Protein AF-A0A640VR48-F1 (afdb_monomer)

Mean predicted aligned error: 11.18 Å

Solvent-accessible surface area (backbone atoms only — not comparable to full-atom values): 23831 Å² total; per-residue (Å²): 130,61,67,69,58,42,51,54,50,24,52,52,26,43,72,74,48,37,8,64,62,14,40,55,46,35,63,76,36,71,66,50,46,70,74,37,36,54,60,49,30,49,10,31,24,47,59,68,62,19,18,91,76,63,72,50,44,58,80,29,22,62,39,90,39,63,50,8,33,49,11,61,35,22,45,87,66,77,62,91,84,62,64,67,27,59,71,28,21,49,54,34,50,63,70,45,57,71,76,52,27,65,62,48,21,48,60,50,15,51,52,30,44,74,68,66,40,48,69,60,14,54,53,32,48,70,59,47,84,64,61,99,82,50,78,51,60,70,47,44,54,44,49,22,52,45,30,41,76,68,71,38,47,71,59,14,44,56,43,29,50,52,37,45,74,67,64,51,96,50,22,65,61,28,51,41,53,41,52,55,50,38,51,74,74,70,47,72,37,56,64,70,57,24,52,50,36,41,53,47,20,64,75,30,59,88,46,96,54,23,64,61,29,44,45,40,21,25,41,25,22,18,39,46,72,38,47,72,60,16,58,56,55,51,71,34,80,87,39,62,93,35,65,67,63,36,26,52,44,51,20,47,37,39,36,30,35,47,73,70,47,55,75,64,61,31,52,51,50,48,77,77,60,60,57,97,58,63,58,59,38,44,65,68,19,48,50,39,36,26,52,45,30,42,77,73,72,35,35,66,63,20,47,56,55,54,69,45,56,56,77,95,71,59,49,56,70,50,34,50,56,52,20,55,34,25,50,71,65,75,31,26,69,61,16,47,62,37,50,72,72,45,79,93,64,95,50,57,68,64,44,22,53,24,27,47,75,70,63,42,17,59,60,18,17,57,44,25,54,74,70,69,38,59,71,61,15,54,51,21,24,52,74,46,74,44,34,75,79,71,50,58,69,81,39,83,71,56,11,61,51,40,53,60,72,66,55,75,85,73,78,88,58,77,90,77,41,64,66,64,57,52,50,52,51,52,52,51,54,48,53,53,48,52,55,53,49,53,47,55,58,73,71,52,74,86,129

Foldseek 3Di:
DPLVVLQVVLVVCLLQLNLVRSCVSQVVDPCSCVVCLVSNQSSCCSVPQARPDRDPLLVCQQPLALSVLSVLSHDQADDLPDDGPLVSNLVNLLPRDLSVLLVNLLSSLQRCVNSVNLVSSVSSLVSHDDDPVDDDLSSLQSVLSSCLSVVNLVSSLVSLVVSCVVPDPCNLVSLLSNLVSCVVVVHAADPVSLVVLVVVLVVCCVHPCNLSSLLSNLLNCLSNVVLVVSLVSLPDPSCVPVLLSSQSSVLSNLLSLLPPNDPVSNVCCCVVPCDPQLCSHQPNSLLSSLLSCVVVLNLVVSLVSLVSHDPVRQALSSLQSNLSSCVSVLNLVSSLVSLVPHDPDDCLQSNLSSCVSVLVLVVSLVSCVVVVVVVSNCVSCVSVVNNLVSPDLPPPLVNLVSVLVPDDPDPDDVVPPNVVNVVVVVVNVVSNVVSVVVVVVVPDDDD

Structure (mmCIF, N/CA/C/O backbone):
data_AF-A0A640VR48-F1
#
_entry.id   AF-A0A640VR48-F1
#
loop_
_atom_site.group_PDB
_atom_site.id
_atom_site.type_symbol
_atom_site.label_atom_id
_atom_site.label_alt_id
_atom_site.label_comp_id
_atom_site.label_asym_id
_atom_site.label_entity_id
_atom_site.label_seq_id
_atom_site.pdbx_PDB_ins_code
_atom_site.Cartn_x
_atom_site.Cartn_y
_atom_site.Cartn_z
_atom_site.occupancy
_atom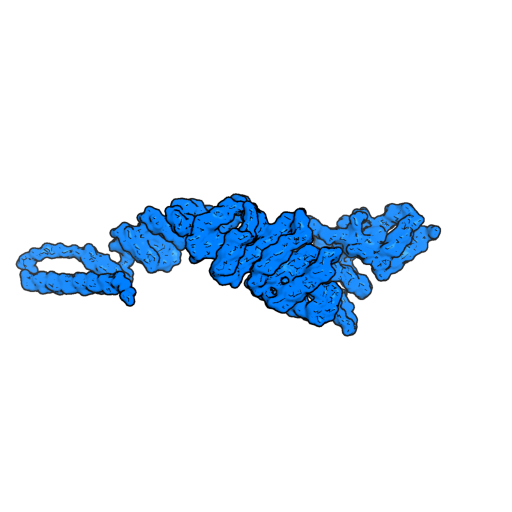_site.B_iso_or_equiv
_atom_site.auth_seq_id
_atom_site.auth_comp_id
_atom_site.auth_asym_id
_atom_site.auth_atom_id
_atom_site.pdbx_PDB_model_num
ATOM 1 N N . MET A 1 1 ? 32.290 11.029 -50.038 1.00 59.72 1 MET A N 1
ATOM 2 C CA . MET A 1 1 ? 31.202 10.049 -50.260 1.00 59.72 1 MET A CA 1
ATOM 3 C C . MET A 1 1 ? 30.040 10.775 -50.923 1.00 59.72 1 MET A C 1
ATOM 5 O O . MET A 1 1 ? 29.808 11.920 -50.561 1.00 59.72 1 MET A O 1
ATOM 9 N N . ASN A 1 2 ? 29.362 10.183 -51.910 1.00 83.44 2 ASN A N 1
ATOM 10 C CA . ASN A 1 2 ? 28.166 10.803 -52.498 1.00 83.44 2 ASN A CA 1
ATOM 11 C C . ASN A 1 2 ? 27.057 10.851 -51.427 1.00 83.44 2 ASN A C 1
ATOM 13 O O . ASN A 1 2 ? 26.800 9.833 -50.783 1.00 83.44 2 ASN A O 1
ATOM 17 N N . ALA A 1 3 ? 26.437 12.018 -51.222 1.00 84.69 3 ALA A N 1
ATOM 18 C CA . ALA A 1 3 ? 25.401 12.231 -50.210 1.00 84.69 3 ALA A CA 1
ATOM 19 C C . ALA A 1 3 ? 24.237 11.233 -50.344 1.00 84.69 3 ALA A C 1
ATOM 21 O O . ALA A 1 3 ? 23.760 10.697 -49.349 1.00 84.69 3 ALA A O 1
ATOM 22 N N . GLU A 1 4 ? 23.844 10.892 -51.572 1.00 88.50 4 GLU A N 1
ATOM 23 C CA . GLU A 1 4 ? 22.765 9.934 -51.822 1.00 88.50 4 GLU A CA 1
ATOM 24 C C . GLU A 1 4 ? 23.136 8.507 -51.380 1.00 88.50 4 GLU A C 1
ATOM 26 O O . GLU A 1 4 ? 22.307 7.769 -50.847 1.00 88.50 4 GLU A O 1
ATOM 31 N N . VAL A 1 5 ? 24.406 8.125 -51.553 1.00 92.44 5 VAL A N 1
ATOM 32 C CA . VAL A 1 5 ? 24.925 6.820 -51.113 1.00 92.44 5 VAL A CA 1
ATOM 33 C C . VAL A 1 5 ? 24.974 6.756 -49.587 1.00 92.44 5 VAL A C 1
ATOM 35 O O . VAL A 1 5 ? 24.599 5.736 -49.013 1.00 92.44 5 VAL A O 1
ATOM 38 N N . ALA A 1 6 ? 25.355 7.856 -48.930 1.00 91.31 6 ALA A N 1
ATOM 39 C CA . ALA A 1 6 ? 25.340 7.973 -47.472 1.00 91.31 6 ALA A CA 1
ATOM 40 C C . ALA A 1 6 ? 23.937 7.776 -46.893 1.00 91.31 6 ALA A C 1
ATOM 42 O O . ALA A 1 6 ? 23.755 7.007 -45.955 1.00 91.31 6 ALA A O 1
ATOM 43 N N . ILE A 1 7 ? 22.939 8.427 -47.493 1.00 93.88 7 ILE A N 1
ATOM 44 C CA . ILE A 1 7 ? 21.543 8.338 -47.057 1.00 93.88 7 ILE A CA 1
ATOM 45 C C . ILE A 1 7 ? 21.003 6.919 -47.250 1.00 93.88 7 ILE A C 1
ATOM 47 O O . ILE A 1 7 ? 20.348 6.384 -46.357 1.00 93.88 7 ILE A O 1
ATOM 51 N N . LYS A 1 8 ? 21.285 6.283 -48.396 1.00 95.19 8 LYS A N 1
ATOM 52 C CA . LYS A 1 8 ? 20.880 4.889 -48.643 1.00 95.19 8 LYS A CA 1
ATOM 53 C C . LYS A 1 8 ? 21.496 3.937 -47.621 1.00 95.19 8 LYS A C 1
ATOM 55 O O . LYS A 1 8 ? 20.787 3.076 -47.109 1.00 95.19 8 LYS A O 1
ATOM 60 N N . LEU A 1 9 ? 22.774 4.120 -47.295 1.00 94.88 9 LEU A N 1
ATOM 61 C CA . LEU A 1 9 ? 23.463 3.307 -46.297 1.00 94.88 9 LEU A CA 1
ATOM 62 C C . LEU A 1 9 ? 22.903 3.532 -44.884 1.00 94.88 9 LEU A C 1
ATOM 64 O O . LEU A 1 9 ? 22.603 2.565 -44.193 1.00 94.88 9 LEU A O 1
ATOM 68 N N . ALA A 1 10 ? 22.669 4.784 -44.482 1.00 95.12 10 ALA A N 1
ATOM 69 C CA . ALA A 1 10 ? 22.062 5.095 -43.188 1.00 95.12 10 ALA A CA 1
ATOM 70 C C . ALA A 1 10 ? 20.655 4.485 -43.048 1.00 95.12 10 ALA A C 1
ATOM 72 O O . ALA A 1 10 ? 20.340 3.885 -42.025 1.00 95.12 10 ALA A O 1
ATOM 73 N N . ARG A 1 11 ? 19.823 4.566 -44.097 1.00 95.94 11 ARG A N 1
ATOM 74 C CA . ARG A 1 11 ? 18.496 3.922 -44.123 1.00 95.94 11 ARG A CA 1
ATOM 75 C C . ARG A 1 11 ? 18.583 2.402 -44.016 1.00 95.94 11 ARG A C 1
ATOM 77 O O . ARG A 1 11 ? 17.747 1.804 -43.348 1.00 95.94 11 ARG A O 1
ATOM 84 N N . LEU A 1 12 ? 19.576 1.790 -44.661 1.00 95.75 12 LEU A N 1
ATOM 85 C CA . LEU A 1 12 ? 19.813 0.350 -44.574 1.00 95.75 12 LEU A CA 1
ATOM 86 C C . LEU A 1 12 ? 20.177 -0.064 -43.144 1.00 95.75 12 LEU A C 1
ATOM 88 O O . LEU A 1 12 ? 19.619 -1.028 -42.633 1.00 95.75 12 LEU A O 1
ATOM 92 N N . TYR A 1 13 ? 21.060 0.688 -42.486 1.00 96.62 13 TYR A N 1
ATOM 93 C CA . TYR A 1 13 ? 21.426 0.434 -41.095 1.00 96.62 13 TYR A CA 1
ATOM 94 C C . TYR A 1 13 ? 20.236 0.589 -40.145 1.00 96.62 13 TYR A C 1
ATOM 96 O O . TYR A 1 13 ? 19.975 -0.320 -39.363 1.00 96.62 13 TYR A O 1
ATOM 104 N N . ILE A 1 14 ? 19.436 1.651 -40.288 1.00 94.94 14 ILE A N 1
ATOM 105 C CA . ILE A 1 14 ? 18.197 1.827 -39.508 1.00 94.94 14 ILE A CA 1
ATOM 106 C C . ILE A 1 14 ? 17.232 0.659 -39.737 1.00 94.94 14 ILE A C 1
ATOM 108 O O . ILE A 1 14 ? 16.670 0.134 -38.781 1.00 94.94 14 ILE A O 1
ATOM 112 N N . TYR A 1 15 ? 17.061 0.215 -40.987 1.00 94.38 15 TYR A N 1
ATOM 113 C CA . TYR A 1 15 ? 16.187 -0.914 -41.307 1.00 94.38 15 TYR A CA 1
ATOM 114 C C . TYR A 1 15 ? 16.592 -2.197 -40.572 1.00 94.38 15 TYR A C 1
ATOM 116 O O . TYR A 1 15 ? 15.714 -2.966 -40.197 1.00 94.38 15 TYR A O 1
ATOM 124 N N . PHE A 1 16 ? 17.887 -2.428 -40.344 1.00 92.56 16 PHE A N 1
ATOM 125 C CA . PHE A 1 16 ? 18.395 -3.589 -39.605 1.00 92.56 16 PHE A CA 1
ATOM 126 C C . PHE A 1 16 ? 18.604 -3.344 -38.101 1.00 92.56 16 PHE A C 1
ATOM 128 O O . PHE A 1 16 ? 19.041 -4.258 -37.410 1.00 92.56 16 PHE A O 1
ATOM 135 N N . GLY A 1 17 ? 18.267 -2.159 -37.582 1.00 90.50 17 GLY A N 1
ATOM 136 C CA . GLY A 1 17 ? 18.424 -1.818 -36.162 1.00 90.50 17 GLY A CA 1
ATOM 137 C C . GLY A 1 17 ? 19.838 -1.381 -35.752 1.00 90.50 17 GLY A C 1
ATOM 138 O O . GLY A 1 17 ? 20.120 -1.269 -34.567 1.00 90.50 17 GLY A O 1
ATOM 139 N N . PHE A 1 18 ? 20.727 -1.104 -36.707 1.00 93.94 18 PHE A N 1
ATOM 140 C CA . PHE A 1 18 ? 22.105 -0.659 -36.462 1.00 93.94 18 PHE A CA 1
ATOM 141 C C . PHE A 1 18 ? 22.167 0.866 -36.280 1.00 93.94 18 PHE A C 1
ATOM 143 O O . PHE A 1 18 ? 22.473 1.627 -37.205 1.00 93.94 18 PHE A O 1
ATOM 150 N N . GLY A 1 19 ? 21.775 1.326 -35.088 1.00 93.69 19 GLY A N 1
ATOM 151 C CA . GLY A 1 19 ? 21.639 2.745 -34.755 1.00 93.69 19 GLY A CA 1
ATOM 152 C C . GLY A 1 19 ? 22.971 3.501 -34.726 1.00 93.69 19 GLY A C 1
ATOM 153 O O . GLY A 1 19 ? 23.104 4.537 -35.389 1.00 93.69 19 GLY A O 1
ATOM 154 N N . ALA A 1 20 ? 23.983 2.974 -34.032 1.00 94.19 20 ALA A N 1
ATOM 155 C CA . ALA A 1 20 ? 25.322 3.562 -33.988 1.00 94.19 20 ALA A CA 1
ATOM 156 C C . ALA A 1 20 ? 25.945 3.738 -35.386 1.00 94.19 20 ALA A C 1
ATOM 158 O O . ALA A 1 20 ? 26.472 4.808 -35.705 1.00 94.19 20 ALA A O 1
ATOM 159 N N . GLU A 1 21 ? 25.837 2.734 -36.255 1.00 95.94 21 GLU A N 1
ATOM 160 C CA . GLU A 1 21 ? 26.387 2.734 -37.613 1.00 95.94 21 GLU A CA 1
ATOM 161 C C . GLU A 1 21 ? 25.646 3.716 -38.525 1.00 95.94 21 GLU A C 1
ATOM 163 O O . GLU A 1 21 ? 26.265 4.438 -39.321 1.00 95.94 21 GLU A O 1
ATOM 168 N N . ALA A 1 22 ? 24.318 3.793 -38.395 1.00 95.38 22 ALA A N 1
ATOM 169 C CA . ALA A 1 22 ? 23.511 4.790 -39.087 1.00 95.38 22 ALA A CA 1
ATOM 170 C C . ALA A 1 22 ? 23.936 6.208 -38.688 1.00 95.38 22 ALA A C 1
ATOM 172 O O . ALA A 1 22 ? 24.182 7.056 -39.552 1.00 95.38 22 ALA A O 1
ATOM 173 N N . LYS A 1 23 ? 24.104 6.451 -37.385 1.00 92.94 23 LYS A N 1
ATOM 174 C CA . LYS A 1 23 ? 24.534 7.745 -36.852 1.00 92.94 23 LYS A CA 1
ATOM 175 C C . LYS A 1 23 ? 25.946 8.105 -37.300 1.00 92.94 23 LYS A C 1
ATOM 177 O O . LYS A 1 23 ? 26.177 9.229 -37.749 1.00 92.94 23 LYS A O 1
ATOM 182 N N . GLN A 1 24 ? 26.873 7.150 -37.262 1.00 94.00 24 GLN A N 1
ATOM 183 C CA . GLN A 1 24 ? 28.231 7.341 -37.761 1.00 94.00 24 GLN A CA 1
ATOM 184 C C . GLN A 1 24 ? 28.220 7.711 -39.248 1.00 94.00 24 GLN A C 1
ATOM 186 O O . GLN A 1 24 ? 28.894 8.659 -39.653 1.00 94.00 24 GLN A O 1
ATOM 191 N N . THR A 1 25 ? 27.394 7.041 -40.051 1.00 93.69 25 THR A N 1
ATOM 192 C CA . THR A 1 25 ? 27.248 7.330 -41.483 1.00 93.69 25 THR A CA 1
ATOM 193 C C . THR A 1 25 ? 26.712 8.744 -41.738 1.00 93.69 25 THR A C 1
ATOM 195 O O . THR A 1 25 ? 27.223 9.447 -42.612 1.00 93.69 25 THR A O 1
ATOM 198 N N . LEU A 1 26 ? 25.723 9.195 -40.960 1.00 91.56 26 LEU A N 1
ATOM 199 C CA . LEU A 1 26 ? 25.166 10.553 -41.051 1.00 91.56 26 LEU A CA 1
ATOM 200 C C . LEU A 1 26 ? 26.157 11.630 -40.576 1.00 91.56 26 LEU A C 1
ATOM 202 O O . LEU A 1 26 ? 26.148 12.745 -41.098 1.00 91.56 26 LEU A O 1
ATOM 206 N N . SER A 1 27 ? 27.049 11.287 -39.640 1.00 91.62 27 SER A N 1
ATOM 207 C CA . SER A 1 27 ? 28.074 12.192 -39.095 1.00 91.62 27 SER A CA 1
ATOM 208 C C . SER A 1 27 ? 29.250 12.468 -40.041 1.00 91.62 27 SER A C 1
ATOM 210 O O . SER A 1 27 ? 30.027 13.390 -39.803 1.00 91.62 27 SER A O 1
ATOM 212 N N . LEU A 1 28 ? 29.365 11.729 -41.154 1.00 89.88 28 LEU A N 1
ATOM 213 C CA . LEU A 1 28 ? 30.420 11.930 -42.160 1.00 89.88 28 LEU A CA 1
ATOM 214 C C . LEU A 1 28 ? 30.361 13.307 -42.844 1.00 89.88 28 LEU A C 1
ATOM 216 O O . LEU A 1 28 ? 31.325 13.716 -43.491 1.00 89.88 28 LEU A O 1
ATOM 220 N N . SER A 1 29 ? 29.231 14.011 -42.745 1.00 89.00 29 SER A N 1
ATOM 221 C CA . SER A 1 29 ? 29.081 15.389 -43.206 1.00 89.00 29 SER A CA 1
ATOM 222 C C . SER A 1 29 ? 28.033 16.124 -42.374 1.00 89.00 29 SER A C 1
ATOM 224 O O . SER A 1 29 ? 26.910 15.650 -42.208 1.00 89.00 29 SER A O 1
ATOM 226 N N . GLU A 1 30 ? 28.363 17.333 -41.929 1.00 86.62 30 GLU A N 1
ATOM 227 C CA . GLU A 1 30 ? 27.437 18.204 -41.197 1.00 86.62 30 GLU A CA 1
ATOM 228 C C . GLU A 1 30 ? 26.174 18.534 -42.013 1.00 86.62 30 GLU A C 1
ATOM 230 O O . GLU A 1 30 ? 25.072 18.597 -41.469 1.00 86.62 30 GLU A O 1
ATOM 235 N N . ALA A 1 31 ? 26.302 18.642 -43.340 1.00 87.81 31 ALA A N 1
ATOM 236 C CA . ALA A 1 31 ? 25.169 18.863 -44.233 1.00 87.81 31 ALA A CA 1
ATOM 237 C C . ALA A 1 31 ? 24.159 17.704 -44.195 1.00 87.81 31 ALA A C 1
ATOM 239 O O . ALA A 1 31 ? 22.956 17.949 -44.237 1.00 87.81 31 ALA A O 1
ATOM 240 N N . LEU A 1 32 ? 24.617 16.451 -44.072 1.00 87.06 32 LEU A N 1
ATOM 241 C CA . LEU A 1 32 ? 23.732 15.282 -43.974 1.00 87.06 32 LEU A CA 1
ATOM 242 C C . LEU A 1 32 ? 22.957 15.285 -42.657 1.00 87.06 32 LEU A C 1
ATOM 244 O O . LEU A 1 32 ? 21.748 15.078 -42.652 1.00 87.06 32 LEU A O 1
ATOM 248 N N . THR A 1 33 ? 23.650 15.582 -41.558 1.00 86.94 33 THR A N 1
ATOM 249 C CA . THR A 1 33 ? 23.056 15.654 -40.217 1.00 86.94 33 THR A CA 1
ATOM 250 C C . THR A 1 33 ? 22.022 16.785 -40.107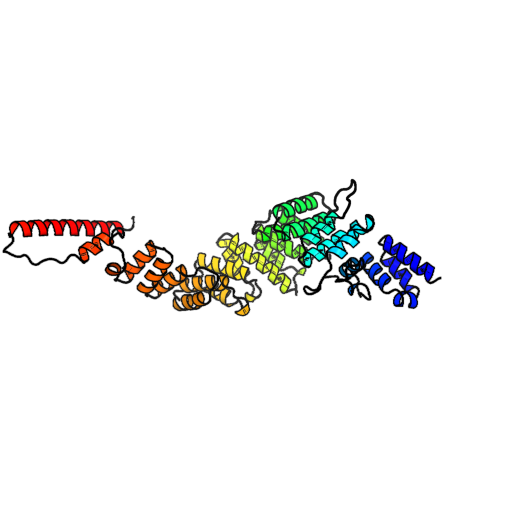 1.00 86.94 33 THR A C 1
ATOM 252 O O . THR A 1 33 ? 21.000 16.622 -39.443 1.00 86.94 33 THR A O 1
ATOM 255 N N . SER A 1 34 ? 22.265 17.921 -40.767 1.00 87.31 34 SER A N 1
ATOM 256 C CA . SER A 1 34 ? 21.356 19.077 -40.751 1.00 87.31 34 SER A CA 1
ATOM 257 C C . SER A 1 34 ? 20.183 18.948 -41.727 1.00 87.31 34 SER A C 1
ATOM 259 O O . SER A 1 34 ? 19.099 19.447 -41.438 1.00 87.31 34 SER A O 1
ATOM 261 N N . THR A 1 35 ? 20.375 18.279 -42.869 1.00 90.75 35 THR A N 1
ATOM 262 C CA . THR A 1 35 ? 19.328 18.118 -43.900 1.00 90.75 35 THR A CA 1
ATOM 263 C C . THR A 1 35 ? 18.399 16.937 -43.613 1.00 90.75 35 THR A C 1
ATOM 265 O O . THR A 1 35 ? 17.254 16.959 -44.053 1.00 90.75 35 THR A O 1
ATOM 268 N N . HIS A 1 36 ? 18.871 15.933 -42.862 1.00 92.25 36 HIS A N 1
ATOM 269 C CA . HIS A 1 36 ? 18.109 14.728 -42.512 1.00 92.25 36 HIS A CA 1
ATOM 270 C C . HIS A 1 36 ? 17.997 14.501 -40.995 1.00 92.25 36 HIS A C 1
ATOM 272 O O . HIS A 1 36 ? 18.422 13.451 -40.494 1.00 92.25 36 HIS A O 1
ATOM 278 N N . PRO A 1 37 ? 17.447 15.465 -40.231 1.00 91.56 37 PRO A N 1
ATOM 279 C CA . PRO A 1 37 ? 17.281 15.320 -38.787 1.00 91.56 37 PRO A CA 1
ATOM 280 C C . PRO A 1 37 ? 16.398 14.119 -38.410 1.00 91.56 37 PRO A C 1
ATOM 282 O O . PRO A 1 37 ? 16.606 13.521 -37.359 1.00 91.56 37 PRO A O 1
ATOM 285 N N . GLU A 1 38 ? 15.469 13.712 -39.278 1.00 93.31 38 GLU A N 1
ATOM 286 C CA . GLU A 1 38 ? 14.621 12.535 -39.088 1.00 93.31 38 GLU A CA 1
ATOM 287 C C . GLU A 1 38 ? 15.417 11.227 -39.040 1.00 93.31 38 GLU A C 1
ATOM 289 O O . GLU A 1 38 ? 15.103 10.342 -38.250 1.00 93.31 38 GLU A O 1
ATOM 294 N N . LEU A 1 39 ? 16.473 11.097 -39.852 1.00 94.12 39 LEU A N 1
ATOM 295 C CA . LEU A 1 39 ? 17.302 9.889 -39.865 1.00 94.12 39 LEU A CA 1
ATOM 296 C C . LEU A 1 39 ? 18.205 9.818 -38.632 1.00 94.12 39 LEU A C 1
ATOM 298 O O . LEU A 1 39 ? 18.526 8.723 -38.178 1.00 94.12 39 LEU A O 1
ATOM 302 N N . VAL A 1 40 ? 18.588 10.972 -38.081 1.00 94.06 40 VAL A N 1
ATOM 303 C CA . VAL A 1 40 ? 19.351 11.056 -36.830 1.00 94.06 40 VAL A CA 1
ATOM 304 C C . VAL A 1 40 ? 18.487 10.610 -35.652 1.00 94.06 40 VAL A C 1
ATOM 306 O O . VAL A 1 40 ? 18.935 9.783 -34.862 1.00 94.06 40 VAL A O 1
ATOM 309 N N . ASP A 1 41 ? 17.244 11.093 -35.575 1.00 94.12 41 ASP A N 1
ATOM 310 C CA . ASP A 1 41 ? 16.300 10.681 -34.530 1.00 94.12 41 ASP A CA 1
ATOM 311 C C . ASP A 1 41 ? 16.032 9.166 -34.588 1.00 94.12 41 ASP A C 1
ATOM 313 O O . ASP A 1 41 ? 16.074 8.488 -33.565 1.00 94.12 41 ASP A O 1
ATOM 317 N N . LEU A 1 42 ? 15.808 8.614 -35.788 1.00 94.81 42 LEU A N 1
ATOM 318 C CA . LEU A 1 42 ? 15.595 7.175 -35.974 1.00 94.81 42 LEU A CA 1
ATOM 319 C C . LEU A 1 42 ? 16.827 6.342 -35.604 1.00 94.81 42 LEU A C 1
ATOM 321 O O . LEU A 1 42 ? 16.678 5.279 -35.006 1.00 94.81 42 LEU A O 1
ATOM 325 N N . ALA A 1 43 ? 18.032 6.810 -35.933 1.00 94.62 43 ALA A N 1
ATOM 326 C CA . ALA A 1 43 ? 19.269 6.136 -35.549 1.00 94.62 43 ALA A CA 1
ATOM 327 C C . ALA A 1 43 ? 19.436 6.085 -34.020 1.00 94.62 43 ALA A C 1
ATOM 329 O O . ALA A 1 43 ? 19.779 5.034 -33.483 1.00 94.62 43 ALA A O 1
ATOM 330 N N . ASP A 1 44 ? 19.129 7.181 -33.315 1.00 94.06 44 ASP A N 1
ATOM 331 C CA . ASP A 1 44 ? 19.155 7.207 -31.848 1.00 94.06 44 ASP A CA 1
ATOM 332 C C . ASP A 1 44 ? 18.108 6.258 -31.242 1.00 94.06 44 ASP A C 1
ATOM 334 O O . ASP A 1 44 ? 18.418 5.540 -30.294 1.00 94.06 44 ASP A O 1
ATOM 338 N N . ILE A 1 45 ? 16.898 6.197 -31.812 1.00 94.00 45 ILE A N 1
ATOM 339 C CA . ILE A 1 45 ? 15.849 5.268 -31.362 1.00 94.00 45 ILE A CA 1
ATOM 340 C C . ILE A 1 45 ? 16.297 3.811 -31.509 1.00 94.00 45 ILE A C 1
ATOM 342 O O . ILE A 1 45 ? 16.053 3.018 -30.605 1.00 94.00 45 ILE A O 1
ATOM 346 N N . MET A 1 46 ? 16.952 3.447 -32.614 1.00 94.06 46 MET A N 1
ATOM 347 C CA . MET A 1 46 ? 17.449 2.077 -32.799 1.00 94.06 46 MET A CA 1
ATOM 348 C C . MET A 1 46 ? 18.564 1.726 -31.810 1.00 94.06 46 MET A C 1
ATOM 350 O O . MET A 1 46 ? 18.619 0.603 -31.330 1.00 94.06 46 MET A O 1
ATOM 354 N N . GLU A 1 47 ? 19.424 2.687 -31.474 1.00 92.06 47 GLU A N 1
ATOM 355 C CA . GLU A 1 47 ? 20.558 2.460 -30.573 1.00 92.06 47 GLU A CA 1
ATOM 356 C C . GLU A 1 47 ? 20.158 2.451 -29.088 1.00 92.06 47 GLU A C 1
ATOM 358 O O . GLU A 1 47 ? 20.672 1.674 -28.287 1.00 92.06 47 GLU A O 1
ATOM 363 N N . HIS A 1 48 ? 19.280 3.368 -28.688 1.00 88.88 48 HIS A N 1
ATOM 364 C CA . HIS A 1 48 ? 19.000 3.651 -27.278 1.00 88.88 48 HIS A CA 1
ATOM 365 C C . HIS A 1 48 ? 17.552 3.366 -26.880 1.00 88.88 48 HIS A C 1
ATOM 367 O O . HIS A 1 48 ? 17.199 3.506 -25.711 1.00 88.88 48 HIS A O 1
ATOM 373 N N . GLY A 1 49 ? 16.689 3.030 -27.838 1.00 88.25 49 GLY A N 1
ATOM 374 C CA . GLY A 1 49 ? 15.246 2.942 -27.640 1.00 88.25 49 GLY A CA 1
ATOM 375 C C . GLY A 1 49 ? 14.543 4.302 -27.603 1.00 88.25 49 GLY A C 1
ATOM 376 O O . GLY A 1 49 ? 13.317 4.337 -27.572 1.00 88.25 49 GLY A O 1
ATOM 377 N N . TYR A 1 50 ? 15.269 5.425 -27.599 1.00 91.62 50 TYR A N 1
ATOM 378 C CA . TYR A 1 50 ? 14.725 6.789 -27.620 1.00 91.62 50 TYR A CA 1
ATOM 379 C C . TYR A 1 50 ? 15.671 7.766 -28.321 1.00 91.62 50 TYR A C 1
ATOM 381 O O . TYR A 1 50 ? 16.862 7.497 -28.475 1.00 91.62 50 TYR A O 1
ATOM 389 N N . ALA A 1 51 ? 15.157 8.931 -28.715 1.00 90.69 51 ALA A N 1
ATOM 390 C CA . ALA A 1 51 ? 15.975 9.989 -29.293 1.00 90.69 51 ALA A CA 1
ATOM 391 C C . ALA A 1 51 ? 16.577 10.849 -28.171 1.00 90.69 51 ALA A C 1
ATOM 393 O O . ALA A 1 51 ? 15.850 11.507 -27.432 1.00 90.69 51 ALA A O 1
ATOM 394 N N . ARG A 1 52 ? 17.911 10.878 -28.033 1.00 83.69 52 ARG A N 1
ATOM 395 C CA . ARG A 1 52 ? 18.576 11.628 -26.943 1.00 83.69 52 ARG A CA 1
ATOM 396 C C . ARG A 1 52 ? 18.400 13.142 -27.061 1.00 83.69 52 ARG A C 1
ATOM 398 O O . ARG A 1 52 ? 18.378 13.829 -26.051 1.00 83.69 52 ARG A O 1
ATOM 405 N N . ASN A 1 53 ? 18.311 13.652 -28.288 1.00 84.44 53 ASN A N 1
ATOM 406 C CA . ASN A 1 53 ? 18.075 15.063 -28.595 1.00 84.44 53 ASN A CA 1
ATOM 407 C C . ASN A 1 53 ? 17.130 15.150 -29.798 1.00 84.44 53 ASN A C 1
ATOM 409 O O . ASN A 1 53 ? 17.607 15.387 -30.912 1.00 84.44 53 ASN A O 1
ATOM 413 N N . PRO A 1 54 ? 15.825 14.898 -29.607 1.00 83.56 54 PRO A N 1
ATOM 414 C CA . PRO A 1 54 ? 14.895 14.739 -30.714 1.00 83.56 54 PRO A CA 1
ATOM 415 C C . PRO A 1 54 ? 14.790 16.035 -31.523 1.00 83.56 54 PRO A C 1
ATOM 417 O O . PRO A 1 54 ? 14.448 17.093 -30.996 1.00 83.56 54 PRO A O 1
ATOM 420 N N . ARG A 1 55 ? 15.063 15.967 -32.827 1.00 85.06 55 ARG A N 1
ATOM 421 C CA . ARG A 1 55 ? 15.142 17.148 -33.706 1.00 85.06 55 ARG A CA 1
ATOM 422 C C . ARG A 1 55 ? 13.883 17.359 -34.533 1.00 85.06 55 ARG A C 1
ATOM 424 O O . ARG A 1 55 ? 13.521 18.503 -34.814 1.00 85.06 55 ARG A O 1
ATOM 431 N N . PHE A 1 56 ? 13.221 16.274 -34.920 1.00 89.75 56 PHE A N 1
ATOM 432 C CA . PHE A 1 56 ? 12.146 16.290 -35.904 1.00 89.75 56 PHE A CA 1
ATOM 433 C C . PHE A 1 56 ? 10.949 15.431 -35.496 1.00 89.75 56 PHE A C 1
ATOM 435 O O . PHE A 1 56 ? 9.836 15.948 -35.414 1.00 89.75 56 PHE A O 1
ATOM 442 N N . VAL A 1 57 ? 11.152 14.138 -35.222 1.00 90.19 57 VAL A N 1
ATOM 443 C CA . VAL A 1 57 ? 10.035 13.174 -35.182 1.00 90.19 57 VAL A CA 1
ATOM 444 C C . VAL A 1 57 ? 9.107 13.354 -33.974 1.00 90.19 57 VAL A C 1
ATOM 446 O O . VAL A 1 57 ? 7.935 13.016 -34.068 1.00 90.19 57 VAL A O 1
ATOM 449 N N . HIS A 1 58 ? 9.579 13.953 -32.873 1.00 88.12 58 HIS A N 1
ATOM 450 C CA . HIS A 1 58 ? 8.798 14.175 -31.641 1.00 88.12 58 HIS A CA 1
ATOM 451 C C . HIS A 1 58 ? 7.522 15.016 -31.834 1.00 88.12 58 HIS A C 1
ATOM 453 O O . HIS A 1 58 ? 6.636 14.984 -30.988 1.00 88.12 58 HIS A O 1
ATOM 459 N N . ARG A 1 59 ? 7.418 15.773 -32.934 1.00 88.88 59 ARG A N 1
ATOM 460 C CA . ARG A 1 59 ? 6.329 16.734 -33.191 1.00 88.88 59 ARG A CA 1
ATOM 461 C C . ARG A 1 59 ? 5.056 16.111 -33.759 1.00 88.88 59 ARG A C 1
ATOM 463 O O . ARG A 1 59 ? 4.095 16.832 -33.982 1.00 88.88 59 ARG A O 1
ATOM 470 N N . PHE A 1 60 ? 5.071 14.814 -34.059 1.00 90.88 60 PHE A N 1
ATOM 471 C CA . PHE A 1 60 ? 4.005 14.152 -34.814 1.00 90.88 60 PHE A CA 1
ATOM 472 C C . PHE A 1 60 ? 3.205 13.147 -33.975 1.00 90.88 60 PHE A C 1
ATOM 474 O O . PHE A 1 60 ? 2.611 12.232 -34.544 1.00 90.88 60 PHE A O 1
ATOM 481 N N . SER A 1 61 ? 3.211 13.269 -32.641 1.00 86.38 61 SER A N 1
ATOM 482 C CA . SER A 1 61 ? 2.559 12.300 -31.746 1.00 86.38 61 SER A CA 1
ATOM 483 C C . SER A 1 61 ? 1.037 12.265 -31.893 1.00 86.38 61 SER A C 1
ATOM 485 O O . SER A 1 61 ? 0.443 11.207 -31.730 1.00 86.38 61 SER A O 1
ATOM 487 N N . ASP A 1 62 ? 0.412 13.387 -32.249 1.00 88.50 62 ASP A N 1
ATOM 488 C CA . ASP A 1 62 ? -1.033 13.564 -32.452 1.00 88.50 62 ASP A CA 1
ATOM 489 C C . ASP A 1 62 ? -1.493 13.259 -33.895 1.00 88.50 62 ASP A C 1
ATOM 491 O O . ASP A 1 62 ? -2.671 13.003 -34.170 1.00 88.50 62 ASP A O 1
ATOM 495 N N . CYS A 1 63 ? -0.553 13.251 -34.837 1.00 88.69 63 CYS A N 1
ATOM 496 C CA . CYS A 1 63 ? -0.825 13.120 -36.258 1.00 88.69 63 CYS A CA 1
ATOM 497 C C . CYS A 1 63 ? -1.316 11.710 -36.618 1.00 88.69 63 CYS A C 1
ATOM 499 O O . CYS A 1 63 ? -0.703 10.707 -36.264 1.00 88.69 63 CYS A O 1
ATOM 501 N N . ALA A 1 64 ? -2.361 11.612 -37.444 1.00 90.19 64 ALA A N 1
ATOM 502 C CA . ALA A 1 64 ? -2.862 10.339 -37.975 1.00 90.19 64 ALA A CA 1
ATOM 503 C C . ALA A 1 64 ? -1.971 9.785 -39.111 1.00 90.19 64 ALA A C 1
ATOM 505 O O . ALA A 1 64 ? -2.423 9.584 -40.238 1.00 90.19 64 ALA A O 1
ATOM 506 N N . SER A 1 65 ? -0.681 9.575 -38.836 1.00 91.00 65 SER A N 1
ATOM 507 C CA . SER A 1 65 ? 0.323 9.141 -39.814 1.00 91.00 65 SER A CA 1
ATOM 508 C C . SER A 1 65 ? 1.303 8.123 -39.215 1.00 91.00 65 SER A C 1
ATOM 510 O O . SER A 1 65 ? 1.409 8.039 -37.992 1.00 91.00 65 SER A O 1
ATOM 512 N N . PRO A 1 66 ? 2.095 7.404 -40.037 1.00 90.25 66 PRO A N 1
ATOM 513 C CA . PRO A 1 66 ? 3.135 6.509 -39.526 1.00 90.25 66 PRO A CA 1
ATOM 514 C C . PRO A 1 66 ? 4.208 7.194 -38.666 1.00 90.25 66 PRO A C 1
ATOM 516 O O . PRO A 1 66 ? 4.915 6.517 -37.924 1.00 90.25 66 PRO A O 1
ATOM 519 N N . LEU A 1 67 ? 4.330 8.526 -38.739 1.00 91.88 67 LEU A N 1
ATOM 520 C CA . LEU A 1 67 ? 5.239 9.289 -37.880 1.00 91.88 67 LEU A CA 1
ATOM 521 C C . LEU A 1 67 ? 4.812 9.277 -36.408 1.00 91.88 67 LEU A C 1
ATOM 523 O O . LEU A 1 67 ? 5.670 9.494 -35.559 1.00 91.88 67 LEU A O 1
ATOM 527 N N . ALA A 1 68 ? 3.547 8.963 -36.102 1.00 92.31 68 ALA A N 1
ATOM 528 C CA . ALA A 1 68 ? 3.057 8.851 -34.730 1.00 92.31 68 ALA A CA 1
ATOM 529 C C . ALA A 1 68 ? 3.853 7.821 -33.919 1.00 92.31 68 ALA A C 1
ATOM 531 O O . ALA A 1 68 ? 4.235 8.103 -32.787 1.00 92.31 68 ALA A O 1
ATOM 532 N N . LEU A 1 69 ? 4.217 6.682 -34.527 1.00 93.31 69 LEU A N 1
ATOM 533 C CA . LEU A 1 69 ? 5.077 5.687 -33.881 1.00 93.31 69 LEU A CA 1
ATOM 534 C C . LEU A 1 69 ? 6.450 6.260 -33.541 1.00 93.31 69 LEU A C 1
ATOM 536 O O . LEU A 1 69 ? 6.942 6.073 -32.438 1.00 93.31 69 LEU A O 1
ATOM 540 N N . TRP A 1 70 ? 7.092 6.953 -34.475 1.00 93.50 70 TRP A N 1
ATOM 541 C CA . TRP A 1 70 ? 8.439 7.471 -34.238 1.00 93.50 70 TRP A CA 1
ATOM 542 C C . TRP A 1 70 ? 8.441 8.652 -33.270 1.00 93.50 70 TRP A C 1
ATOM 544 O O . TRP A 1 70 ? 9.378 8.790 -32.490 1.00 93.50 70 TRP A O 1
ATOM 554 N N . ALA A 1 71 ? 7.371 9.447 -33.255 1.00 91.75 71 ALA A N 1
ATOM 555 C CA . ALA A 1 71 ? 7.127 10.445 -32.223 1.00 91.75 71 ALA A CA 1
ATOM 556 C C . ALA A 1 71 ? 6.980 9.786 -30.844 1.00 91.75 71 ALA A C 1
ATOM 558 O O . ALA A 1 71 ? 7.645 10.201 -29.896 1.00 91.75 71 ALA A O 1
ATOM 559 N N . ALA A 1 72 ? 6.187 8.711 -30.767 1.00 90.62 72 ALA A N 1
ATOM 560 C CA . ALA A 1 72 ? 6.023 7.895 -29.568 1.00 90.62 72 ALA A CA 1
ATOM 561 C C . ALA A 1 72 ? 7.362 7.293 -29.099 1.00 90.62 72 ALA A C 1
ATOM 563 O O . ALA A 1 72 ? 7.675 7.218 -27.910 1.00 90.62 72 ALA A O 1
ATOM 564 N N . MET A 1 73 ? 8.195 6.890 -30.057 1.00 92.12 73 MET A N 1
ATOM 565 C CA . MET A 1 73 ? 9.486 6.284 -29.777 1.00 92.12 73 MET A CA 1
ATOM 566 C C . MET A 1 73 ? 10.579 7.298 -29.412 1.00 92.12 73 MET A C 1
ATOM 568 O O . MET A 1 73 ? 11.564 6.922 -28.784 1.00 92.12 73 MET A O 1
ATOM 572 N N . ALA A 1 74 ? 10.429 8.572 -29.771 1.00 90.69 74 ALA A N 1
ATOM 573 C CA . ALA A 1 74 ? 11.460 9.580 -29.547 1.00 90.69 74 ALA A CA 1
ATOM 574 C C . ALA A 1 74 ? 11.579 10.026 -28.088 1.00 90.69 74 ALA A C 1
ATOM 576 O O . ALA A 1 74 ? 12.687 10.322 -27.646 1.00 90.69 74 ALA A O 1
ATOM 577 N N . ALA A 1 75 ? 10.471 10.064 -27.349 1.00 83.06 75 ALA A N 1
ATOM 578 C CA . ALA A 1 75 ? 10.475 10.428 -25.938 1.00 83.06 75 ALA A CA 1
ATOM 579 C C . ALA A 1 75 ? 10.975 9.261 -25.072 1.00 83.06 75 ALA A C 1
ATOM 581 O O . ALA A 1 75 ? 10.606 8.113 -25.305 1.00 83.06 75 ALA A O 1
ATOM 582 N N . GLN A 1 76 ? 11.801 9.539 -24.058 1.00 81.44 76 GLN A N 1
ATOM 583 C CA . GLN A 1 76 ? 12.201 8.518 -23.080 1.00 81.44 76 GLN A CA 1
ATOM 584 C C . GLN A 1 76 ? 11.025 8.145 -22.163 1.00 81.44 76 GLN A C 1
ATOM 586 O O . GLN A 1 76 ? 10.803 6.965 -21.894 1.00 81.44 76 GLN A O 1
ATOM 591 N N . THR A 1 77 ? 10.257 9.154 -21.753 1.00 75.81 77 THR A N 1
ATOM 592 C CA . THR A 1 77 ? 9.007 9.075 -20.992 1.00 75.81 77 THR A CA 1
ATOM 593 C C . THR A 1 77 ? 8.007 10.064 -21.592 1.00 75.81 77 THR A C 1
ATOM 595 O O . THR A 1 77 ? 8.407 11.124 -22.079 1.00 75.81 77 THR A O 1
ATOM 598 N N . PHE A 1 78 ? 6.717 9.722 -21.595 1.00 74.94 78 PHE A N 1
ATOM 599 C CA . PHE A 1 78 ? 5.679 10.642 -22.062 1.00 74.94 78 PHE A CA 1
ATOM 600 C C . PHE A 1 78 ? 5.292 11.623 -20.953 1.00 74.94 78 PHE A C 1
ATOM 602 O O . PHE A 1 78 ? 4.984 11.182 -19.845 1.00 74.94 78 PHE A O 1
ATOM 609 N N . PRO A 1 79 ? 5.254 12.936 -21.230 1.00 68.69 79 PRO A N 1
ATOM 610 C CA . PRO A 1 79 ? 4.499 13.874 -20.413 1.00 68.69 79 PRO A CA 1
ATOM 611 C C . PRO A 1 79 ? 3.031 13.435 -20.344 1.00 68.69 79 PRO A C 1
ATOM 613 O O . PRO A 1 79 ? 2.455 13.033 -21.356 1.00 68.69 79 PRO A O 1
ATOM 616 N N . ALA A 1 80 ? 2.422 13.516 -19.161 1.00 65.19 80 ALA A N 1
ATOM 617 C CA . ALA A 1 80 ? 1.037 13.084 -18.946 1.00 65.19 80 ALA A CA 1
ATOM 618 C C . ALA A 1 80 ? 0.018 13.872 -19.796 1.00 65.19 80 ALA A C 1
ATOM 620 O O . ALA A 1 80 ? -1.056 13.370 -20.109 1.00 65.19 80 ALA A O 1
ATOM 621 N N . ASP A 1 81 ? 0.361 15.096 -20.197 1.00 70.88 81 ASP A N 1
ATOM 622 C CA . ASP A 1 81 ? -0.447 15.994 -21.023 1.00 70.88 81 ASP A CA 1
ATOM 623 C C . ASP A 1 81 ? -0.227 15.814 -22.536 1.00 70.88 81 ASP A C 1
ATOM 625 O O . ASP A 1 81 ? -0.941 16.416 -23.344 1.00 70.88 81 ASP A O 1
ATOM 629 N N . GLN A 1 82 ? 0.737 14.985 -22.950 1.00 78.31 82 GLN A N 1
ATOM 630 C CA . GLN A 1 82 ? 1.005 14.761 -24.365 1.00 78.31 82 GLN A CA 1
ATOM 631 C C . GLN A 1 82 ? -0.082 13.882 -24.996 1.00 78.31 82 GLN A C 1
ATOM 633 O O . GLN A 1 82 ? -0.269 12.722 -24.633 1.00 78.31 82 GLN A O 1
ATOM 638 N N . VAL A 1 83 ? -0.762 14.427 -26.009 1.00 83.44 83 VAL A N 1
ATOM 639 C CA . VAL A 1 83 ? -1.747 13.688 -26.806 1.00 83.44 83 VAL A CA 1
ATOM 640 C C . VAL A 1 83 ? -1.032 12.748 -27.777 1.00 83.44 83 VAL A C 1
ATOM 642 O O . VAL A 1 83 ? -0.190 13.172 -28.581 1.00 83.44 83 VAL A O 1
ATOM 645 N N . LEU A 1 84 ? -1.403 11.468 -27.718 1.00 86.62 84 LEU A N 1
ATOM 646 C CA . LEU A 1 84 ? -0.881 10.414 -28.576 1.00 86.62 84 LEU A CA 1
ATOM 647 C C . LEU A 1 84 ? -1.986 9.852 -29.475 1.00 86.62 84 LEU A C 1
ATOM 649 O O . LEU A 1 84 ? -3.069 9.494 -29.022 1.00 86.62 84 LEU A O 1
ATOM 653 N N . ASN A 1 85 ? -1.701 9.710 -30.765 1.00 91.69 85 ASN A N 1
ATOM 654 C CA . ASN A 1 85 ? -2.566 8.999 -31.692 1.00 91.69 85 ASN A CA 1
ATOM 655 C C . ASN A 1 85 ? -2.280 7.492 -31.622 1.00 91.69 85 ASN A C 1
ATOM 657 O O . ASN A 1 85 ? -1.616 6.926 -32.494 1.00 91.69 85 ASN A O 1
ATOM 661 N N . GLU A 1 86 ? -2.769 6.840 -30.566 1.00 92.12 86 GLU A N 1
ATOM 662 C CA . GLU A 1 86 ? -2.544 5.412 -30.287 1.00 92.12 86 GLU A CA 1
ATOM 663 C C . GLU A 1 86 ? -2.886 4.518 -31.486 1.00 92.12 86 GLU A C 1
ATOM 665 O O . GLU A 1 86 ? -2.099 3.656 -31.878 1.00 92.12 86 GLU A O 1
ATOM 670 N N . GLN A 1 87 ? -4.009 4.782 -32.160 1.00 92.06 87 GLN A N 1
ATOM 671 C CA . GLN A 1 87 ? -4.428 4.016 -33.336 1.00 92.06 87 GLN A CA 1
ATOM 672 C C . GLN A 1 87 ? -3.464 4.157 -34.523 1.00 92.06 87 GLN A C 1
ATOM 674 O O . GLN A 1 87 ? -3.237 3.196 -35.263 1.00 92.06 87 GLN A O 1
ATOM 679 N N . ALA A 1 88 ? -2.921 5.352 -34.778 1.00 93.38 88 ALA A N 1
ATOM 680 C CA . ALA A 1 88 ? -1.922 5.543 -35.829 1.00 93.38 88 ALA A CA 1
ATOM 681 C C . ALA A 1 88 ? -0.592 4.873 -35.460 1.00 93.38 88 ALA A C 1
ATOM 683 O O . ALA A 1 88 ? 0.004 4.202 -36.303 1.00 93.38 88 ALA A O 1
ATOM 684 N N . THR A 1 89 ? -0.185 4.987 -34.197 1.00 94.00 89 THR A N 1
ATOM 685 C CA . THR A 1 89 ? 1.018 4.361 -33.643 1.00 94.00 89 THR A CA 1
ATOM 686 C C . THR A 1 89 ? 0.978 2.835 -33.761 1.00 94.00 89 THR A C 1
ATOM 688 O O . THR A 1 89 ? 1.906 2.237 -34.307 1.00 94.00 89 THR A O 1
ATOM 691 N N . LEU A 1 90 ? -0.124 2.195 -33.356 1.00 93.56 90 LEU A N 1
ATOM 692 C CA . LEU A 1 90 ? -0.292 0.741 -33.444 1.00 93.56 90 LEU A CA 1
ATOM 693 C C . LEU A 1 90 ? -0.361 0.241 -34.892 1.00 93.56 90 LEU A C 1
ATOM 695 O O . LEU A 1 90 ? 0.260 -0.766 -35.226 1.00 93.56 90 LEU A O 1
ATOM 699 N N . ARG A 1 91 ? -1.045 0.964 -35.792 1.00 92.44 91 ARG A N 1
ATOM 700 C CA . ARG A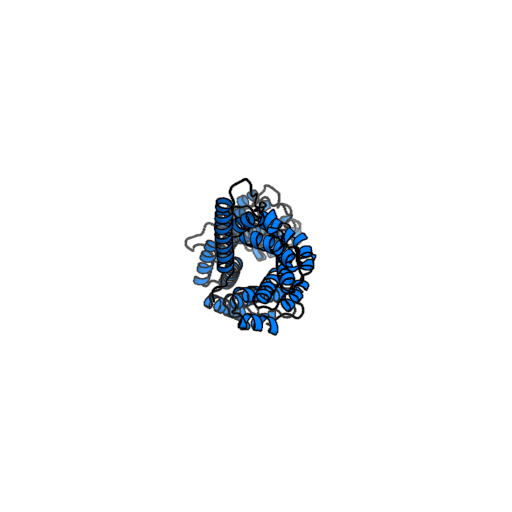 1 91 ? -1.052 0.626 -37.229 1.00 92.44 91 ARG A CA 1
ATOM 701 C C . ARG A 1 91 ? 0.340 0.726 -37.851 1.00 92.44 91 ARG A C 1
ATOM 703 O O . ARG A 1 91 ? 0.705 -0.110 -38.676 1.00 92.44 91 ARG A O 1
ATOM 710 N N . ALA A 1 92 ? 1.118 1.732 -37.461 1.00 93.94 92 ALA A N 1
ATOM 711 C CA . ALA A 1 92 ? 2.490 1.889 -37.919 1.00 93.94 92 ALA A CA 1
ATOM 712 C C . ALA A 1 92 ? 3.383 0.751 -37.405 1.00 93.94 92 ALA A C 1
ATOM 714 O O . ALA A 1 92 ? 4.122 0.173 -38.201 1.00 93.94 92 ALA A O 1
ATOM 715 N N . LEU A 1 93 ? 3.249 0.355 -36.133 1.00 94.31 93 LEU A N 1
ATOM 716 C CA . LEU A 1 93 ? 3.941 -0.814 -35.581 1.00 94.31 93 LEU A CA 1
ATOM 717 C C . LEU A 1 93 ? 3.580 -2.091 -36.354 1.00 94.31 93 LEU A C 1
ATOM 719 O O . LEU A 1 93 ? 4.469 -2.834 -36.769 1.00 94.31 93 LEU A O 1
ATOM 723 N N . ALA A 1 94 ? 2.289 -2.316 -36.613 1.00 91.06 94 ALA A N 1
ATOM 724 C CA . ALA A 1 94 ? 1.796 -3.473 -37.358 1.00 91.06 94 ALA A CA 1
ATOM 725 C C . ALA A 1 94 ? 2.381 -3.566 -38.781 1.00 91.06 94 ALA A C 1
ATOM 727 O O . ALA A 1 94 ? 2.528 -4.666 -39.316 1.00 91.06 94 ALA A O 1
ATOM 728 N N . SER A 1 95 ? 2.752 -2.428 -39.377 1.00 91.81 95 SER A N 1
ATOM 729 C CA . SER A 1 95 ? 3.361 -2.355 -40.711 1.00 91.81 95 SER A CA 1
ATOM 730 C C . SER A 1 95 ? 4.872 -2.623 -40.744 1.00 91.81 95 SER A C 1
ATOM 732 O O . SER A 1 95 ? 5.433 -2.783 -41.829 1.00 91.81 95 SER A O 1
ATOM 734 N N . LEU A 1 96 ? 5.545 -2.672 -39.586 1.00 91.81 96 LEU A N 1
ATOM 735 C CA . LEU A 1 96 ? 6.986 -2.917 -39.527 1.00 91.81 96 LEU A CA 1
ATOM 736 C C . LEU A 1 96 ? 7.343 -4.386 -39.847 1.00 91.81 96 LEU A C 1
ATOM 738 O O . LEU A 1 96 ? 6.566 -5.300 -39.561 1.00 91.81 96 LEU A O 1
ATOM 742 N N . PRO A 1 97 ? 8.545 -4.648 -40.390 1.00 90.62 97 PRO A N 1
ATOM 743 C CA . PRO A 1 97 ? 9.109 -5.994 -40.461 1.00 90.62 97 PRO A CA 1
ATOM 744 C C . PRO A 1 97 ? 9.208 -6.674 -39.086 1.00 90.62 97 PRO A C 1
ATOM 746 O O . PRO A 1 97 ? 9.415 -6.005 -38.070 1.00 90.62 97 PRO A O 1
ATOM 749 N N . SER A 1 98 ? 9.142 -8.008 -39.052 1.00 86.06 98 SER A N 1
ATOM 750 C CA . SER A 1 98 ? 9.129 -8.798 -37.807 1.00 86.06 98 SER A CA 1
ATOM 751 C C . SER A 1 98 ? 10.345 -8.564 -36.904 1.00 86.06 98 SER A C 1
ATOM 753 O O . SER A 1 98 ? 10.213 -8.534 -35.682 1.00 86.06 98 SER A O 1
ATOM 755 N N . HIS A 1 99 ? 11.539 -8.353 -37.467 1.00 85.62 99 HIS A N 1
ATOM 756 C CA . HIS A 1 99 ? 12.738 -8.047 -36.677 1.00 85.62 99 HIS A CA 1
ATOM 757 C C . HIS A 1 99 ? 12.657 -6.685 -35.980 1.00 85.62 99 HIS A C 1
ATOM 759 O O . HIS A 1 99 ? 13.063 -6.588 -34.828 1.00 85.62 99 HIS A O 1
ATOM 765 N N . LEU A 1 100 ? 12.072 -5.665 -36.619 1.00 89.44 100 LEU A N 1
ATOM 766 C CA . LEU A 1 100 ? 11.865 -4.363 -35.977 1.00 89.44 100 LEU A CA 1
ATOM 767 C C . LEU A 1 100 ? 10.714 -4.402 -34.971 1.00 89.44 100 LEU A C 1
ATOM 769 O O . LEU A 1 100 ? 10.831 -3.795 -33.912 1.00 89.44 100 LEU A O 1
ATOM 773 N N . LYS A 1 101 ? 9.632 -5.142 -35.254 1.00 90.06 101 LYS A N 1
ATOM 774 C CA . LYS A 1 101 ? 8.531 -5.339 -34.294 1.00 90.06 101 LYS A CA 1
ATOM 775 C C . LYS A 1 101 ? 9.038 -5.913 -32.973 1.00 90.06 101 LYS A C 1
ATOM 777 O O . LYS A 1 101 ? 8.720 -5.355 -31.933 1.00 90.06 101 LYS A O 1
ATOM 782 N N . ARG A 1 102 ? 9.886 -6.949 -33.016 1.00 84.62 102 ARG A N 1
ATOM 783 C CA . ARG A 1 102 ? 10.476 -7.579 -31.817 1.00 84.62 102 ARG A CA 1
ATOM 784 C C . ARG A 1 102 ? 11.262 -6.607 -30.934 1.00 84.62 102 ARG A C 1
ATOM 786 O O . ARG A 1 102 ? 11.272 -6.771 -29.722 1.00 84.62 102 ARG A O 1
ATOM 793 N 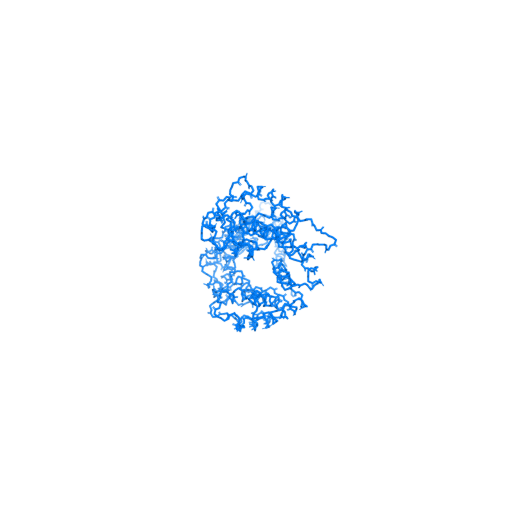N . PHE A 1 103 ? 11.900 -5.602 -31.528 1.00 85.69 103 PHE A N 1
ATOM 794 C CA . PHE A 1 103 ? 12.647 -4.588 -30.785 1.00 85.69 103 PHE A CA 1
ATOM 795 C C . PHE A 1 103 ? 11.758 -3.427 -30.308 1.00 85.69 103 PHE A C 1
ATOM 797 O O . PHE A 1 103 ? 11.837 -3.005 -29.158 1.00 85.69 103 PHE A O 1
ATOM 804 N N . ILE A 1 104 ? 10.893 -2.911 -31.184 1.00 90.56 104 ILE A N 1
ATOM 805 C CA . ILE A 1 104 ? 10.115 -1.690 -30.936 1.00 90.56 104 ILE A CA 1
ATOM 806 C C . ILE A 1 104 ? 8.880 -1.956 -30.070 1.00 90.56 104 ILE A C 1
ATOM 808 O O . ILE A 1 104 ? 8.543 -1.125 -29.228 1.00 90.56 104 ILE A O 1
ATOM 812 N N . ALA A 1 105 ? 8.202 -3.092 -30.252 1.00 89.88 105 ALA A N 1
ATOM 813 C CA . ALA A 1 105 ? 6.939 -3.377 -29.576 1.00 89.88 105 ALA A CA 1
ATOM 814 C C . ALA A 1 105 ? 7.054 -3.428 -28.040 1.00 89.88 105 ALA A C 1
ATOM 816 O O . ALA A 1 105 ? 6.224 -2.778 -27.404 1.00 89.88 105 ALA A O 1
ATOM 817 N N . PRO A 1 106 ? 8.063 -4.081 -27.416 1.00 86.44 106 PRO A N 1
ATOM 818 C CA . PRO A 1 106 ? 8.193 -4.081 -25.955 1.00 86.44 106 PRO A CA 1
ATOM 819 C C . PRO A 1 106 ? 8.440 -2.682 -25.376 1.00 86.44 106 PRO A C 1
ATOM 821 O O . PRO A 1 106 ? 7.853 -2.307 -24.362 1.00 86.44 106 PRO A O 1
ATOM 824 N N . ILE A 1 107 ? 9.266 -1.874 -26.050 1.00 88.12 107 ILE A N 1
ATOM 825 C CA . ILE A 1 107 ? 9.568 -0.499 -25.627 1.00 88.12 107 ILE A CA 1
ATOM 826 C C . ILE A 1 107 ? 8.313 0.373 -25.732 1.00 88.12 107 ILE A C 1
ATOM 828 O O . ILE A 1 107 ? 7.981 1.099 -24.795 1.00 88.12 107 ILE A O 1
ATOM 832 N N . LEU A 1 108 ? 7.602 0.290 -26.860 1.00 90.88 108 LEU A N 1
ATOM 833 C CA . LEU A 1 108 ? 6.368 1.035 -27.078 1.00 90.88 108 LEU A CA 1
ATOM 834 C C . LEU A 1 108 ? 5.283 0.625 -26.078 1.00 90.88 108 LEU A C 1
ATOM 836 O O . LEU A 1 108 ? 4.627 1.490 -25.507 1.00 90.88 108 LEU A O 1
ATOM 840 N N . SER A 1 109 ? 5.118 -0.679 -25.864 1.00 89.62 109 SER A N 1
ATOM 841 C CA . SER A 1 109 ? 4.165 -1.249 -24.917 1.00 89.62 109 SER A CA 1
ATOM 842 C C . SER A 1 109 ? 4.382 -0.695 -23.510 1.00 89.62 109 SER A C 1
ATOM 844 O O . SER A 1 109 ? 3.467 -0.101 -22.940 1.00 89.62 109 SER A O 1
ATOM 846 N N . LYS A 1 110 ? 5.623 -0.753 -23.003 1.00 84.88 110 LYS A N 1
ATOM 847 C CA . LYS A 1 110 ? 5.979 -0.169 -21.704 1.00 84.88 110 LYS A CA 1
ATOM 848 C C . LYS A 1 110 ? 5.574 1.304 -21.615 1.00 84.88 110 LYS A C 1
ATOM 850 O O . LYS A 1 110 ? 4.965 1.714 -20.636 1.00 84.88 110 LYS A O 1
ATOM 855 N N . ARG A 1 111 ? 5.866 2.101 -22.646 1.00 87.25 111 ARG A N 1
ATOM 856 C CA . ARG A 1 111 ? 5.539 3.535 -22.632 1.00 87.25 111 ARG A CA 1
ATOM 857 C C . ARG A 1 111 ? 4.045 3.819 -22.688 1.00 87.25 111 ARG A C 1
ATOM 859 O O . ARG A 1 111 ? 3.595 4.745 -22.024 1.00 87.25 111 ARG A O 1
ATOM 866 N N . LEU A 1 112 ? 3.287 3.045 -23.462 1.00 88.62 112 LEU A N 1
ATOM 867 C CA . LEU A 1 112 ? 1.827 3.134 -23.488 1.00 88.62 112 LEU A CA 1
ATOM 868 C C . LEU A 1 112 ? 1.248 2.786 -22.112 1.00 88.62 112 LEU A C 1
ATOM 870 O O . LEU A 1 112 ? 0.396 3.514 -21.614 1.00 88.62 112 LEU A O 1
ATOM 874 N N . ALA A 1 113 ? 1.769 1.746 -21.456 1.00 86.06 113 ALA A N 1
ATOM 875 C CA . ALA A 1 113 ? 1.350 1.364 -20.111 1.00 86.06 113 ALA A CA 1
ATOM 876 C C . ALA A 1 113 ? 1.731 2.408 -19.048 1.00 86.06 113 ALA A C 1
ATOM 878 O O . ALA A 1 113 ? 0.984 2.619 -18.095 1.00 86.06 113 ALA A O 1
ATOM 879 N N . ASP A 1 114 ? 2.884 3.065 -19.178 1.00 84.56 114 ASP A N 1
ATOM 880 C CA . ASP A 1 114 ? 3.312 4.154 -18.287 1.00 84.56 114 ASP A CA 1
ATOM 881 C C . ASP A 1 114 ? 2.509 5.444 -18.511 1.00 84.56 114 ASP A C 1
ATOM 883 O O . ASP A 1 114 ? 2.313 6.213 -17.576 1.00 84.56 114 ASP A O 1
ATOM 887 N N . HIS A 1 115 ? 1.981 5.646 -19.721 1.00 84.62 115 HIS A N 1
ATOM 888 C CA . HIS A 1 115 ? 1.052 6.732 -20.057 1.00 84.62 115 HIS A CA 1
ATOM 889 C C . HIS A 1 115 ? -0.407 6.438 -19.650 1.00 84.62 115 HIS A C 1
ATOM 891 O O . HIS A 1 115 ? -1.247 7.329 -19.696 1.00 84.62 115 HIS A O 1
ATOM 897 N N . GLY A 1 116 ? -0.716 5.211 -19.213 1.00 84.19 116 GLY A N 1
ATOM 898 C CA . GLY A 1 116 ? -2.060 4.788 -18.787 1.00 84.19 116 GLY A CA 1
ATOM 899 C C . GLY A 1 116 ? -2.899 4.107 -19.876 1.00 84.19 116 GLY A C 1
ATOM 900 O O . GLY A 1 116 ? -4.031 3.705 -19.624 1.00 84.19 116 GLY A O 1
ATOM 901 N N . SER A 1 117 ? -2.347 3.917 -21.076 1.00 87.19 117 SER A N 1
ATOM 902 C CA . SER A 1 117 ? -3.011 3.277 -22.220 1.00 87.19 117 SER A CA 1
ATOM 903 C C . SER A 1 117 ? -2.788 1.757 -22.228 1.00 87.19 117 SER A C 1
ATOM 905 O O . SER A 1 117 ? -2.085 1.224 -23.094 1.00 87.19 117 SER A O 1
ATOM 907 N N . LEU A 1 118 ? -3.355 1.048 -21.246 1.00 85.50 118 LEU A N 1
ATOM 908 C CA . LEU A 1 118 ? -3.121 -0.393 -21.033 1.00 85.50 118 LEU A CA 1
ATOM 909 C C . LEU A 1 118 ? -3.576 -1.261 -22.218 1.00 85.50 118 LEU A C 1
ATOM 911 O O . LEU A 1 118 ? -2.821 -2.121 -22.675 1.00 85.50 118 LEU A O 1
ATOM 915 N N . ASP A 1 119 ? -4.748 -0.975 -22.792 1.00 85.44 119 ASP A N 1
ATOM 916 C CA . ASP A 1 119 ? -5.261 -1.699 -23.964 1.00 85.44 119 ASP A CA 1
ATOM 917 C C . ASP A 1 119 ? -4.303 -1.600 -25.154 1.00 85.44 119 ASP A C 1
ATOM 919 O O . ASP A 1 119 ? -3.952 -2.598 -25.793 1.00 85.44 119 ASP A O 1
ATOM 923 N N . SER A 1 120 ? -3.835 -0.384 -25.440 1.00 88.94 120 SER A N 1
ATOM 924 C CA . SER A 1 120 ? -2.892 -0.130 -26.524 1.00 88.94 120 SER A CA 1
ATOM 925 C C . SER A 1 120 ? -1.529 -0.768 -26.251 1.00 88.94 120 SER A C 1
ATOM 927 O O . SER A 1 120 ? -0.903 -1.279 -27.182 1.00 88.94 120 SER A O 1
ATOM 929 N N . ALA A 1 121 ? -1.086 -0.811 -24.992 1.00 88.06 121 ALA A N 1
ATOM 930 C CA . ALA A 1 121 ? 0.134 -1.507 -24.592 1.00 88.06 121 ALA A CA 1
ATOM 931 C C . ALA A 1 121 ? 0.051 -3.021 -24.865 1.00 88.06 121 ALA A C 1
ATOM 933 O O . ALA A 1 121 ? 0.956 -3.589 -25.485 1.00 88.06 121 ALA A O 1
ATOM 934 N N . ALA A 1 122 ? -1.067 -3.657 -24.502 1.00 82.94 122 ALA A N 1
ATOM 935 C CA . ALA A 1 122 ? -1.316 -5.070 -24.788 1.00 82.94 122 ALA A CA 1
ATOM 936 C C . ALA A 1 122 ? -1.397 -5.341 -26.301 1.00 82.94 122 ALA A C 1
ATOM 938 O O . ALA A 1 122 ? -0.830 -6.309 -26.811 1.00 82.94 122 ALA A O 1
ATOM 939 N N . ILE A 1 123 ? -2.063 -4.465 -27.067 1.00 86.25 123 ILE A N 1
ATOM 940 C CA . ILE A 1 123 ? -2.112 -4.570 -28.537 1.00 86.25 123 ILE A CA 1
ATOM 941 C C . ILE A 1 123 ? -0.709 -4.458 -29.148 1.00 86.25 123 ILE A C 1
ATOM 943 O O . ILE A 1 123 ? -0.414 -5.168 -30.113 1.00 86.25 123 ILE A O 1
ATOM 947 N N . ALA A 1 124 ? 0.164 -3.600 -28.614 1.00 88.25 124 ALA A N 1
ATOM 948 C CA . ALA A 1 124 ? 1.529 -3.464 -29.112 1.00 88.25 124 ALA A CA 1
ATOM 949 C C . ALA A 1 124 ? 2.320 -4.778 -28.983 1.00 88.25 124 ALA A C 1
ATOM 951 O O . ALA A 1 124 ? 2.961 -5.177 -29.954 1.00 88.25 124 ALA A O 1
ATOM 952 N N . LEU A 1 125 ? 2.219 -5.489 -27.852 1.00 83.94 125 LEU A N 1
ATOM 953 C CA . LEU A 1 125 ? 2.873 -6.796 -27.670 1.00 83.94 125 LEU A CA 1
ATOM 954 C C . LEU A 1 125 ? 2.271 -7.879 -28.570 1.00 83.94 125 LEU A C 1
ATOM 956 O O . LEU A 1 125 ? 3.008 -8.599 -29.238 1.00 83.94 125 LEU A O 1
ATOM 960 N N . ARG A 1 126 ? 0.939 -7.918 -28.707 1.00 81.19 126 ARG A N 1
ATOM 961 C CA . ARG A 1 126 ? 0.245 -8.864 -29.604 1.00 81.19 126 ARG A CA 1
ATOM 962 C C . ARG A 1 126 ? 0.619 -8.722 -31.083 1.00 81.19 126 ARG A C 1
ATOM 964 O O . ARG A 1 126 ? 0.347 -9.622 -31.870 1.00 81.19 126 ARG A O 1
ATOM 971 N N . ASN A 1 127 ? 1.222 -7.601 -31.489 1.00 77.56 127 ASN A N 1
ATOM 972 C CA . ASN A 1 127 ? 1.724 -7.418 -32.854 1.00 77.56 127 ASN A CA 1
ATOM 973 C C . ASN A 1 127 ? 3.037 -8.167 -33.131 1.00 77.56 127 ASN A C 1
ATOM 975 O O . ASN A 1 127 ? 3.503 -8.153 -34.276 1.00 77.56 127 ASN A O 1
ATOM 979 N N . ILE A 1 128 ? 3.649 -8.787 -32.121 1.00 79.25 128 ILE A N 1
ATOM 980 C CA . ILE A 1 128 ? 4.849 -9.596 -32.289 1.00 79.25 128 ILE A CA 1
ATOM 981 C C . ILE A 1 128 ? 4.442 -10.997 -32.761 1.00 79.25 128 ILE A C 1
ATOM 983 O O . ILE A 1 128 ? 3.731 -11.728 -32.081 1.00 79.25 128 ILE A O 1
ATOM 987 N N . GLU A 1 129 ? 4.916 -11.380 -33.944 1.00 66.50 129 GLU A N 1
ATOM 988 C CA . GLU A 1 129 ? 4.883 -12.772 -34.388 1.00 66.50 129 GLU A CA 1
ATOM 989 C C . GLU A 1 129 ? 6.080 -13.494 -33.765 1.00 66.50 129 GLU A C 1
ATOM 991 O O . GLU A 1 129 ? 7.224 -13.307 -34.196 1.00 66.50 129 GLU A O 1
ATOM 996 N N . TRP A 1 130 ? 5.822 -14.279 -32.724 1.00 63.25 130 TRP A N 1
ATOM 997 C CA . TRP A 1 130 ? 6.823 -15.153 -32.121 1.00 63.25 130 TRP A CA 1
ATOM 998 C C . TRP A 1 130 ? 7.092 -16.350 -33.041 1.00 63.25 130 TRP A C 1
ATOM 1000 O O . TRP A 1 130 ? 6.170 -16.928 -33.618 1.00 63.25 130 TRP A O 1
ATOM 1010 N N . ASP A 1 131 ? 8.365 -16.704 -33.220 1.00 61.44 131 ASP A N 1
ATOM 1011 C CA . ASP A 1 131 ? 8.750 -17.906 -33.964 1.00 61.44 131 ASP A CA 1
ATOM 1012 C C . ASP A 1 131 ? 8.697 -19.154 -33.053 1.00 61.44 131 ASP A C 1
ATOM 1014 O O . ASP A 1 131 ? 8.123 -19.126 -31.965 1.00 61.44 131 ASP A O 1
ATOM 1018 N N . GLN A 1 132 ? 9.285 -20.277 -33.484 1.00 51.91 132 GLN A N 1
ATOM 1019 C CA . GLN A 1 132 ? 9.323 -21.518 -32.690 1.00 51.91 132 GLN A CA 1
ATOM 1020 C C . GLN A 1 132 ? 10.045 -21.376 -31.335 1.00 51.91 132 GLN A C 1
ATOM 1022 O O . GLN A 1 132 ? 9.944 -22.279 -30.510 1.00 51.91 132 GLN A O 1
ATOM 1027 N N . SER A 1 133 ? 10.764 -20.273 -31.107 1.00 56.22 133 SER A N 1
ATOM 1028 C CA . SER A 1 133 ? 11.495 -19.983 -29.868 1.00 56.22 133 SER A CA 1
ATOM 1029 C C . SER A 1 133 ? 10.600 -19.411 -28.762 1.00 56.22 133 SER A C 1
ATOM 1031 O O . SER A 1 133 ? 11.074 -19.249 -27.642 1.00 56.22 133 SER A O 1
ATOM 1033 N N . GLY A 1 134 ? 9.325 -19.126 -29.057 1.00 64.44 134 GLY A N 1
ATOM 1034 C CA . GLY A 1 134 ? 8.379 -18.558 -28.097 1.00 64.44 134 GLY A CA 1
ATOM 1035 C C . GLY A 1 134 ? 8.607 -17.071 -27.814 1.00 64.44 134 GLY A C 1
ATOM 1036 O O . GLY A 1 134 ? 9.388 -16.392 -28.485 1.00 64.44 134 GLY A O 1
ATOM 1037 N N . GLU A 1 135 ? 7.865 -16.559 -26.837 1.00 71.50 135 GLU A N 1
ATOM 1038 C CA . GLU A 1 135 ? 7.975 -15.181 -26.365 1.00 71.50 135 GLU A CA 1
ATOM 1039 C C . GLU A 1 135 ? 9.283 -14.947 -25.600 1.00 71.50 135 GLU A C 1
ATOM 1041 O O . GLU A 1 135 ? 9.755 -15.820 -24.873 1.00 71.50 135 GLU A O 1
ATOM 1046 N N . THR A 1 136 ? 9.903 -13.775 -25.770 1.00 77.81 136 THR A N 1
ATOM 1047 C CA . THR A 1 136 ? 11.130 -13.438 -25.034 1.00 77.81 136 THR A CA 1
ATOM 1048 C C . THR A 1 136 ? 10.808 -13.051 -23.592 1.00 77.81 136 THR A C 1
ATOM 1050 O O . THR A 1 136 ? 9.802 -12.394 -23.338 1.00 77.81 136 THR A O 1
ATOM 1053 N N . ALA A 1 137 ? 11.707 -13.346 -22.649 1.00 80.75 137 ALA A N 1
ATOM 1054 C CA . ALA A 1 137 ? 11.544 -12.963 -21.241 1.00 80.75 137 ALA A CA 1
ATOM 1055 C C . ALA A 1 137 ? 11.273 -11.456 -21.048 1.00 80.75 137 ALA A C 1
ATOM 1057 O O . ALA A 1 137 ? 10.466 -11.058 -20.212 1.00 80.75 137 ALA A O 1
ATOM 1058 N N . GLY A 1 138 ? 11.887 -10.600 -21.873 1.00 75.88 138 GLY A N 1
ATOM 1059 C CA . GLY A 1 138 ? 11.617 -9.160 -21.867 1.00 75.88 138 GLY A CA 1
ATOM 1060 C C . GLY A 1 138 ? 10.191 -8.779 -22.293 1.00 75.88 138 GLY A C 1
ATOM 1061 O O . GLY A 1 138 ? 9.667 -7.777 -21.810 1.00 75.88 138 GLY A O 1
ATOM 1062 N N . ALA A 1 139 ? 9.554 -9.555 -23.173 1.00 77.06 139 ALA A N 1
ATOM 1063 C CA . ALA A 1 139 ? 8.160 -9.343 -23.552 1.00 77.06 139 ALA A CA 1
ATOM 1064 C C . ALA A 1 139 ? 7.193 -9.891 -22.496 1.00 77.06 139 ALA A C 1
ATOM 1066 O O . ALA A 1 139 ? 6.287 -9.162 -22.105 1.00 77.06 139 ALA A O 1
ATOM 1067 N N . GLN A 1 140 ? 7.483 -11.064 -21.924 1.00 84.94 140 GLN A N 1
ATOM 1068 C CA . GLN A 1 140 ? 6.747 -11.607 -20.772 1.00 84.94 140 GLN A CA 1
ATOM 1069 C C . GLN A 1 140 ? 6.760 -10.634 -19.582 1.00 84.94 140 GLN A C 1
ATOM 1071 O O . GLN A 1 140 ? 5.736 -10.376 -18.962 1.00 84.94 140 GLN A O 1
ATOM 1076 N N . LEU A 1 141 ? 7.904 -10.000 -19.302 1.00 84.38 141 LEU A N 1
ATOM 1077 C CA . LEU A 1 141 ? 8.003 -8.939 -18.295 1.00 84.38 141 LEU A CA 1
ATOM 1078 C C . LEU A 1 141 ? 7.105 -7.731 -18.581 1.00 84.38 141 LEU A C 1
ATOM 1080 O O . LEU A 1 141 ? 6.581 -7.111 -17.654 1.00 84.38 141 LEU A O 1
ATOM 1084 N N . ALA A 1 142 ? 6.998 -7.331 -19.847 1.00 80.94 142 ALA A N 1
ATOM 1085 C CA . ALA A 1 142 ? 6.150 -6.214 -20.242 1.00 80.94 142 ALA A CA 1
ATOM 1086 C C . ALA A 1 142 ? 4.666 -6.591 -20.135 1.00 80.94 142 ALA A C 1
ATOM 1088 O O . ALA A 1 142 ? 3.879 -5.785 -19.643 1.00 80.94 142 ALA A O 1
ATOM 1089 N N . GLU A 1 143 ? 4.310 -7.813 -20.533 1.00 84.69 143 GLU A N 1
ATOM 1090 C CA . GLU A 1 143 ? 2.964 -8.370 -20.402 1.00 84.69 143 GLU A CA 1
ATOM 1091 C C . GLU A 1 143 ? 2.540 -8.451 -18.933 1.00 84.69 143 GLU A C 1
ATOM 1093 O O . GLU A 1 143 ? 1.530 -7.857 -18.566 1.00 84.69 143 GLU A O 1
ATOM 1098 N N . ALA A 1 144 ? 3.362 -9.044 -18.063 1.00 88.44 144 ALA A N 1
ATOM 1099 C CA . ALA A 1 144 ? 3.073 -9.134 -16.633 1.00 88.44 144 ALA A CA 1
ATOM 1100 C C . ALA A 1 144 ? 2.810 -7.762 -15.991 1.00 88.44 144 ALA A C 1
ATOM 1102 O O . ALA A 1 144 ? 1.901 -7.605 -15.180 1.00 88.44 144 ALA A O 1
ATOM 1103 N N . LYS A 1 145 ? 3.564 -6.728 -16.384 1.00 84.56 145 LYS A N 1
ATOM 1104 C CA . LYS A 1 145 ? 3.333 -5.358 -15.898 1.00 84.56 145 LYS A CA 1
ATOM 1105 C C . LYS A 1 145 ? 1.995 -4.785 -16.350 1.00 84.56 145 LYS A C 1
ATOM 1107 O O . LYS A 1 145 ? 1.400 -4.006 -15.608 1.00 84.56 145 LYS A O 1
ATOM 1112 N N . ILE A 1 146 ? 1.542 -5.119 -17.555 1.00 84.31 146 ILE A N 1
ATOM 1113 C CA . ILE A 1 146 ? 0.231 -4.691 -18.053 1.00 84.31 146 ILE A CA 1
ATOM 1114 C C . ILE A 1 146 ? -0.873 -5.421 -17.305 1.00 84.31 146 ILE A C 1
ATOM 1116 O O . ILE A 1 146 ? -1.814 -4.765 -16.866 1.00 84.31 146 ILE A O 1
ATOM 1120 N N . GLU A 1 147 ? -0.746 -6.736 -17.133 1.00 88.12 147 GLU A N 1
ATOM 1121 C CA . GLU A 1 147 ? -1.721 -7.542 -16.399 1.00 88.12 147 GLU A CA 1
ATOM 1122 C C . GLU A 1 147 ? -1.867 -7.037 -14.959 1.00 88.12 147 GLU A C 1
ATOM 1124 O O . GLU A 1 147 ? -2.984 -6.754 -14.531 1.00 88.12 147 GLU A O 1
ATOM 1129 N N . ASN A 1 148 ? -0.755 -6.762 -14.265 1.00 86.19 148 ASN A N 1
ATOM 1130 C CA . ASN A 1 148 ? -0.786 -6.193 -12.915 1.00 86.19 148 ASN A CA 1
ATOM 1131 C C . ASN A 1 148 ? -1.485 -4.818 -12.887 1.00 86.19 148 ASN A C 1
ATOM 1133 O O . ASN A 1 148 ? -2.409 -4.588 -12.113 1.00 86.19 148 ASN A O 1
ATOM 1137 N N . LYS A 1 149 ? -1.134 -3.904 -13.809 1.00 84.75 149 LYS A N 1
ATOM 1138 C CA . LYS A 1 149 ? -1.818 -2.597 -13.914 1.00 84.75 149 LYS A CA 1
ATOM 1139 C C . LYS A 1 149 ? -3.300 -2.710 -14.300 1.00 84.75 149 LYS A C 1
ATOM 1141 O O . LYS A 1 149 ? -4.051 -1.769 -14.060 1.00 84.75 149 LYS A O 1
ATOM 1146 N N . SER A 1 150 ? -3.710 -3.819 -14.912 1.00 85.06 150 SER A N 1
ATOM 1147 C CA . SER A 1 150 ? -5.096 -4.086 -15.314 1.00 85.06 150 SER A CA 1
ATOM 1148 C C . SER A 1 150 ? -5.915 -4.770 -14.211 1.00 85.06 150 SER A C 1
ATOM 1150 O O . SER A 1 150 ? -7.094 -5.038 -14.427 1.00 85.06 150 SER A O 1
ATOM 1152 N N . GLY A 1 151 ? -5.315 -5.043 -13.044 1.00 86.31 151 GLY A N 1
ATOM 1153 C CA . GLY A 1 151 ? -5.947 -5.765 -11.936 1.00 86.31 151 GLY A CA 1
ATOM 1154 C C . GLY A 1 151 ? -5.966 -7.289 -12.107 1.00 86.31 151 GLY A C 1
ATOM 1155 O O . GLY A 1 151 ? -6.671 -7.973 -11.374 1.00 86.31 151 GLY A O 1
ATOM 1156 N N . ASN A 1 152 ? -5.210 -7.831 -13.068 1.00 89.19 152 ASN A N 1
ATOM 1157 C CA . ASN A 1 152 ? -5.095 -9.268 -13.331 1.00 89.19 152 ASN A CA 1
ATOM 1158 C C . ASN A 1 152 ? -3.833 -9.847 -12.661 1.00 89.19 152 ASN A C 1
ATOM 1160 O O . ASN A 1 152 ? -2.997 -10.485 -13.311 1.00 89.19 152 ASN A O 1
ATOM 1164 N N . SER A 1 153 ? -3.677 -9.606 -11.360 1.00 90.06 153 SER A N 1
ATOM 1165 C CA . SER A 1 153 ? -2.453 -9.892 -10.596 1.00 90.06 153 SER A CA 1
ATOM 1166 C C . SER A 1 153 ? -2.063 -11.377 -10.603 1.00 90.06 153 SER A C 1
ATOM 1168 O O . SER A 1 153 ? -0.889 -11.687 -10.789 1.00 90.06 153 SER A O 1
ATOM 1170 N N . GLU A 1 154 ? -3.031 -12.303 -10.564 1.00 91.50 154 GLU A N 1
ATOM 1171 C CA . GLU A 1 154 ? -2.774 -13.754 -10.683 1.00 91.50 154 GLU A CA 1
ATOM 1172 C C . GLU A 1 154 ? -2.106 -14.128 -12.021 1.00 91.50 154 GLU A C 1
ATOM 1174 O O . GLU A 1 154 ? -1.215 -14.978 -12.091 1.00 91.50 154 GLU A O 1
ATOM 1179 N N . THR A 1 155 ? -2.525 -13.480 -13.114 1.00 91.31 155 THR A N 1
ATOM 1180 C CA . THR A 1 155 ? -1.944 -13.731 -14.442 1.00 91.31 155 THR A CA 1
ATOM 1181 C C . THR A 1 155 ? -0.539 -13.142 -14.521 1.00 91.31 155 THR A C 1
ATOM 1183 O O . THR A 1 155 ? 0.377 -13.801 -15.016 1.00 91.31 155 THR A O 1
ATOM 1186 N N . ALA A 1 156 ? -0.348 -11.933 -13.984 1.00 91.44 156 ALA A N 1
ATOM 1187 C CA . ALA A 1 156 ? 0.964 -11.304 -13.891 1.00 91.44 156 ALA A CA 1
ATOM 1188 C C . ALA A 1 156 ? 1.953 -12.176 -13.105 1.00 91.44 156 ALA A C 1
ATOM 1190 O O . ALA A 1 156 ? 3.058 -12.430 -13.585 1.00 91.44 156 ALA A O 1
ATOM 1191 N N . GLU A 1 157 ? 1.543 -12.689 -11.945 1.00 93.06 157 GLU A N 1
ATOM 1192 C CA . GLU A 1 157 ? 2.344 -13.597 -11.127 1.00 93.06 157 GLU A CA 1
ATOM 1193 C C . GLU A 1 157 ? 2.741 -14.859 -11.902 1.00 93.06 157 GLU A C 1
ATOM 1195 O O . GLU A 1 157 ? 3.928 -15.189 -11.965 1.00 93.06 157 GLU A O 1
ATOM 1200 N N . SER A 1 158 ? 1.788 -15.530 -12.561 1.00 93.44 158 SER A N 1
ATOM 1201 C CA . SER A 1 158 ? 2.083 -16.740 -13.338 1.00 93.44 158 SER A CA 1
ATOM 1202 C C . SER A 1 158 ? 3.104 -16.487 -14.453 1.00 93.44 158 SER A C 1
ATOM 1204 O O . SER A 1 158 ? 3.962 -17.339 -14.701 1.00 93.44 158 SER A O 1
ATOM 1206 N N . ILE A 1 159 ? 3.026 -15.338 -15.131 1.00 91.69 159 ILE A N 1
ATOM 1207 C CA . ILE A 1 159 ? 3.984 -14.960 -16.177 1.00 91.69 159 ILE A CA 1
ATOM 1208 C C . ILE A 1 159 ? 5.370 -14.712 -15.564 1.00 91.69 159 ILE A C 1
ATOM 1210 O O . ILE A 1 159 ? 6.376 -15.186 -16.097 1.00 91.69 159 ILE A O 1
ATOM 1214 N N . LEU A 1 160 ? 5.439 -14.005 -14.432 1.00 93.56 160 LEU A N 1
ATOM 1215 C CA . LEU A 1 160 ? 6.696 -13.680 -13.750 1.00 93.56 160 LEU A CA 1
ATOM 1216 C C . LEU A 1 160 ? 7.399 -14.923 -13.206 1.00 93.56 160 LEU A C 1
ATOM 1218 O O . LEU A 1 160 ? 8.613 -15.046 -13.374 1.00 93.56 160 LEU A O 1
ATOM 1222 N N . LEU A 1 161 ? 6.655 -15.864 -12.622 1.00 93.38 161 LEU A N 1
ATOM 1223 C CA . LEU A 1 161 ? 7.194 -17.144 -12.160 1.00 93.38 161 LEU A CA 1
ATOM 1224 C C . LEU A 1 161 ? 7.839 -17.924 -13.309 1.00 93.38 161 LEU A C 1
ATOM 1226 O O . LEU A 1 161 ? 8.969 -18.386 -13.172 1.00 93.38 161 LEU A O 1
ATOM 1230 N N . ASN A 1 162 ? 7.193 -17.977 -14.476 1.00 91.12 162 ASN A N 1
ATOM 1231 C CA . ASN A 1 162 ? 7.766 -18.624 -15.656 1.00 91.12 162 ASN A CA 1
ATOM 1232 C C . ASN A 1 162 ? 9.080 -17.949 -16.114 1.00 91.12 162 ASN A C 1
ATOM 1234 O O . ASN A 1 162 ? 10.061 -18.626 -16.431 1.00 91.12 162 ASN A O 1
ATOM 1238 N N . VAL A 1 163 ? 9.157 -16.612 -16.093 1.00 90.06 163 VAL A N 1
ATOM 1239 C CA . VAL A 1 163 ? 10.415 -15.894 -16.391 1.00 90.06 163 VAL A CA 1
ATOM 1240 C C . VAL A 1 163 ? 11.504 -16.221 -15.361 1.00 90.06 163 VAL A C 1
ATOM 1242 O O . VAL A 1 163 ? 12.672 -16.383 -15.720 1.00 90.06 163 VAL A O 1
ATOM 1245 N N . ILE A 1 164 ? 11.146 -16.350 -14.083 1.00 92.06 164 ILE A N 1
ATOM 1246 C CA . ILE A 1 164 ? 12.096 -16.711 -13.025 1.00 92.06 164 ILE A CA 1
ATOM 1247 C C . ILE A 1 164 ? 12.617 -18.142 -13.219 1.00 92.06 164 ILE A C 1
ATOM 1249 O O . ILE A 1 164 ? 13.825 -18.363 -13.142 1.00 92.06 164 ILE A O 1
ATOM 1253 N N . GLU A 1 165 ? 11.743 -19.094 -13.551 1.00 89.38 165 GLU A N 1
ATOM 1254 C CA . GLU A 1 165 ? 12.107 -20.497 -13.789 1.00 89.38 165 GLU A CA 1
ATOM 1255 C C . GLU A 1 165 ? 13.038 -20.683 -14.996 1.00 89.38 165 GLU A C 1
ATOM 1257 O O . GLU A 1 165 ? 13.928 -21.537 -14.975 1.00 89.38 165 GLU A O 1
ATOM 1262 N N . THR A 1 166 ? 12.875 -19.869 -16.043 1.00 86.38 166 THR A N 1
ATOM 1263 C CA . THR A 1 166 ? 13.725 -19.936 -17.247 1.00 86.38 166 THR A CA 1
ATOM 1264 C C . THR A 1 166 ? 15.141 -19.378 -17.048 1.00 86.38 166 THR A C 1
ATOM 1266 O O . THR A 1 166 ? 16.010 -19.653 -17.879 1.00 86.38 166 THR A O 1
ATOM 1269 N N . ASN A 1 167 ? 15.399 -18.662 -15.944 1.00 83.38 167 ASN A N 1
ATOM 1270 C CA . ASN A 1 167 ? 16.710 -18.138 -15.541 1.00 83.38 167 ASN A CA 1
ATOM 1271 C C . ASN A 1 167 ? 17.439 -17.353 -16.656 1.00 83.38 167 ASN A C 1
ATOM 1273 O O . ASN A 1 167 ? 18.554 -17.694 -17.071 1.00 83.38 167 ASN A O 1
ATOM 1277 N N . THR A 1 168 ? 16.783 -16.320 -17.184 1.00 85.00 168 THR A N 1
ATOM 1278 C CA . THR A 1 168 ? 17.324 -15.442 -18.230 1.00 85.00 168 THR A CA 1
ATOM 1279 C C . THR A 1 168 ? 18.004 -14.198 -17.643 1.00 85.00 168 THR A C 1
ATOM 1281 O O . THR A 1 168 ? 18.044 -13.983 -16.433 1.00 85.00 168 THR A O 1
ATOM 1284 N N . ALA A 1 169 ? 18.543 -13.328 -18.505 1.00 83.75 169 ALA A N 1
ATOM 1285 C CA . ALA A 1 169 ? 19.135 -12.055 -18.077 1.00 83.75 169 ALA A CA 1
ATOM 1286 C C . ALA A 1 169 ? 18.114 -11.099 -17.422 1.00 83.75 169 ALA A C 1
ATOM 1288 O O . ALA A 1 169 ? 18.498 -10.145 -16.749 1.00 83.75 169 ALA A O 1
ATOM 1289 N N . GLU A 1 170 ? 16.824 -11.350 -17.640 1.00 85.62 170 GLU A N 1
ATOM 1290 C CA . GLU A 1 170 ? 15.685 -10.585 -17.144 1.00 85.62 170 GLU A CA 1
ATOM 1291 C C . GLU A 1 170 ? 15.140 -11.095 -15.799 1.00 85.62 170 GLU A C 1
ATOM 1293 O O . GLU A 1 170 ? 14.268 -10.453 -15.205 1.00 85.62 170 GLU A O 1
ATOM 1298 N N . THR A 1 171 ? 15.642 -12.227 -15.295 1.00 91.31 171 THR A N 1
ATOM 1299 C CA . THR A 1 171 ? 15.180 -12.830 -14.039 1.00 91.31 171 THR A CA 1
ATOM 1300 C C . THR A 1 171 ? 15.281 -11.890 -12.825 1.00 91.31 171 THR A C 1
ATOM 1302 O O . THR A 1 171 ? 14.324 -11.862 -12.045 1.00 91.31 171 THR A O 1
ATOM 1305 N N . PRO A 1 172 ? 16.329 -11.056 -12.642 1.00 93.12 172 PRO A N 1
ATOM 1306 C CA . PRO A 1 172 ? 16.354 -10.077 -11.551 1.00 93.12 172 PRO A CA 1
ATOM 1307 C C . PRO A 1 172 ? 15.185 -9.081 -11.613 1.00 93.12 172 PRO A C 1
ATOM 1309 O O . PRO A 1 172 ? 14.548 -8.804 -10.599 1.00 93.12 172 PRO A O 1
ATOM 1312 N N . GLN A 1 173 ? 14.849 -8.578 -12.804 1.00 92.25 173 GLN A N 1
ATOM 1313 C CA . GLN A 1 173 ? 13.725 -7.660 -13.003 1.00 92.25 173 GLN A CA 1
ATOM 1314 C C . GLN A 1 173 ? 12.375 -8.355 -12.795 1.00 92.25 173 GLN A C 1
ATOM 1316 O O . GLN A 1 173 ? 11.451 -7.725 -12.281 1.00 92.25 173 GLN A O 1
ATOM 1321 N N . ALA A 1 174 ? 12.256 -9.631 -13.174 1.00 93.38 174 ALA A N 1
ATOM 1322 C CA . ALA A 1 174 ? 11.053 -10.427 -12.923 1.00 93.38 174 ALA A CA 1
ATOM 1323 C C . ALA A 1 174 ? 10.847 -10.680 -11.431 1.00 93.38 174 ALA A C 1
ATOM 1325 O O . ALA A 1 174 ? 9.735 -10.548 -10.933 1.00 93.38 174 ALA A O 1
ATOM 1326 N N . THR A 1 175 ? 11.937 -10.940 -10.709 1.00 95.88 175 THR A N 1
ATOM 1327 C CA . THR A 1 175 ? 11.926 -11.115 -9.254 1.00 95.88 175 THR A CA 1
ATOM 1328 C C . THR A 1 175 ? 11.448 -9.841 -8.552 1.00 95.88 175 THR A C 1
ATOM 1330 O O . THR A 1 175 ? 10.558 -9.914 -7.710 1.00 95.88 175 THR A O 1
ATOM 1333 N N . ILE A 1 176 ? 11.973 -8.668 -8.940 1.00 95.88 176 ILE A N 1
ATOM 1334 C CA . ILE A 1 176 ? 11.502 -7.369 -8.423 1.00 95.88 176 ILE A CA 1
ATOM 1335 C C . ILE A 1 176 ? 10.001 -7.199 -8.682 1.00 95.88 176 ILE A C 1
ATOM 1337 O O . ILE A 1 176 ? 9.245 -6.915 -7.759 1.00 95.88 176 ILE A O 1
ATOM 1341 N N . ALA A 1 177 ? 9.564 -7.409 -9.928 1.00 94.44 177 ALA A N 1
ATOM 1342 C CA . ALA A 1 177 ? 8.169 -7.214 -10.311 1.00 94.44 177 ALA A CA 1
ATOM 1343 C C . ALA A 1 177 ? 7.212 -8.168 -9.577 1.00 94.44 177 ALA A C 1
ATOM 1345 O O . ALA A 1 177 ? 6.098 -7.767 -9.246 1.00 94.44 177 ALA A O 1
ATOM 1346 N N . LEU A 1 178 ? 7.639 -9.405 -9.301 1.00 96.62 178 LEU A N 1
ATOM 1347 C CA . LEU A 1 178 ? 6.839 -10.370 -8.547 1.00 96.62 178 LEU A CA 1
ATOM 1348 C C . LEU A 1 178 ? 6.668 -9.920 -7.094 1.00 96.62 178 LEU A C 1
ATOM 1350 O O . LEU A 1 178 ? 5.551 -9.914 -6.591 1.00 96.62 178 LEU A O 1
ATOM 1354 N N . ILE A 1 179 ? 7.750 -9.472 -6.450 1.00 97.25 179 ILE A N 1
ATOM 1355 C CA . ILE A 1 179 ? 7.702 -8.935 -5.082 1.00 97.25 179 ILE A CA 1
ATOM 1356 C C . ILE A 1 179 ? 6.765 -7.725 -5.011 1.00 97.25 179 ILE A C 1
ATOM 1358 O O . ILE A 1 179 ? 5.906 -7.680 -4.135 1.00 97.25 179 ILE A O 1
ATOM 1362 N N . ASP A 1 180 ? 6.895 -6.773 -5.939 1.00 94.62 180 ASP A N 1
ATOM 1363 C CA . ASP A 1 180 ? 6.025 -5.593 -5.978 1.00 94.62 180 ASP A CA 1
ATOM 1364 C C . ASP A 1 180 ? 4.545 -5.984 -6.169 1.00 94.62 180 ASP A C 1
ATOM 1366 O O . ASP A 1 180 ? 3.674 -5.382 -5.543 1.00 94.62 180 ASP A O 1
ATOM 1370 N N . THR A 1 181 ? 4.262 -7.011 -6.985 1.00 93.81 181 THR A N 1
ATOM 1371 C CA . THR A 1 181 ? 2.899 -7.526 -7.222 1.00 93.81 181 THR A CA 1
ATOM 1372 C C . THR A 1 181 ? 2.303 -8.112 -5.940 1.00 93.81 181 THR A C 1
ATOM 1374 O O . THR A 1 181 ? 1.263 -7.637 -5.487 1.00 93.81 181 THR A O 1
ATOM 1377 N N . LEU A 1 182 ? 3.004 -9.050 -5.292 1.00 94.62 182 LEU A N 1
ATOM 1378 C CA . LEU A 1 182 ? 2.556 -9.676 -4.037 1.00 94.62 182 LEU A CA 1
ATOM 1379 C C . LEU A 1 182 ? 2.291 -8.631 -2.942 1.00 94.62 182 LEU A C 1
ATOM 1381 O O . LEU A 1 182 ? 1.267 -8.654 -2.263 1.00 94.62 182 LEU A O 1
ATOM 1385 N N . VAL A 1 183 ? 3.197 -7.661 -2.802 1.00 94.25 183 VAL A N 1
ATOM 1386 C CA . VAL A 1 183 ? 3.085 -6.595 -1.798 1.00 94.25 183 VAL A CA 1
ATOM 1387 C C . VAL A 1 183 ? 1.906 -5.668 -2.087 1.00 94.25 183 VAL A C 1
ATOM 1389 O O . VAL A 1 183 ? 1.228 -5.244 -1.149 1.00 94.25 183 VAL A O 1
ATOM 1392 N N . SER A 1 184 ? 1.636 -5.362 -3.361 1.00 90.69 184 SER A N 1
ATOM 1393 C CA . SER A 1 184 ? 0.497 -4.523 -3.750 1.00 90.69 184 SER A CA 1
ATOM 1394 C C . SER A 1 184 ? -0.859 -5.180 -3.478 1.00 90.69 184 SER A C 1
ATOM 1396 O O . SER A 1 184 ? -1.789 -4.481 -3.080 1.00 90.69 184 SER A O 1
ATOM 1398 N N . GLU A 1 185 ? -0.938 -6.510 -3.571 1.00 90.38 185 GLU A N 1
ATOM 1399 C CA . GLU A 1 185 ? -2.114 -7.304 -3.177 1.00 90.38 185 GLU A CA 1
ATOM 1400 C C . GLU A 1 185 ? -2.213 -7.497 -1.651 1.00 90.38 185 GLU A C 1
ATOM 1402 O O . GLU A 1 185 ? -3.186 -8.032 -1.120 1.00 90.38 185 GLU A O 1
ATOM 1407 N N . GLY A 1 186 ? -1.214 -7.022 -0.901 1.00 89.44 186 GLY A N 1
ATOM 1408 C CA . GLY A 1 186 ? -1.151 -7.175 0.546 1.00 89.44 186 GLY A CA 1
ATOM 1409 C C . GLY A 1 186 ? -0.845 -8.603 0.996 1.00 89.44 186 GLY A C 1
ATOM 1410 O O . GLY A 1 186 ? -1.156 -8.932 2.145 1.00 89.44 186 GLY A O 1
ATOM 1411 N N . GLU A 1 187 ? -0.248 -9.413 0.121 1.00 93.38 187 GLU A N 1
ATOM 1412 C CA . GLU A 1 187 ? 0.192 -10.777 0.395 1.00 93.38 187 GLU A CA 1
ATOM 1413 C C . GLU A 1 187 ? 1.581 -10.824 1.046 1.00 93.38 187 GLU A C 1
ATOM 1415 O O . GLU A 1 187 ? 2.366 -9.871 1.022 1.00 93.38 187 GLU A O 1
ATOM 1420 N N . THR A 1 188 ? 1.898 -11.967 1.656 1.00 95.25 188 THR A N 1
ATOM 1421 C CA . THR A 1 188 ? 3.232 -12.247 2.199 1.00 95.25 188 THR A CA 1
ATOM 1422 C C . THR A 1 188 ? 4.186 -12.699 1.103 1.00 95.25 188 THR A C 1
ATOM 1424 O O . THR A 1 188 ? 3.788 -13.398 0.175 1.00 95.25 188 THR A O 1
ATOM 1427 N N . VAL A 1 189 ? 5.475 -12.408 1.261 1.00 96.75 189 VAL A N 1
ATOM 1428 C CA . VAL A 1 189 ? 6.504 -12.856 0.316 1.00 96.75 189 VAL A CA 1
ATOM 1429 C C . VAL A 1 189 ? 7.098 -14.198 0.773 1.00 96.75 189 VAL A C 1
ATOM 1431 O O . VAL A 1 189 ? 7.533 -14.302 1.923 1.00 96.75 189 VAL A O 1
ATOM 1434 N N . PRO A 1 190 ? 7.182 -15.230 -0.094 1.00 95.94 190 PRO A N 1
ATOM 1435 C CA . PRO A 1 190 ? 7.838 -16.491 0.248 1.00 95.94 190 PRO A CA 1
ATOM 1436 C C . PRO A 1 190 ? 9.318 -16.307 0.613 1.00 95.94 190 PRO A C 1
ATOM 1438 O O . PRO A 1 190 ? 10.051 -15.574 -0.054 1.00 95.94 190 PRO A O 1
ATOM 1441 N N . ALA A 1 191 ? 9.792 -17.027 1.634 1.00 94.56 191 ALA A N 1
ATOM 1442 C CA . ALA A 1 191 ? 11.172 -16.913 2.118 1.00 94.56 191 ALA A CA 1
ATOM 1443 C C . ALA A 1 191 ? 12.226 -17.229 1.036 1.00 94.56 191 ALA A C 1
ATOM 1445 O O . ALA A 1 191 ? 13.254 -16.555 0.965 1.00 94.56 191 ALA A O 1
ATOM 1446 N N . ASP A 1 192 ? 11.948 -18.196 0.155 1.00 94.69 192 ASP A N 1
ATOM 1447 C CA . ASP A 1 192 ? 12.838 -18.551 -0.958 1.00 94.69 192 ASP A CA 1
ATOM 1448 C C . ASP A 1 192 ? 12.965 -17.406 -1.976 1.00 94.69 192 ASP A C 1
ATOM 1450 O O . ASP A 1 192 ? 14.053 -17.155 -2.498 1.00 94.69 192 ASP A O 1
ATOM 1454 N N . LEU A 1 193 ? 11.882 -16.654 -2.211 1.00 96.00 193 LEU A N 1
ATOM 1455 C CA . LEU A 1 193 ? 11.896 -15.479 -3.083 1.00 96.00 193 LEU A CA 1
ATOM 1456 C C . LEU A 1 193 ? 12.680 -14.323 -2.443 1.00 96.00 193 LEU A C 1
ATOM 1458 O O . LEU A 1 193 ? 13.456 -13.653 -3.125 1.00 96.00 193 LEU A O 1
ATOM 1462 N N . ALA A 1 194 ? 12.544 -14.135 -1.125 1.00 96.94 194 ALA A N 1
ATOM 1463 C CA . ALA A 1 194 ? 13.329 -13.159 -0.366 1.00 96.94 194 ALA A CA 1
ATOM 1464 C C . ALA A 1 194 ? 14.841 -13.465 -0.401 1.00 96.94 194 ALA A C 1
ATOM 1466 O O . ALA A 1 194 ? 15.656 -12.551 -0.549 1.00 96.94 194 ALA A O 1
ATOM 1467 N N . LEU A 1 195 ? 15.218 -14.746 -0.326 1.00 96.25 195 LEU A N 1
ATOM 1468 C CA . LEU A 1 195 ? 16.604 -15.202 -0.474 1.00 96.25 195 LEU A CA 1
ATOM 1469 C C . LEU A 1 195 ? 17.123 -15.033 -1.913 1.00 96.25 195 LEU A C 1
ATOM 1471 O O . LEU A 1 195 ? 18.283 -14.669 -2.132 1.00 96.25 195 LEU A O 1
ATOM 1475 N N . LEU A 1 196 ? 16.269 -15.275 -2.909 1.00 95.81 196 LEU A N 1
ATOM 1476 C CA . LEU A 1 196 ? 16.625 -15.107 -4.316 1.00 95.81 196 LEU A CA 1
ATOM 1477 C C . LEU A 1 196 ? 16.966 -13.644 -4.634 1.00 95.81 196 LEU A C 1
ATOM 1479 O O . LEU A 1 196 ? 18.026 -13.361 -5.196 1.00 95.81 196 LEU A O 1
ATOM 1483 N N . VAL A 1 197 ? 16.110 -12.701 -4.228 1.00 96.88 197 VAL A N 1
ATOM 1484 C CA . VAL A 1 197 ? 16.357 -11.270 -4.467 1.00 96.88 197 VAL A CA 1
ATOM 1485 C C . VAL A 1 197 ? 17.552 -10.740 -3.671 1.00 96.88 197 VAL A C 1
ATOM 1487 O O . VAL A 1 197 ? 18.286 -9.897 -4.182 1.00 96.88 197 VAL A O 1
ATOM 1490 N N . GLU A 1 198 ? 17.810 -11.266 -2.468 1.00 96.69 198 GLU A N 1
ATOM 1491 C CA . GLU A 1 198 ? 19.027 -10.961 -1.702 1.00 96.69 198 GLU A CA 1
ATOM 1492 C C . GLU A 1 198 ? 20.286 -11.315 -2.499 1.00 96.69 198 GLU A C 1
ATOM 1494 O O . GLU A 1 198 ? 21.213 -10.508 -2.615 1.00 96.69 198 GLU A O 1
ATOM 1499 N N . THR A 1 199 ? 20.295 -12.511 -3.092 1.00 95.75 199 THR A N 1
ATOM 1500 C CA . THR A 1 199 ? 21.410 -12.992 -3.913 1.00 95.75 199 THR A CA 1
ATOM 1501 C C . THR A 1 199 ? 21.626 -12.064 -5.108 1.00 95.75 199 THR A C 1
ATOM 1503 O O . THR A 1 199 ? 22.744 -11.590 -5.331 1.00 95.75 199 THR A O 1
ATOM 1506 N N . TYR A 1 200 ? 20.556 -11.704 -5.823 1.00 94.88 200 TYR A N 1
ATOM 1507 C CA . TYR A 1 200 ? 20.655 -10.777 -6.949 1.00 94.88 200 TYR A CA 1
ATOM 1508 C C . TYR A 1 200 ? 21.110 -9.376 -6.541 1.00 94.88 200 TYR A C 1
ATOM 1510 O O . TYR A 1 200 ? 21.925 -8.783 -7.254 1.00 94.88 200 TYR A O 1
ATOM 1518 N N . ALA A 1 201 ? 20.640 -8.852 -5.406 1.00 94.31 201 ALA A N 1
ATOM 1519 C CA . ALA A 1 201 ? 21.075 -7.563 -4.873 1.00 94.31 201 ALA A CA 1
ATOM 1520 C C . ALA A 1 201 ? 22.579 -7.564 -4.562 1.00 94.31 201 ALA A C 1
ATOM 1522 O O . ALA A 1 201 ? 23.290 -6.616 -4.908 1.00 94.31 201 ALA A O 1
ATOM 1523 N N . PHE A 1 202 ? 23.091 -8.655 -3.986 1.00 93.19 202 PHE A N 1
ATOM 1524 C CA . PHE A 1 202 ? 24.517 -8.814 -3.715 1.00 93.19 202 PHE A CA 1
ATOM 1525 C C . PHE A 1 202 ? 25.356 -8.867 -5.003 1.00 93.19 202 PHE A C 1
ATOM 1527 O O . PHE A 1 202 ? 26.370 -8.168 -5.117 1.00 93.19 202 PHE A O 1
ATOM 1534 N N . GLU A 1 203 ? 24.929 -9.655 -5.992 1.00 91.00 203 GLU A N 1
ATOM 1535 C CA . GLU A 1 203 ? 25.623 -9.807 -7.278 1.00 91.00 203 GLU A CA 1
ATOM 1536 C C . GLU A 1 203 ? 25.633 -8.507 -8.097 1.00 91.00 203 GLU A C 1
ATOM 1538 O O . GLU A 1 203 ? 26.655 -8.137 -8.683 1.00 91.00 203 GLU A O 1
ATOM 1543 N N . ASN A 1 204 ? 24.521 -7.766 -8.085 1.00 89.69 204 ASN A N 1
ATOM 1544 C CA . ASN A 1 204 ? 24.316 -6.561 -8.890 1.00 89.69 204 ASN A CA 1
ATOM 1545 C C . ASN A 1 204 ? 24.580 -5.256 -8.129 1.00 89.69 204 ASN A C 1
ATOM 1547 O O . ASN A 1 204 ? 24.242 -4.182 -8.623 1.00 89.69 204 ASN A O 1
ATOM 1551 N N . ARG A 1 205 ? 25.255 -5.302 -6.975 1.00 88.31 205 ARG A N 1
ATOM 1552 C CA . ARG A 1 205 ? 25.524 -4.127 -6.117 1.00 88.31 205 ARG A CA 1
ATOM 1553 C C . ARG A 1 205 ? 26.235 -2.944 -6.799 1.00 88.31 205 ARG A C 1
ATOM 1555 O O . ARG A 1 205 ? 26.191 -1.829 -6.300 1.00 88.31 205 ARG A O 1
ATOM 1562 N N . LYS A 1 206 ? 26.946 -3.183 -7.910 1.00 88.06 206 LYS A N 1
ATOM 1563 C CA . LYS A 1 206 ? 27.613 -2.146 -8.736 1.00 88.06 206 LYS A CA 1
ATOM 1564 C C . LYS A 1 206 ? 26.962 -1.970 -10.113 1.00 88.06 206 LYS A C 1
ATOM 1566 O O . LYS A 1 206 ? 27.503 -1.262 -10.960 1.00 88.06 206 LYS A O 1
ATOM 1571 N N . GLY A 1 207 ? 25.873 -2.688 -10.359 1.00 87.12 207 GLY A N 1
ATOM 1572 C CA . GLY A 1 207 ? 25.149 -2.693 -11.617 1.00 87.12 207 GLY A CA 1
ATOM 1573 C C . GLY A 1 207 ? 24.102 -1.581 -11.689 1.00 87.12 207 GLY A C 1
ATOM 1574 O O . GLY A 1 207 ? 23.839 -0.898 -10.699 1.00 87.12 207 GLY A O 1
ATOM 1575 N N . PRO A 1 208 ? 23.470 -1.414 -12.860 1.00 86.38 208 PRO A N 1
ATOM 1576 C CA . PRO A 1 208 ? 22.413 -0.425 -13.051 1.00 86.38 208 PRO A CA 1
ATOM 1577 C C . PRO A 1 208 ? 21.159 -0.700 -12.208 1.00 86.38 208 PRO A C 1
ATOM 1579 O O . PRO A 1 208 ? 20.418 0.237 -11.965 1.00 86.38 208 PRO A O 1
ATOM 1582 N N . LEU A 1 209 ? 20.947 -1.946 -11.756 1.00 88.06 209 LEU A N 1
ATOM 1583 C CA . LEU A 1 209 ? 19.798 -2.369 -10.938 1.00 88.06 209 LEU A CA 1
ATOM 1584 C C . LEU A 1 209 ? 20.073 -2.367 -9.424 1.00 88.06 209 LEU A C 1
ATOM 1586 O O . LEU A 1 209 ? 19.294 -2.924 -8.654 1.00 88.06 209 LEU A O 1
ATOM 1590 N N . ALA A 1 210 ? 21.214 -1.828 -8.979 1.00 92.38 210 ALA A N 1
ATOM 1591 C CA . ALA A 1 210 ? 21.650 -1.953 -7.588 1.00 92.38 210 ALA A CA 1
ATOM 1592 C C . ALA A 1 210 ? 20.618 -1.402 -6.586 1.00 92.38 210 ALA A C 1
ATOM 1594 O O . ALA A 1 210 ? 20.385 -2.016 -5.547 1.00 92.38 210 ALA A O 1
ATOM 1595 N N . LYS A 1 211 ? 19.986 -0.265 -6.908 1.00 94.62 211 LYS A N 1
ATOM 1596 C CA . LYS A 1 211 ? 18.990 0.378 -6.040 1.00 94.62 211 LYS A CA 1
ATOM 1597 C C . LYS A 1 211 ? 17.664 -0.374 -6.050 1.00 94.62 211 LYS A C 1
ATOM 1599 O O . LYS A 1 211 ? 17.110 -0.625 -4.985 1.00 94.62 211 LYS A O 1
ATOM 1604 N N . GLU A 1 212 ? 17.179 -0.768 -7.226 1.00 94.81 212 GLU A N 1
ATOM 1605 C CA . GLU A 1 212 ? 15.919 -1.503 -7.355 1.00 94.81 212 GLU A CA 1
ATOM 1606 C C . GLU A 1 212 ? 15.992 -2.874 -6.674 1.00 94.81 212 GLU A C 1
ATOM 1608 O O . GLU A 1 212 ? 15.049 -3.275 -5.995 1.00 94.81 212 GLU A O 1
ATOM 1613 N N . LEU A 1 213 ? 17.123 -3.576 -6.795 1.00 96.12 213 LEU A N 1
ATOM 1614 C CA . LEU A 1 213 ? 17.321 -4.867 -6.135 1.00 96.12 213 LEU A CA 1
ATOM 1615 C C . LEU A 1 213 ? 17.499 -4.730 -4.623 1.00 96.12 213 LEU A C 1
ATOM 1617 O O . LEU A 1 213 ? 16.968 -5.559 -3.889 1.00 96.12 213 LEU A O 1
ATOM 1621 N N . LEU A 1 214 ? 18.193 -3.689 -4.146 1.00 96.75 214 LEU A N 1
ATOM 1622 C CA . LEU A 1 214 ? 18.249 -3.396 -2.712 1.00 96.75 214 LEU A CA 1
ATOM 1623 C C . LEU A 1 214 ? 16.841 -3.166 -2.154 1.00 96.75 214 LEU A C 1
ATOM 1625 O O . LEU A 1 214 ? 16.467 -3.794 -1.166 1.00 96.75 214 LEU A O 1
ATOM 1629 N N . ARG A 1 215 ? 16.064 -2.295 -2.808 1.00 97.50 215 ARG A N 1
ATOM 1630 C CA . ARG A 1 215 ? 14.683 -1.990 -2.425 1.00 97.50 215 ARG A CA 1
ATOM 1631 C C . ARG A 1 215 ? 13.846 -3.263 -2.349 1.00 97.50 215 ARG A C 1
ATOM 1633 O O . ARG A 1 215 ? 13.258 -3.548 -1.311 1.00 97.50 215 ARG A O 1
ATOM 1640 N N . ALA A 1 216 ? 13.844 -4.058 -3.418 1.00 97.81 216 ALA A N 1
ATOM 1641 C CA . ALA A 1 216 ? 13.087 -5.304 -3.474 1.00 97.81 216 ALA A CA 1
ATOM 1642 C C . ALA A 1 216 ? 13.549 -6.316 -2.414 1.00 97.81 216 ALA A C 1
ATOM 1644 O O . ALA A 1 216 ? 12.716 -6.996 -1.823 1.00 97.81 216 ALA A O 1
ATOM 1645 N N . HIS A 1 217 ? 14.849 -6.384 -2.113 1.00 98.00 217 HIS A N 1
ATOM 1646 C CA . HIS A 1 217 ? 15.369 -7.228 -1.041 1.00 98.00 217 HIS A CA 1
ATOM 1647 C C . HIS A 1 217 ? 14.875 -6.805 0.347 1.00 98.00 217 HIS A C 1
ATOM 1649 O O . HIS A 1 217 ? 14.448 -7.661 1.127 1.00 98.00 217 HIS A O 1
ATOM 1655 N N . VAL A 1 218 ? 14.895 -5.507 0.655 1.00 98.19 218 VAL A N 1
ATOM 1656 C CA . VAL A 1 218 ? 14.386 -4.988 1.933 1.00 98.19 218 VAL A CA 1
ATOM 1657 C C . VAL A 1 218 ? 12.896 -5.282 2.076 1.00 98.19 218 VAL A C 1
ATOM 1659 O O . VAL A 1 218 ? 12.471 -5.830 3.094 1.00 98.19 218 VAL A O 1
ATOM 1662 N N . ILE A 1 219 ? 12.114 -4.993 1.035 1.00 98.19 219 ILE A N 1
ATOM 1663 C CA . ILE A 1 219 ? 10.670 -5.239 1.021 1.00 98.19 219 ILE A CA 1
ATOM 1664 C C . ILE A 1 219 ? 10.377 -6.737 1.169 1.00 98.19 219 ILE A C 1
ATOM 1666 O O . ILE A 1 219 ? 9.615 -7.126 2.050 1.00 98.19 219 ILE A O 1
ATOM 1670 N N . ALA A 1 220 ? 11.020 -7.598 0.379 1.00 98.25 220 ALA A N 1
ATOM 1671 C CA . ALA A 1 220 ? 10.828 -9.044 0.474 1.00 98.25 220 ALA A CA 1
ATOM 1672 C C . ALA A 1 220 ? 11.219 -9.598 1.849 1.00 98.25 220 ALA A C 1
ATOM 1674 O O . ALA A 1 220 ? 10.543 -10.480 2.376 1.00 98.25 220 ALA A O 1
ATOM 1675 N N . SER A 1 221 ? 12.282 -9.070 2.462 1.00 98.12 221 SER A N 1
ATOM 1676 C CA . SER A 1 221 ? 12.676 -9.449 3.822 1.00 98.12 221 SER A CA 1
ATOM 1677 C C . SER A 1 221 ? 11.594 -9.061 4.834 1.00 98.12 221 SER A C 1
ATOM 1679 O O . SER A 1 221 ? 11.201 -9.892 5.645 1.00 98.12 221 SER A O 1
ATOM 1681 N N . ALA A 1 222 ? 11.034 -7.853 4.743 1.00 97.88 222 ALA A N 1
ATOM 1682 C CA . ALA A 1 222 ? 9.969 -7.410 5.641 1.00 97.88 222 ALA A CA 1
ATOM 1683 C C . ALA A 1 222 ? 8.679 -8.239 5.483 1.00 97.88 222 ALA A C 1
ATOM 1685 O O . ALA A 1 222 ? 8.140 -8.743 6.464 1.00 97.88 222 ALA A O 1
ATOM 1686 N N . TYR A 1 223 ? 8.219 -8.455 4.247 1.00 97.94 223 TYR A N 1
ATOM 1687 C CA . TYR A 1 223 ? 6.975 -9.185 3.956 1.00 97.94 223 TYR A CA 1
ATOM 1688 C C . TYR A 1 223 ? 7.098 -10.713 4.073 1.00 97.94 223 TYR A C 1
ATOM 1690 O O . TYR A 1 223 ? 6.091 -11.415 4.000 1.00 97.94 223 TYR A O 1
ATOM 1698 N N . SER A 1 224 ? 8.310 -11.232 4.281 1.00 97.62 224 SER A N 1
ATOM 1699 C CA . SER A 1 224 ? 8.560 -12.627 4.679 1.00 97.62 224 SER A CA 1
ATOM 1700 C C . SER A 1 224 ? 8.770 -12.791 6.193 1.00 97.62 224 SER A C 1
ATOM 1702 O O . SER A 1 224 ? 9.110 -13.882 6.649 1.00 97.62 224 SER A O 1
ATOM 1704 N N . GLY A 1 225 ? 8.592 -11.720 6.980 1.00 96.25 225 GLY A N 1
ATOM 1705 C CA . GLY A 1 225 ? 8.749 -11.718 8.441 1.00 96.25 225 GLY A CA 1
ATOM 1706 C C . GLY A 1 225 ? 10.195 -11.597 8.939 1.00 96.25 225 GLY A C 1
ATOM 1707 O O . GLY A 1 225 ? 10.451 -11.685 10.136 1.00 96.25 225 GLY A O 1
ATOM 1708 N N . GLN A 1 226 ? 11.166 -11.376 8.050 1.00 96.75 226 GLN A N 1
ATOM 1709 C CA . GLN A 1 226 ? 12.583 -11.195 8.386 1.00 96.75 226 GLN A CA 1
ATOM 1710 C C . GLN A 1 226 ? 12.888 -9.714 8.696 1.00 96.75 226 GLN A C 1
ATOM 1712 O O . GLN A 1 226 ? 13.728 -9.093 8.040 1.00 96.75 226 GLN A O 1
ATOM 1717 N N . PHE A 1 227 ? 12.197 -9.128 9.681 1.00 96.81 227 PHE A N 1
ATOM 1718 C CA . PHE A 1 227 ? 12.227 -7.679 9.956 1.00 96.81 227 PHE A CA 1
ATOM 1719 C C . PHE A 1 227 ? 13.618 -7.136 10.295 1.00 96.81 227 PHE A C 1
ATOM 1721 O O . PHE A 1 227 ? 14.050 -6.157 9.693 1.00 96.81 227 PHE A O 1
ATOM 1728 N N . GLU A 1 228 ? 14.355 -7.806 11.183 1.00 95.19 228 GLU A N 1
ATOM 1729 C CA . GLU A 1 228 ? 15.719 -7.401 11.558 1.00 95.19 228 GLU A CA 1
ATOM 1730 C C . GLU A 1 228 ? 16.636 -7.316 10.329 1.00 95.19 228 GLU A C 1
ATOM 1732 O O . GLU A 1 228 ? 17.373 -6.352 10.121 1.00 95.19 228 GLU A O 1
ATOM 1737 N N . LYS A 1 229 ? 16.528 -8.307 9.441 1.00 95.62 229 LYS A N 1
ATOM 1738 C CA . LYS A 1 229 ? 17.279 -8.339 8.186 1.00 95.62 229 LYS A CA 1
ATOM 1739 C C . LYS A 1 229 ? 16.876 -7.193 7.260 1.00 95.62 229 LYS A C 1
ATOM 1741 O O . LYS A 1 229 ? 17.743 -6.581 6.640 1.00 95.62 229 LYS A O 1
ATOM 1746 N N . ALA A 1 230 ? 15.583 -6.878 7.190 1.00 97.12 230 ALA A N 1
ATOM 1747 C CA . ALA A 1 230 ? 15.077 -5.758 6.407 1.00 97.12 230 ALA A CA 1
ATOM 1748 C C . ALA A 1 230 ? 15.641 -4.416 6.911 1.00 97.12 230 ALA A C 1
ATOM 1750 O O . ALA A 1 230 ? 16.140 -3.621 6.110 1.00 97.12 230 ALA A O 1
ATOM 1751 N N . PHE A 1 231 ? 15.649 -4.188 8.231 1.00 95.81 231 PHE A N 1
ATOM 1752 C CA . PHE A 1 231 ? 16.233 -2.984 8.829 1.00 95.81 231 PHE A CA 1
ATOM 1753 C C . PHE A 1 231 ? 17.738 -2.882 8.572 1.00 95.81 231 PHE A C 1
ATOM 1755 O O . PHE A 1 231 ? 18.206 -1.821 8.151 1.00 95.81 231 PHE A O 1
ATOM 1762 N N . GLN A 1 232 ? 18.493 -3.971 8.738 1.00 94.50 232 GLN A N 1
ATOM 1763 C CA . GLN A 1 232 ? 19.930 -3.999 8.439 1.00 94.50 232 GLN A CA 1
ATOM 1764 C C . GLN A 1 232 ? 20.217 -3.707 6.961 1.00 94.50 232 GLN A C 1
ATOM 1766 O O . GLN A 1 232 ? 21.081 -2.887 6.646 1.00 94.50 232 GLN A O 1
ATOM 1771 N N . ALA A 1 233 ? 19.471 -4.329 6.045 1.00 94.44 233 ALA A N 1
ATOM 1772 C CA . ALA A 1 233 ? 19.633 -4.114 4.612 1.00 94.44 233 ALA A CA 1
ATOM 1773 C C . ALA A 1 233 ? 19.279 -2.675 4.194 1.00 94.44 233 ALA A C 1
ATOM 1775 O O . ALA A 1 233 ? 19.963 -2.100 3.346 1.00 94.44 233 ALA A O 1
ATOM 1776 N N . SER A 1 234 ? 18.283 -2.043 4.828 1.00 94.06 234 SER A N 1
ATOM 1777 C CA . SER A 1 234 ? 17.907 -0.652 4.527 1.00 94.06 234 SER A CA 1
ATOM 1778 C C . SER A 1 234 ? 19.040 0.355 4.785 1.00 94.06 234 SER A C 1
ATOM 1780 O O . SER A 1 234 ? 19.128 1.376 4.103 1.00 94.06 234 SER A O 1
ATOM 1782 N N . GLN A 1 235 ? 19.965 0.032 5.697 1.00 89.56 235 GLN A N 1
ATOM 1783 C CA . GLN A 1 235 ? 21.111 0.864 6.085 1.00 89.56 235 GLN A CA 1
ATOM 1784 C C . GLN A 1 235 ? 22.375 0.614 5.238 1.00 89.56 235 GLN A C 1
ATOM 1786 O O . GLN A 1 235 ? 23.485 0.965 5.642 1.00 89.56 235 GLN A O 1
ATOM 1791 N N . SER A 1 236 ? 22.240 -0.019 4.070 1.00 87.06 236 SER A N 1
ATOM 1792 C CA . SER A 1 236 ? 23.377 -0.309 3.189 1.00 87.06 236 SER A CA 1
ATOM 1793 C C . SER A 1 236 ? 24.109 0.948 2.679 1.00 87.06 236 SER A C 1
ATOM 1795 O O . SER A 1 236 ? 23.569 2.050 2.633 1.00 87.06 236 SER A O 1
ATOM 1797 N N . GLU A 1 237 ? 25.335 0.778 2.174 1.00 82.00 237 GLU A N 1
ATOM 1798 C CA . GLU A 1 237 ? 26.069 1.865 1.501 1.00 82.00 237 GLU A CA 1
ATOM 1799 C C . GLU A 1 237 ? 25.345 2.404 0.250 1.00 82.00 237 GLU A C 1
ATOM 1801 O O . GLU A 1 237 ? 25.561 3.548 -0.139 1.00 82.00 237 GLU A O 1
ATOM 1806 N N . ILE A 1 238 ? 24.490 1.597 -0.392 1.00 78.25 238 ILE A N 1
ATOM 1807 C CA . ILE A 1 238 ? 23.773 1.968 -1.625 1.00 78.25 238 ILE A CA 1
ATOM 1808 C C . ILE A 1 238 ? 22.670 3.001 -1.345 1.00 78.25 238 ILE A C 1
ATOM 1810 O O . ILE A 1 238 ? 22.402 3.842 -2.204 1.00 78.25 238 ILE A O 1
ATOM 1814 N N . SER A 1 239 ? 22.052 2.961 -0.162 1.00 79.06 239 SER A N 1
ATOM 1815 C CA . SER A 1 239 ? 21.048 3.939 0.281 1.00 79.06 239 SER A CA 1
ATOM 1816 C C . SER A 1 239 ? 21.671 5.193 0.903 1.00 79.06 239 SER A C 1
ATOM 1818 O O . SER A 1 239 ? 20.964 6.142 1.234 1.00 79.06 239 SER A O 1
ATOM 1820 N N . HIS A 1 240 ? 22.998 5.240 1.047 1.00 85.25 240 HIS A N 1
ATOM 1821 C CA . HIS A 1 240 ? 23.672 6.357 1.694 1.00 85.25 240 HIS A CA 1
ATOM 1822 C C . HIS A 1 240 ? 23.552 7.644 0.860 1.00 85.25 240 HIS A C 1
ATOM 1824 O O . HIS A 1 240 ? 24.054 7.726 -0.262 1.00 85.25 240 HIS A O 1
ATOM 1830 N N . GLY A 1 241 ? 22.904 8.666 1.428 1.00 83.56 241 GLY A N 1
ATOM 1831 C CA . GLY A 1 241 ? 22.639 9.944 0.757 1.00 83.56 241 GLY A CA 1
ATOM 1832 C C . GLY A 1 241 ? 21.454 9.929 -0.216 1.00 83.56 241 GLY A C 1
ATOM 1833 O O . GLY A 1 241 ? 21.300 10.886 -0.974 1.00 83.56 241 GLY A O 1
ATOM 1834 N N . ASP A 1 242 ? 20.644 8.865 -0.214 1.00 91.50 242 ASP A N 1
ATOM 1835 C CA . ASP A 1 242 ? 19.379 8.767 -0.948 1.00 91.50 242 ASP A CA 1
ATOM 1836 C C . ASP A 1 242 ? 18.214 8.649 0.047 1.00 91.50 242 ASP A C 1
ATOM 1838 O O . ASP A 1 242 ? 17.715 7.559 0.339 1.00 91.50 242 ASP A O 1
ATOM 1842 N N . ASP A 1 243 ? 17.834 9.795 0.619 1.00 90.19 243 ASP A N 1
ATOM 1843 C CA . ASP A 1 243 ? 16.822 9.876 1.678 1.00 90.19 243 ASP A CA 1
ATOM 1844 C C . ASP A 1 243 ? 15.445 9.381 1.202 1.00 90.19 243 ASP A C 1
ATOM 1846 O O . ASP A 1 243 ? 14.713 8.774 1.983 1.00 90.19 243 ASP A O 1
ATOM 1850 N N . ASP A 1 244 ? 15.117 9.574 -0.081 1.00 91.88 244 ASP A N 1
ATOM 1851 C CA . ASP A 1 244 ? 13.852 9.127 -0.674 1.00 91.88 244 ASP A CA 1
ATOM 1852 C C . ASP A 1 244 ? 13.790 7.594 -0.759 1.00 91.88 244 ASP A C 1
ATOM 1854 O O . ASP A 1 244 ? 12.791 6.988 -0.366 1.00 91.88 244 ASP A O 1
ATOM 1858 N N . LEU A 1 245 ? 14.870 6.949 -1.221 1.00 93.69 245 LEU A N 1
ATOM 1859 C CA . LEU A 1 245 ? 14.961 5.487 -1.261 1.00 93.69 245 LEU A CA 1
ATOM 1860 C C . LEU A 1 245 ? 14.900 4.882 0.147 1.00 93.69 245 LEU A C 1
ATOM 1862 O O . LEU A 1 245 ? 14.230 3.871 0.360 1.00 93.69 245 LEU A O 1
ATOM 1866 N N . LEU A 1 246 ? 15.596 5.491 1.112 1.00 94.19 246 LEU A N 1
ATOM 1867 C CA . LEU A 1 246 ? 15.574 5.035 2.500 1.00 94.19 246 LEU A CA 1
ATOM 1868 C C . LEU A 1 246 ? 14.170 5.161 3.107 1.00 94.19 246 LEU A C 1
ATOM 1870 O O . LEU A 1 246 ? 13.692 4.209 3.724 1.00 94.19 246 LEU A O 1
ATOM 1874 N N . ALA A 1 247 ? 13.502 6.297 2.903 1.00 94.00 247 ALA A N 1
ATOM 1875 C CA . ALA A 1 247 ? 12.151 6.548 3.393 1.00 94.00 247 ALA A CA 1
ATOM 1876 C C . ALA A 1 247 ? 11.116 5.575 2.801 1.00 94.00 247 ALA A C 1
ATOM 1878 O O . ALA A 1 247 ? 10.254 5.075 3.529 1.00 94.00 247 ALA A O 1
ATOM 1879 N N . ASP A 1 248 ? 11.215 5.264 1.506 1.00 95.38 248 ASP A N 1
ATOM 1880 C CA . ASP A 1 248 ? 10.374 4.265 0.839 1.00 95.38 248 ASP A CA 1
ATOM 1881 C C . ASP A 1 248 ? 10.580 2.861 1.435 1.00 95.38 248 ASP A C 1
ATOM 1883 O O . ASP A 1 248 ? 9.619 2.226 1.876 1.00 95.38 248 ASP A O 1
ATOM 1887 N N . MET A 1 249 ? 11.832 2.408 1.554 1.00 96.94 249 MET A N 1
ATOM 1888 C CA . MET A 1 249 ? 12.148 1.106 2.148 1.00 96.94 249 MET A CA 1
ATOM 1889 C C . MET A 1 249 ? 11.669 1.007 3.602 1.00 96.94 249 MET A C 1
ATOM 1891 O O . MET A 1 249 ? 11.010 0.034 3.965 1.00 96.94 249 MET A O 1
ATOM 1895 N N . GLN A 1 250 ? 11.949 2.019 4.431 1.00 96.25 250 GLN A N 1
ATOM 1896 C CA . GLN A 1 250 ? 11.497 2.060 5.825 1.00 96.25 250 GLN A CA 1
ATOM 1897 C C . GLN A 1 250 ? 9.972 2.052 5.926 1.00 96.25 250 GLN A C 1
ATOM 1899 O O . GLN A 1 250 ? 9.420 1.331 6.754 1.00 96.25 250 GLN A O 1
ATOM 1904 N N . SER A 1 251 ? 9.278 2.783 5.051 1.00 96.88 251 SER A N 1
ATOM 1905 C CA . SER A 1 251 ? 7.815 2.771 5.000 1.00 96.88 251 SER A CA 1
ATOM 1906 C C . SER A 1 251 ? 7.269 1.368 4.754 1.00 96.88 251 SER A C 1
ATOM 1908 O O . SER A 1 251 ? 6.363 0.936 5.462 1.00 96.88 251 SER A O 1
ATOM 1910 N N . HIS A 1 252 ? 7.845 0.625 3.805 1.00 97.56 252 HIS A N 1
ATOM 1911 C CA . HIS A 1 252 ? 7.447 -0.760 3.563 1.00 97.56 252 HIS A CA 1
ATOM 1912 C C . HIS A 1 252 ? 7.725 -1.677 4.759 1.00 97.56 252 HIS A C 1
ATOM 1914 O O . HIS A 1 252 ? 6.883 -2.526 5.057 1.00 97.56 252 HIS A O 1
ATOM 1920 N N . ILE A 1 253 ? 8.855 -1.496 5.458 1.00 98.06 253 ILE A N 1
ATOM 1921 C CA . ILE A 1 253 ? 9.152 -2.258 6.679 1.00 98.06 253 ILE A CA 1
ATOM 1922 C C . ILE A 1 253 ? 8.079 -1.995 7.739 1.00 98.06 253 ILE A C 1
ATOM 1924 O O . ILE A 1 253 ? 7.513 -2.949 8.260 1.00 98.06 253 ILE A O 1
ATOM 1928 N N . PHE A 1 254 ? 7.746 -0.733 8.021 1.00 97.88 254 PHE A N 1
ATOM 1929 C CA . PHE A 1 254 ? 6.756 -0.380 9.046 1.00 97.88 254 PHE A CA 1
ATOM 1930 C C . PHE A 1 254 ? 5.329 -0.816 8.693 1.00 97.88 254 PHE A C 1
ATOM 1932 O O . PHE A 1 254 ? 4.594 -1.264 9.574 1.00 97.88 254 PHE A O 1
ATOM 1939 N N . VAL A 1 255 ? 4.948 -0.779 7.410 1.00 97.19 255 VAL A N 1
ATOM 1940 C CA . VAL A 1 255 ? 3.679 -1.372 6.958 1.00 97.19 255 VAL A CA 1
ATOM 1941 C C . VAL A 1 255 ? 3.660 -2.872 7.252 1.00 97.19 255 VAL A C 1
ATOM 1943 O O . VAL A 1 255 ? 2.717 -3.351 7.883 1.00 97.19 255 VAL A O 1
ATOM 1946 N N . ALA A 1 256 ? 4.695 -3.612 6.844 1.00 97.38 256 ALA A N 1
ATOM 1947 C CA . ALA A 1 256 ? 4.776 -5.051 7.090 1.00 97.38 256 ALA A CA 1
ATOM 1948 C C . ALA A 1 256 ? 4.788 -5.370 8.592 1.00 97.38 256 ALA A C 1
ATOM 1950 O O . ALA A 1 256 ? 4.069 -6.260 9.035 1.00 97.38 256 ALA A O 1
ATOM 1951 N N . LEU A 1 257 ? 5.546 -4.606 9.379 1.00 97.38 257 LEU A N 1
ATOM 1952 C CA . LEU A 1 257 ? 5.656 -4.751 10.827 1.00 97.38 257 LEU A CA 1
ATOM 1953 C C . LEU A 1 257 ? 4.289 -4.591 11.508 1.00 97.38 257 LEU A C 1
ATOM 1955 O O . LEU A 1 257 ? 3.896 -5.447 12.289 1.00 97.38 257 LEU A O 1
ATOM 1959 N N . SER A 1 258 ? 3.521 -3.555 11.153 1.00 97.00 258 SER A N 1
ATOM 1960 C CA . SER A 1 258 ? 2.183 -3.326 11.726 1.00 97.00 258 SER A CA 1
ATOM 1961 C C . SER A 1 258 ? 1.157 -4.418 11.392 1.00 97.00 258 SER A C 1
ATOM 1963 O O . SER A 1 258 ? 0.192 -4.596 12.133 1.00 97.00 258 SER A O 1
ATOM 1965 N N . ARG A 1 259 ? 1.346 -5.140 10.278 1.00 95.75 259 ARG A N 1
ATOM 1966 C CA . ARG A 1 259 ? 0.383 -6.126 9.759 1.00 95.75 259 ARG A CA 1
ATOM 1967 C C . ARG A 1 259 ? 0.745 -7.574 10.076 1.00 95.75 259 ARG A C 1
ATOM 1969 O O . ARG A 1 259 ? -0.157 -8.393 10.219 1.00 95.75 259 ARG A O 1
ATOM 1976 N N . LEU A 1 260 ? 2.035 -7.903 10.081 1.00 95.88 260 LEU A N 1
ATOM 1977 C CA . LEU A 1 260 ? 2.528 -9.284 10.034 1.00 95.88 260 LEU A CA 1
ATOM 1978 C C . LEU A 1 260 ? 3.338 -9.685 11.270 1.00 95.88 260 LEU A C 1
ATOM 1980 O O . LEU A 1 260 ? 3.493 -10.881 11.513 1.00 95.88 260 LEU A O 1
ATOM 1984 N N . ALA A 1 261 ? 3.893 -8.726 12.016 1.00 97.38 261 ALA A N 1
ATOM 1985 C CA . ALA A 1 261 ? 4.696 -9.036 13.193 1.00 97.38 261 ALA A CA 1
ATOM 1986 C C . ALA A 1 261 ? 3.812 -9.477 14.370 1.00 97.38 261 ALA A C 1
ATOM 1988 O O . ALA A 1 261 ? 2.678 -9.021 14.525 1.00 97.38 261 ALA A O 1
ATOM 1989 N N . ASP A 1 262 ? 4.352 -10.342 15.228 1.00 97.44 262 ASP A N 1
ATOM 1990 C CA . ASP A 1 262 ? 3.804 -10.533 16.568 1.00 97.44 262 ASP A CA 1
ATOM 1991 C C . ASP A 1 262 ? 4.052 -9.290 17.442 1.00 97.44 262 ASP A C 1
ATOM 1993 O O . ASP A 1 262 ? 4.873 -8.433 17.112 1.00 97.44 262 ASP A O 1
ATOM 1997 N N . ASP A 1 263 ? 3.353 -9.201 18.573 1.00 97.88 263 ASP A N 1
ATOM 1998 C CA . ASP A 1 263 ? 3.350 -8.004 19.420 1.00 97.88 263 ASP A CA 1
ATOM 1999 C C . ASP A 1 263 ? 4.745 -7.616 19.928 1.00 97.88 263 ASP A C 1
ATOM 2001 O O . ASP A 1 263 ? 5.051 -6.430 20.019 1.00 97.88 263 ASP A O 1
ATOM 2005 N N . ILE A 1 264 ? 5.604 -8.593 20.235 1.00 96.31 264 ILE A N 1
ATOM 2006 C CA . ILE A 1 264 ? 6.952 -8.319 20.749 1.00 96.31 264 ILE A CA 1
ATOM 2007 C C . ILE A 1 264 ? 7.827 -7.802 19.611 1.00 96.31 264 ILE A C 1
ATOM 2009 O O . ILE A 1 264 ? 8.398 -6.722 19.727 1.00 96.31 264 ILE A O 1
ATOM 2013 N N . SER A 1 265 ? 7.861 -8.520 18.484 1.00 96.06 265 SER A N 1
ATOM 2014 C CA . SER A 1 265 ? 8.624 -8.106 17.301 1.00 96.06 265 SER A CA 1
ATOM 2015 C C . SER A 1 265 ? 8.189 -6.732 16.775 1.00 96.06 265 SER A C 1
ATOM 2017 O O . SER A 1 265 ? 9.017 -5.958 16.294 1.00 96.06 265 SER A O 1
ATOM 2019 N N . PHE A 1 266 ? 6.895 -6.410 16.874 1.00 98.38 266 PHE A N 1
ATOM 2020 C CA . PHE A 1 266 ? 6.363 -5.093 16.541 1.00 98.38 266 PHE A CA 1
ATOM 2021 C C . PHE A 1 266 ? 6.913 -4.003 17.470 1.00 98.38 266 PHE A C 1
ATOM 2023 O O . PHE A 1 266 ? 7.416 -2.990 16.988 1.00 98.38 266 PHE A O 1
ATOM 2030 N N . LEU A 1 267 ? 6.830 -4.196 18.789 1.00 97.56 267 LEU A N 1
ATOM 2031 C CA . LEU A 1 267 ? 7.290 -3.190 19.748 1.00 97.56 267 LEU A CA 1
ATOM 2032 C C . LEU A 1 267 ? 8.806 -2.985 19.668 1.00 97.56 267 LEU A C 1
ATOM 2034 O O . LEU A 1 267 ? 9.244 -1.837 19.656 1.00 97.56 267 LEU A O 1
ATOM 2038 N N . ASP A 1 268 ? 9.584 -4.061 19.536 1.00 95.81 268 ASP A N 1
ATOM 2039 C CA . ASP A 1 268 ? 11.036 -3.981 19.341 1.00 95.81 268 ASP A CA 1
ATOM 2040 C C . ASP A 1 268 ? 11.355 -3.182 18.067 1.00 95.81 268 ASP A C 1
ATOM 2042 O O . ASP A 1 268 ? 12.085 -2.193 18.106 1.00 95.81 268 ASP A O 1
ATOM 2046 N N . GLY A 1 269 ? 10.722 -3.528 16.940 1.00 95.50 269 GLY A N 1
ATOM 2047 C CA . GLY A 1 269 ? 10.927 -2.818 15.678 1.00 95.50 269 GLY A CA 1
ATOM 2048 C C . GLY A 1 269 ? 10.501 -1.347 15.718 1.00 95.50 269 GLY A C 1
ATOM 2049 O O . GLY A 1 269 ? 11.159 -0.499 15.115 1.00 95.50 269 GLY A O 1
ATOM 2050 N N . PHE A 1 270 ? 9.427 -1.019 16.437 1.00 96.25 270 PHE A N 1
ATOM 2051 C CA . PHE A 1 270 ? 9.009 0.364 16.644 1.00 96.25 270 PHE A CA 1
ATOM 2052 C C . PHE A 1 270 ? 10.022 1.138 17.491 1.00 96.25 270 PHE A C 1
ATOM 2054 O O . PHE A 1 270 ? 10.551 2.145 17.029 1.00 96.25 270 PHE A O 1
ATOM 2061 N N . PHE A 1 271 ? 10.328 0.679 18.704 1.00 94.94 271 PHE A N 1
ATOM 2062 C CA . PHE A 1 271 ? 11.153 1.455 19.630 1.00 94.94 271 PHE A CA 1
ATOM 2063 C C . PHE A 1 271 ? 12.633 1.516 19.230 1.00 94.94 271 PHE A C 1
ATOM 2065 O O . PHE A 1 271 ? 13.274 2.538 19.485 1.00 94.94 271 PHE A O 1
ATOM 2072 N N . ASP A 1 272 ? 13.166 0.487 18.566 1.00 95.38 272 ASP A N 1
ATOM 2073 C CA . ASP A 1 272 ? 14.585 0.445 18.192 1.00 95.38 272 ASP A CA 1
ATOM 2074 C C . ASP A 1 272 ? 14.871 1.070 16.820 1.00 95.38 272 ASP A C 1
ATOM 2076 O O . ASP A 1 272 ? 15.979 1.569 16.584 1.00 95.38 272 ASP A O 1
ATOM 2080 N N . HIS A 1 273 ? 13.897 1.061 15.901 1.00 94.88 273 HIS A N 1
ATOM 2081 C CA . HIS A 1 273 ? 14.129 1.438 14.503 1.00 94.88 273 HIS A CA 1
ATOM 2082 C C . HIS A 1 273 ? 13.255 2.574 13.968 1.00 94.88 273 HIS A C 1
ATOM 2084 O O . HIS A 1 273 ? 13.394 2.921 12.789 1.00 94.88 273 HIS A O 1
ATOM 2090 N N . LEU A 1 274 ? 12.389 3.191 14.783 1.00 93.50 274 LEU A N 1
ATOM 2091 C CA . LEU A 1 274 ? 11.666 4.387 14.346 1.00 93.50 274 LEU A CA 1
ATOM 2092 C C . LEU A 1 274 ? 12.670 5.472 13.906 1.00 93.50 274 LEU A C 1
ATOM 2094 O O . LEU A 1 274 ? 13.581 5.825 14.663 1.00 93.50 274 LEU A O 1
ATOM 2098 N N . PRO A 1 275 ? 12.545 6.017 12.681 1.00 90.44 275 PRO A N 1
ATOM 2099 C CA . PRO A 1 275 ? 13.464 7.036 12.208 1.00 90.44 275 PRO A CA 1
ATOM 2100 C C . PRO A 1 275 ? 13.324 8.309 13.043 1.00 90.44 275 PRO A C 1
ATOM 2102 O O . PRO A 1 275 ? 12.236 8.676 13.482 1.00 90.44 275 PRO A O 1
ATOM 2105 N N . SER A 1 276 ? 14.422 9.055 13.186 1.00 87.62 276 SER A N 1
ATOM 2106 C CA . SER A 1 276 ? 14.430 10.314 13.946 1.00 87.62 276 SER A CA 1
ATOM 2107 C C . SER A 1 276 ? 13.451 11.371 13.420 1.00 87.62 276 SER A C 1
ATOM 2109 O O . SER A 1 276 ? 13.055 12.260 14.167 1.00 87.62 276 SER A O 1
ATOM 2111 N N . SER A 1 277 ? 13.072 11.294 12.141 1.00 88.88 277 SER A N 1
ATOM 2112 C CA . SER A 1 277 ? 12.016 12.111 11.543 1.00 88.88 277 SER A CA 1
ATOM 2113 C C . SER A 1 277 ? 10.910 11.191 11.023 1.00 88.88 277 SER A C 1
ATOM 2115 O O . SER A 1 277 ? 10.955 10.827 9.851 1.00 88.88 277 SER A O 1
ATOM 2117 N N . PRO A 1 278 ? 9.905 10.827 11.843 1.00 90.81 278 PRO A N 1
ATOM 2118 C CA . PRO A 1 278 ? 8.831 9.924 11.422 1.00 90.81 278 PRO A CA 1
ATOM 2119 C C . PRO A 1 278 ? 8.039 10.421 10.207 1.00 90.81 278 PRO A C 1
ATOM 2121 O O . PRO A 1 278 ? 7.523 9.620 9.439 1.00 90.81 278 PRO A O 1
ATOM 2124 N N . SER A 1 279 ? 8.021 11.736 9.968 1.00 89.88 279 SER A N 1
ATOM 2125 C CA . SER A 1 279 ? 7.395 12.365 8.797 1.00 89.88 279 SER A CA 1
ATOM 2126 C C . SER A 1 279 ? 8.005 11.972 7.442 1.00 89.88 279 SER A C 1
ATOM 2128 O O . SER A 1 279 ? 7.424 12.312 6.407 1.00 89.88 279 SER A O 1
ATOM 2130 N N . SER A 1 280 ? 9.163 11.293 7.424 1.00 91.50 280 SER A N 1
ATOM 2131 C CA . SER A 1 280 ? 9.709 10.686 6.205 1.00 91.50 280 SER A CA 1
ATOM 2132 C C . SER A 1 280 ? 8.907 9.460 5.765 1.00 91.50 280 SER A C 1
ATOM 2134 O O . SER A 1 280 ? 8.872 9.156 4.575 1.00 91.50 280 SER A O 1
ATOM 2136 N N . LEU A 1 281 ? 8.235 8.776 6.697 1.00 94.44 281 LEU A N 1
ATOM 2137 C CA . LEU A 1 281 ? 7.422 7.606 6.400 1.00 94.44 281 LEU A CA 1
ATOM 2138 C C . LEU A 1 281 ? 6.149 7.990 5.633 1.00 94.44 281 LEU A C 1
ATOM 2140 O O . LEU A 1 281 ? 5.616 9.099 5.737 1.00 94.44 281 LEU A O 1
ATOM 2144 N N . THR A 1 282 ? 5.627 7.041 4.858 1.00 93.38 282 THR A N 1
ATOM 2145 C CA . THR A 1 282 ? 4.334 7.213 4.186 1.00 93.38 282 THR A CA 1
ATOM 2146 C C . THR A 1 282 ? 3.182 7.312 5.201 1.00 93.38 282 THR A C 1
ATOM 2148 O O . THR A 1 282 ? 3.241 6.673 6.255 1.00 93.38 282 THR A O 1
ATOM 2151 N N . PRO A 1 283 ? 2.091 8.042 4.881 1.00 92.12 283 PRO A N 1
ATOM 2152 C CA . PRO A 1 283 ? 0.913 8.111 5.749 1.00 92.12 283 PRO A CA 1
ATOM 2153 C C . PRO A 1 283 ? 0.345 6.734 6.106 1.00 92.12 283 PRO A C 1
ATOM 2155 O O . PRO A 1 283 ? 0.015 6.500 7.260 1.00 92.12 283 PRO A O 1
ATOM 2158 N N . ALA A 1 284 ? 0.326 5.797 5.152 1.00 91.00 284 ALA A N 1
ATOM 2159 C CA . ALA A 1 284 ? -0.148 4.434 5.382 1.00 91.00 284 ALA A CA 1
ATOM 2160 C C . ALA A 1 284 ? 0.698 3.673 6.422 1.00 91.00 284 ALA A C 1
ATOM 2162 O O . ALA A 1 284 ? 0.146 2.945 7.243 1.00 91.00 284 ALA A O 1
ATOM 2163 N N . ALA A 1 285 ? 2.026 3.857 6.416 1.00 95.50 285 ALA A N 1
ATOM 2164 C CA . ALA A 1 285 ? 2.908 3.264 7.421 1.00 95.50 285 ALA A CA 1
ATOM 2165 C C . ALA A 1 285 ? 2.633 3.843 8.815 1.00 95.50 285 ALA A C 1
ATOM 2167 O O . ALA A 1 285 ? 2.483 3.090 9.772 1.00 95.50 285 ALA A O 1
ATOM 2168 N N . ILE A 1 286 ? 2.520 5.171 8.913 1.00 96.00 286 ILE A N 1
ATOM 2169 C CA . ILE A 1 286 ? 2.216 5.865 10.171 1.00 96.00 286 ILE A CA 1
ATOM 2170 C C . ILE A 1 286 ? 0.857 5.422 10.717 1.00 96.00 286 ILE A C 1
ATOM 2172 O O . ILE A 1 286 ? 0.773 5.018 11.870 1.00 96.00 286 ILE A O 1
ATOM 2176 N N . GLU A 1 287 ? -0.186 5.425 9.888 1.00 94.44 287 GLU A N 1
ATOM 2177 C CA . GLU A 1 287 ? -1.534 5.012 10.285 1.00 94.44 287 GLU A CA 1
ATOM 2178 C C . GLU A 1 287 ? -1.573 3.555 10.767 1.00 94.44 287 GLU A C 1
ATOM 2180 O O . GLU A 1 287 ? -2.155 3.277 11.817 1.00 94.44 287 GLU A O 1
ATOM 2185 N N . GLY A 1 288 ? -0.932 2.632 10.039 1.00 95.19 288 GLY A N 1
ATOM 2186 C CA . GLY A 1 288 ? -0.869 1.219 10.418 1.00 95.19 288 GLY A CA 1
ATOM 2187 C C . GLY A 1 288 ? -0.155 0.999 11.752 1.00 95.19 288 GLY A C 1
ATOM 2188 O O . GLY A 1 288 ? -0.673 0.307 12.629 1.00 95.19 288 GLY A O 1
ATOM 2189 N N . VAL A 1 289 ? 1.004 1.637 11.942 1.00 97.62 289 VAL A N 1
ATOM 2190 C CA . VAL A 1 289 ? 1.774 1.555 13.193 1.00 97.62 289 VAL A CA 1
ATOM 2191 C C . VAL A 1 289 ? 1.009 2.191 14.353 1.00 97.62 289 VAL A C 1
ATOM 2193 O O . VAL A 1 289 ? 0.900 1.577 15.410 1.00 97.62 289 VAL A O 1
ATOM 2196 N N . SER A 1 290 ? 0.427 3.377 14.165 1.00 97.81 290 SER A N 1
ATOM 2197 C CA . SER A 1 290 ? -0.359 4.057 15.199 1.00 97.81 290 SER A CA 1
ATOM 2198 C C . SER A 1 290 ? -1.581 3.249 15.624 1.00 97.81 290 SER A C 1
ATOM 2200 O O . SER A 1 290 ? -1.856 3.155 16.819 1.00 97.81 290 SER A O 1
ATOM 2202 N N . LYS A 1 291 ? -2.282 2.613 14.678 1.00 96.69 291 LYS A N 1
ATOM 2203 C CA . LYS A 1 291 ? -3.395 1.717 15.005 1.00 96.69 291 LYS A CA 1
ATOM 2204 C C . LYS A 1 291 ? -2.923 0.517 15.827 1.00 96.69 291 LYS A C 1
ATOM 2206 O O . LYS A 1 291 ? -3.545 0.180 16.830 1.00 96.69 291 LYS A O 1
ATOM 2211 N N . ARG A 1 292 ? -1.792 -0.090 15.459 1.00 97.75 292 ARG A N 1
ATOM 2212 C CA . ARG A 1 292 ? -1.238 -1.223 16.207 1.00 97.75 292 ARG A CA 1
ATOM 2213 C C . ARG A 1 292 ? -0.776 -0.828 17.614 1.00 97.75 292 ARG A C 1
ATOM 2215 O O . ARG A 1 292 ? -1.024 -1.562 18.564 1.00 97.75 292 ARG A O 1
ATOM 2222 N N . LEU A 1 293 ? -0.169 0.348 17.774 1.00 98.31 293 LEU A N 1
ATOM 2223 C CA . LEU A 1 293 ? 0.170 0.908 19.088 1.00 98.31 293 LEU A CA 1
ATOM 2224 C C . LEU A 1 293 ? -1.077 1.123 19.949 1.00 98.31 293 LEU A C 1
ATOM 2226 O O . LEU A 1 293 ? -1.073 0.770 21.126 1.00 98.31 293 LEU A O 1
ATOM 2230 N N . LEU A 1 294 ? -2.150 1.659 19.362 1.00 97.56 294 LEU A N 1
ATOM 2231 C CA . LEU A 1 294 ? -3.427 1.847 20.045 1.00 97.56 294 LEU A CA 1
ATOM 2232 C C . LEU A 1 294 ? -4.004 0.513 20.545 1.00 97.56 294 LEU A C 1
ATOM 2234 O O . LEU A 1 294 ? -4.354 0.411 21.719 1.00 97.56 294 LEU A O 1
ATOM 2238 N N . GLU A 1 295 ? -4.033 -0.515 19.689 1.00 97.06 295 GLU A N 1
ATOM 2239 C CA . GLU A 1 295 ? -4.484 -1.875 20.037 1.00 97.06 295 GLU A CA 1
ATOM 2240 C C . GLU A 1 295 ? -3.687 -2.479 21.205 1.00 97.06 295 GLU A C 1
ATOM 2242 O O . GLU A 1 295 ? -4.247 -3.183 22.045 1.00 97.06 295 GLU A O 1
ATOM 2247 N N . LEU A 1 296 ? -2.387 -2.178 21.285 1.00 97.44 296 LEU A N 1
ATOM 2248 C CA . LEU A 1 296 ? -1.489 -2.658 22.338 1.00 97.44 296 LEU A CA 1
ATOM 2249 C C . LEU A 1 296 ? -1.482 -1.778 23.601 1.00 97.44 296 LEU A C 1
ATOM 2251 O O . LEU A 1 296 ? -0.765 -2.083 24.554 1.00 97.44 296 LEU A O 1
ATOM 2255 N N . GLY A 1 297 ? -2.283 -0.709 23.642 1.00 97.06 297 GLY A N 1
ATOM 2256 C CA . GLY A 1 297 ? -2.407 0.162 24.811 1.00 97.06 297 GLY A CA 1
ATOM 2257 C C . GLY A 1 297 ? -1.346 1.264 24.911 1.00 97.06 297 GLY A C 1
ATOM 2258 O O . GLY A 1 297 ? -1.088 1.757 26.009 1.00 97.06 297 GLY A O 1
ATOM 2259 N N . PHE A 1 298 ? -0.772 1.693 23.782 1.00 98.12 298 PHE A N 1
ATOM 2260 C CA . PHE A 1 298 ? 0.185 2.805 23.671 1.00 98.12 298 PHE A CA 1
ATOM 2261 C C . PHE A 1 298 ? -0.422 4.034 22.954 1.00 98.12 298 PHE A C 1
ATOM 2263 O O . PHE A 1 298 ? 0.089 4.479 21.922 1.00 98.12 298 PHE A O 1
ATOM 2270 N N . PRO A 1 299 ? -1.523 4.628 23.461 1.00 97.88 299 PRO A N 1
ATOM 2271 C CA . PRO A 1 299 ? -2.214 5.713 22.764 1.00 97.88 299 PRO A CA 1
ATOM 2272 C C . PRO A 1 299 ? -1.403 7.019 22.716 1.00 97.88 299 PRO A C 1
ATOM 2274 O O . PRO A 1 299 ? -1.573 7.815 21.794 1.00 97.88 299 PRO A O 1
ATOM 2277 N N . ASN A 1 300 ? -0.495 7.248 23.673 1.00 97.88 300 ASN A N 1
ATOM 2278 C CA . ASN A 1 300 ? 0.376 8.428 23.664 1.00 97.88 300 ASN A CA 1
ATOM 2279 C C . ASN A 1 300 ? 1.384 8.371 22.507 1.00 97.88 300 ASN A C 1
ATOM 2281 O O . ASN A 1 300 ? 1.478 9.332 21.744 1.00 97.88 300 ASN A O 1
ATOM 2285 N N . ASP A 1 301 ? 2.078 7.240 22.345 1.00 97.56 301 ASP A N 1
ATOM 2286 C CA . ASP A 1 301 ? 3.024 7.014 21.246 1.00 97.56 301 ASP A CA 1
ATOM 2287 C C . ASP A 1 301 ? 2.306 7.056 19.888 1.00 97.56 301 ASP A C 1
ATOM 2289 O O . ASP A 1 301 ? 2.775 7.692 18.941 1.00 97.56 301 ASP A O 1
ATOM 2293 N N . ALA A 1 302 ? 1.108 6.462 19.812 1.00 97.56 302 ALA A N 1
ATOM 2294 C CA . ALA A 1 302 ? 0.264 6.529 18.623 1.00 97.56 302 ALA A CA 1
ATOM 2295 C C . ALA A 1 302 ? -0.085 7.981 18.243 1.00 97.56 302 ALA A C 1
ATOM 2297 O O . ALA A 1 302 ? -0.006 8.341 17.065 1.00 97.56 302 ALA A O 1
ATOM 2298 N N . ASN A 1 303 ? -0.437 8.821 19.226 1.00 96.94 303 ASN A N 1
ATOM 2299 C CA . ASN A 1 303 ? -0.778 10.230 19.019 1.00 96.94 303 ASN A CA 1
ATOM 2300 C C . ASN A 1 303 ? 0.423 11.071 18.562 1.00 96.94 303 ASN A C 1
ATOM 2302 O O . ASN A 1 303 ? 0.284 11.915 17.672 1.00 96.94 303 ASN A O 1
ATOM 2306 N N . GLU A 1 304 ? 1.599 10.851 19.157 1.00 95.25 304 GLU A N 1
ATOM 2307 C CA . GLU A 1 304 ? 2.838 11.524 18.753 1.00 95.25 304 GLU A CA 1
ATOM 2308 C C . GLU A 1 304 ? 3.187 11.193 17.298 1.00 95.25 304 GLU A C 1
ATOM 2310 O O . GLU A 1 304 ? 3.448 12.098 16.499 1.00 95.25 304 GLU A O 1
ATOM 2315 N N . LEU A 1 305 ? 3.100 9.912 16.929 1.00 95.50 305 LEU A N 1
ATOM 2316 C CA . LEU A 1 305 ? 3.381 9.464 15.572 1.00 95.50 305 LEU A CA 1
ATOM 2317 C C . LEU A 1 305 ? 2.396 10.062 14.558 1.00 95.50 305 LEU A C 1
ATOM 2319 O O . LEU A 1 305 ? 2.827 10.601 13.536 1.00 95.50 305 LEU A O 1
ATOM 2323 N N . MET A 1 306 ? 1.091 10.056 14.849 1.00 94.81 306 MET A N 1
ATOM 2324 C CA . MET A 1 306 ? 0.080 10.649 13.961 1.00 94.81 306 MET A CA 1
ATOM 2325 C C . MET A 1 306 ? 0.284 12.155 13.768 1.00 94.81 306 MET A C 1
ATOM 2327 O O . MET A 1 306 ? 0.188 12.660 12.648 1.00 94.81 306 MET A O 1
ATOM 2331 N N . SER A 1 307 ? 0.677 12.861 14.832 1.00 92.75 307 SER A N 1
ATOM 2332 C CA . SER A 1 307 ? 0.951 14.304 14.796 1.00 92.75 307 SER A CA 1
ATOM 2333 C C . SER A 1 307 ? 2.132 14.680 13.889 1.00 92.75 307 SER A C 1
ATOM 2335 O O . SER A 1 307 ? 2.269 15.844 13.506 1.00 92.75 307 SER A O 1
ATOM 2337 N N . SER A 1 308 ? 2.984 13.716 13.520 1.00 92.00 308 SER A N 1
ATOM 2338 C CA . SER A 1 308 ? 4.099 13.937 12.592 1.00 92.00 308 SER A CA 1
ATOM 2339 C C . SER A 1 308 ? 3.662 14.079 11.125 1.00 92.00 308 SER A C 1
ATOM 2341 O O . SER A 1 308 ? 4.417 14.625 10.312 1.00 92.00 308 SER A O 1
ATOM 2343 N N . VAL A 1 309 ? 2.448 13.634 10.770 1.00 90.38 309 VAL A N 1
ATOM 2344 C CA . VAL A 1 309 ? 1.920 13.724 9.402 1.00 90.38 309 VAL A CA 1
ATOM 2345 C C . VAL A 1 309 ? 1.506 15.168 9.100 1.00 90.38 309 VAL A C 1
ATOM 2347 O O . VAL A 1 309 ? 0.634 15.713 9.779 1.00 90.38 309 VAL A O 1
ATOM 2350 N N . PRO A 1 310 ? 2.053 15.813 8.050 1.00 87.69 310 PRO A N 1
ATOM 2351 C CA . PRO A 1 310 ? 1.657 17.170 7.685 1.00 87.69 310 PRO A CA 1
ATOM 2352 C C . PRO A 1 310 ? 0.169 17.260 7.331 1.00 87.69 310 PRO A C 1
ATOM 2354 O O . PRO A 1 310 ? -0.322 16.445 6.555 1.00 87.69 310 PRO A O 1
ATOM 2357 N N . VAL A 1 311 ? -0.517 18.318 7.783 1.00 84.75 311 VAL A N 1
ATOM 2358 C CA . VAL A 1 311 ? -1.969 18.540 7.577 1.00 84.75 311 VAL A CA 1
ATOM 2359 C C . VAL A 1 311 ? -2.418 18.348 6.120 1.00 84.75 311 VAL A C 1
ATOM 2361 O O . VAL A 1 311 ? -3.464 17.766 5.863 1.00 84.75 311 VAL A O 1
ATOM 2364 N N . GLY A 1 312 ? -1.611 18.776 5.141 1.00 84.31 312 GLY A N 1
ATOM 2365 C CA . GLY A 1 312 ? -1.931 18.621 3.713 1.00 84.31 312 GLY A CA 1
ATOM 2366 C C . GLY A 1 312 ? -1.915 17.178 3.185 1.00 84.31 312 GLY A C 1
ATOM 2367 O O . GLY A 1 312 ? -2.353 16.951 2.062 1.00 84.31 312 GLY A O 1
ATOM 2368 N N . LYS A 1 313 ? -1.406 16.219 3.966 1.00 84.56 313 LYS A N 1
ATOM 2369 C CA . LYS A 1 313 ? -1.366 14.782 3.655 1.00 84.56 313 LYS A CA 1
ATOM 2370 C C . LYS A 1 313 ? -2.344 13.959 4.507 1.00 84.56 313 LYS A C 1
ATOM 2372 O O . LYS A 1 313 ? -2.384 12.743 4.357 1.00 84.56 313 LYS A O 1
ATOM 2377 N N . GLN A 1 314 ? -3.114 14.595 5.390 1.00 87.06 314 GLN A N 1
ATOM 2378 C CA . GLN A 1 314 ? -4.062 13.912 6.269 1.00 87.06 314 GLN A CA 1
ATOM 2379 C C . GLN A 1 314 ? -5.373 13.638 5.521 1.00 87.06 314 GLN A C 1
ATOM 2381 O O . GLN A 1 314 ? -6.174 14.546 5.281 1.00 87.06 314 GLN A O 1
ATOM 2386 N N . GLY A 1 315 ? -5.575 12.379 5.132 1.00 88.69 315 GLY A N 1
ATOM 2387 C CA . GLY A 1 315 ? -6.836 11.899 4.565 1.00 88.69 315 GLY A CA 1
ATOM 2388 C C . GLY A 1 315 ? -7.901 11.637 5.632 1.00 88.69 315 GLY A C 1
ATOM 2389 O O . GLY A 1 315 ? -7.680 11.830 6.825 1.00 88.69 315 GLY A O 1
ATOM 2390 N N . ASP A 1 316 ? -9.069 11.162 5.210 1.00 91.00 316 ASP A N 1
ATOM 2391 C CA . ASP A 1 316 ? -10.154 10.810 6.134 1.00 91.00 316 ASP A CA 1
ATOM 2392 C C . ASP A 1 316 ? -9.794 9.610 7.020 1.00 91.00 316 ASP A C 1
ATOM 2394 O O . ASP A 1 316 ? -10.055 9.641 8.221 1.00 91.00 316 ASP A O 1
ATOM 2398 N N . ARG A 1 317 ? -9.071 8.624 6.472 1.00 88.31 317 ARG A N 1
ATOM 2399 C CA . ARG A 1 317 ? -8.534 7.485 7.232 1.00 88.31 317 ARG A CA 1
ATOM 2400 C C . ARG A 1 317 ? -7.621 7.928 8.380 1.00 88.31 317 ARG A C 1
ATOM 2402 O O . ARG A 1 317 ? -7.798 7.474 9.504 1.00 88.31 317 ARG A O 1
ATOM 2409 N N . HIS A 1 318 ? -6.722 8.880 8.120 1.00 91.94 318 HIS A N 1
ATOM 2410 C CA . HIS A 1 318 ? -5.866 9.481 9.142 1.00 91.94 318 HIS A CA 1
ATOM 2411 C C . HIS A 1 318 ? -6.684 10.082 10.293 1.00 91.94 318 HIS A C 1
ATOM 2413 O O . HIS A 1 318 ? -6.412 9.824 11.462 1.00 91.94 318 HIS A O 1
ATOM 2419 N N . LYS A 1 319 ? -7.707 10.879 9.967 1.00 92.81 319 LYS A N 1
ATOM 2420 C CA . LYS A 1 319 ? -8.555 11.554 10.961 1.00 92.81 319 LYS A CA 1
ATOM 2421 C C . LYS A 1 319 ? -9.354 10.563 11.805 1.00 92.81 319 LYS A C 1
ATOM 2423 O O . LYS A 1 319 ? -9.517 10.801 12.996 1.00 92.81 319 LYS A O 1
ATOM 2428 N N . LEU A 1 320 ? -9.830 9.467 11.213 1.00 93.62 320 LEU A N 1
ATOM 2429 C CA . LEU A 1 320 ? -10.509 8.402 11.955 1.00 93.62 320 LEU A CA 1
ATOM 2430 C C . LEU A 1 320 ? -9.586 7.782 13.001 1.00 93.62 320 LEU A C 1
ATOM 2432 O O . LEU A 1 320 ? -9.906 7.823 14.184 1.00 93.62 320 LEU A O 1
ATOM 2436 N N . THR A 1 321 ? -8.405 7.314 12.588 1.00 94.94 321 THR A N 1
ATOM 2437 C CA . THR A 1 321 ? -7.417 6.744 13.515 1.00 94.94 321 THR A CA 1
ATOM 2438 C C . THR A 1 321 ? -7.014 7.762 14.589 1.00 94.94 321 THR A C 1
ATOM 2440 O O . THR A 1 321 ? -6.891 7.426 15.762 1.00 94.94 321 THR A O 1
ATOM 2443 N N . GLN A 1 322 ? -6.860 9.038 14.222 1.00 95.94 322 GLN A N 1
ATOM 2444 C CA . GLN A 1 322 ? -6.572 10.119 15.170 1.00 95.94 322 GLN A CA 1
ATOM 2445 C C . GLN A 1 322 ? -7.704 10.304 16.200 1.00 95.94 322 GLN A C 1
ATOM 2447 O O . GLN A 1 322 ? -7.425 10.534 17.376 1.00 95.94 322 GLN A O 1
ATOM 2452 N N . ALA A 1 323 ? -8.969 10.196 15.784 1.00 96.44 323 ALA A N 1
ATOM 2453 C CA . ALA A 1 323 ? -10.117 10.279 16.681 1.00 96.44 323 ALA A CA 1
ATOM 2454 C C . ALA A 1 323 ? -10.206 9.068 17.623 1.00 96.44 323 ALA A C 1
ATOM 2456 O O . ALA A 1 323 ? -10.424 9.266 18.815 1.00 96.44 323 ALA A O 1
ATOM 2457 N N . GLU A 1 324 ? -9.969 7.849 17.125 1.00 96.50 324 GLU A N 1
ATOM 2458 C CA . GLU A 1 324 ? -9.871 6.633 17.951 1.00 96.50 324 GLU A CA 1
ATOM 2459 C C . GLU A 1 324 ? -8.794 6.789 19.038 1.00 96.50 324 GLU A C 1
ATOM 2461 O O . GLU A 1 324 ? -9.028 6.501 20.213 1.00 96.50 324 GLU A O 1
ATOM 2466 N N . ILE A 1 325 ? -7.632 7.339 18.671 1.00 97.94 325 ILE A N 1
ATOM 2467 C CA . ILE A 1 325 ? -6.554 7.644 19.618 1.00 97.94 325 ILE A CA 1
ATOM 2468 C C . ILE A 1 325 ? -7.009 8.668 20.665 1.00 97.94 325 ILE A C 1
ATOM 2470 O O . ILE A 1 325 ? -6.749 8.481 21.852 1.00 97.94 325 ILE A O 1
ATOM 2474 N N . TYR A 1 326 ? -7.708 9.737 20.269 1.00 97.94 326 TYR A N 1
ATOM 2475 C CA . TYR A 1 326 ? -8.229 10.718 21.227 1.00 97.94 326 TYR A CA 1
ATOM 2476 C C . TYR A 1 326 ? -9.248 10.119 22.198 1.00 97.94 326 TYR A C 1
ATOM 2478 O O . TYR A 1 326 ? -9.218 10.475 23.375 1.00 97.94 326 TYR A O 1
ATOM 2486 N N . LEU A 1 327 ? -10.099 9.192 21.755 1.00 96.88 327 LEU A N 1
ATOM 2487 C CA . LEU A 1 327 ? -11.016 8.476 22.646 1.00 96.88 327 LEU A CA 1
ATOM 2488 C C . LEU A 1 327 ? -10.270 7.611 23.662 1.00 96.88 327 LEU A C 1
ATOM 2490 O O . LEU A 1 327 ? -10.632 7.604 24.836 1.00 96.88 327 LEU A O 1
ATOM 2494 N N . ALA A 1 328 ? -9.197 6.935 23.252 1.00 97.00 328 ALA A N 1
ATOM 2495 C CA . ALA A 1 328 ? -8.364 6.159 24.173 1.00 97.00 328 ALA A CA 1
ATOM 2496 C C . ALA A 1 328 ? -7.545 7.025 25.147 1.00 97.00 328 ALA A C 1
ATOM 2498 O O . ALA A 1 328 ? -7.087 6.531 26.175 1.00 97.00 328 ALA A O 1
ATOM 2499 N N . LEU A 1 329 ? -7.352 8.309 24.832 1.00 97.25 329 LEU A N 1
ATOM 2500 C CA . LEU A 1 329 ? -6.708 9.296 25.703 1.00 97.25 329 LEU A CA 1
ATOM 2501 C C . LEU A 1 329 ? -7.697 10.051 26.606 1.00 97.25 329 LEU A C 1
ATOM 2503 O O . LEU A 1 329 ? -7.292 11.029 27.238 1.00 97.25 329 LEU A O 1
ATOM 2507 N N . ASP A 1 330 ? -8.971 9.643 26.651 1.00 96.69 330 ASP A N 1
ATOM 2508 C CA . ASP A 1 330 ? -10.056 10.353 27.342 1.00 96.69 330 ASP A CA 1
ATOM 2509 C C . ASP A 1 330 ? -10.186 11.824 26.883 1.00 96.69 330 ASP A C 1
ATOM 2511 O O . ASP A 1 330 ? -10.423 12.745 27.671 1.00 96.69 330 ASP A O 1
ATOM 2515 N N . GLN A 1 331 ? -10.018 12.072 25.577 1.00 97.31 331 GLN A N 1
ATOM 2516 C CA . GLN A 1 331 ? -10.154 13.386 24.935 1.00 97.31 331 GLN A CA 1
ATOM 2517 C C . GLN A 1 331 ? -11.347 13.429 23.958 1.00 97.31 331 GLN A C 1
ATOM 2519 O O . GLN A 1 331 ? -11.174 13.754 22.776 1.00 97.31 331 GLN A O 1
ATOM 2524 N N . PRO A 1 332 ? -12.588 13.173 24.419 1.00 96.88 332 PRO A N 1
ATOM 2525 C CA . PRO A 1 332 ? -13.753 13.045 23.540 1.00 96.88 332 PRO A CA 1
ATOM 2526 C C . PRO A 1 332 ? -14.052 14.312 22.735 1.00 96.88 332 PRO A C 1
ATOM 2528 O O . PRO A 1 332 ? -14.455 14.236 21.577 1.00 96.88 332 PRO A O 1
ATOM 2531 N N . GLN A 1 333 ? -13.783 15.499 23.289 1.00 96.88 333 GLN A N 1
ATOM 2532 C CA . GLN A 1 333 ? -13.983 16.750 22.558 1.00 96.88 333 GLN A CA 1
ATOM 2533 C C . GLN A 1 333 ? -13.071 16.849 21.323 1.00 96.88 333 GLN A C 1
ATOM 2535 O O . GLN A 1 333 ? -13.516 17.297 20.266 1.00 96.88 333 GLN A O 1
ATOM 2540 N N . ALA A 1 334 ? -11.809 16.419 21.445 1.00 96.50 334 ALA A N 1
ATOM 2541 C CA . ALA A 1 334 ? -10.858 16.407 20.336 1.00 96.50 334 ALA A CA 1
ATOM 2542 C C . ALA A 1 334 ? -11.262 15.370 19.276 1.00 96.50 334 ALA A C 1
ATOM 2544 O O . ALA A 1 334 ? -11.213 15.665 18.075 1.00 96.50 334 ALA A O 1
ATOM 2545 N N . ALA A 1 335 ? -11.749 14.203 19.716 1.00 96.88 335 ALA A N 1
ATOM 2546 C CA . ALA A 1 335 ? -12.317 13.184 18.839 1.00 96.88 335 ALA A CA 1
ATOM 2547 C C . ALA A 1 335 ? -13.493 13.748 18.025 1.00 96.88 335 ALA A C 1
ATOM 2549 O O . ALA A 1 335 ? -13.429 13.748 16.798 1.00 96.88 335 ALA A O 1
ATOM 2550 N N . ILE A 1 336 ? -14.498 14.355 18.670 1.00 95.75 336 ILE A N 1
ATOM 2551 C CA . ILE A 1 336 ? -15.665 14.957 17.993 1.00 95.75 336 ILE A CA 1
ATOM 2552 C C . ILE A 1 336 ? -15.234 16.006 16.962 1.00 95.75 336 ILE A C 1
ATOM 2554 O O . ILE A 1 336 ? -15.719 16.001 15.829 1.00 95.75 336 ILE A O 1
ATOM 2558 N N . THR A 1 337 ? -14.302 16.898 17.320 1.00 95.88 337 THR A N 1
ATOM 2559 C CA . THR A 1 337 ? -13.821 17.922 16.377 1.00 95.88 337 THR A CA 1
ATOM 2560 C C . THR A 1 337 ? -13.105 17.326 15.171 1.00 95.88 337 THR A C 1
ATOM 2562 O O . THR A 1 337 ? -13.221 17.862 14.071 1.00 95.88 337 THR A O 1
ATOM 2565 N N . THR A 1 338 ? -12.395 16.215 15.364 1.00 95.00 338 THR A N 1
ATOM 2566 C CA . THR A 1 338 ? -11.679 15.514 14.294 1.00 95.00 338 THR A CA 1
ATOM 2567 C C . THR A 1 338 ? -12.651 14.762 13.386 1.00 95.00 338 THR A C 1
ATOM 2569 O O . THR A 1 338 ? -12.564 14.889 12.164 1.00 95.00 338 THR A O 1
ATOM 2572 N N . LEU A 1 339 ? -13.630 14.057 13.964 1.00 95.38 339 LEU A N 1
ATOM 2573 C CA . LEU A 1 339 ? -14.671 13.326 13.231 1.00 95.38 339 LEU A CA 1
ATOM 2574 C C . LEU A 1 339 ? -15.537 14.258 12.374 1.00 95.38 339 LEU A C 1
ATOM 2576 O O . LEU A 1 339 ? -15.909 13.899 11.263 1.00 95.38 339 LEU A O 1
ATOM 2580 N N . ALA A 1 340 ? -15.780 15.496 12.821 1.00 94.12 340 ALA A N 1
ATOM 2581 C CA . ALA A 1 340 ? -16.512 16.499 12.041 1.00 94.12 340 ALA A CA 1
ATOM 2582 C C . ALA A 1 340 ? -15.828 16.892 10.710 1.00 94.12 340 ALA A C 1
ATOM 2584 O O . ALA A 1 340 ? -16.447 17.538 9.862 1.00 94.12 340 ALA A O 1
ATOM 2585 N N . LEU A 1 341 ? -14.549 16.542 10.525 1.00 92.81 341 LEU A N 1
ATOM 2586 C CA . LEU A 1 341 ? -13.775 16.810 9.309 1.00 92.81 341 LEU A CA 1
ATOM 2587 C C . LEU A 1 341 ? -13.738 15.622 8.333 1.00 92.81 341 LEU A C 1
ATOM 2589 O O . LEU A 1 341 ? -13.146 15.766 7.256 1.00 92.81 341 LEU A O 1
ATOM 2593 N N . VAL A 1 342 ? -14.309 14.475 8.707 1.00 93.56 342 VAL A N 1
ATOM 2594 C CA . VAL A 1 342 ? -14.408 13.259 7.887 1.00 93.56 342 VAL A CA 1
ATOM 2595 C C . VAL A 1 342 ? -15.664 13.339 7.017 1.00 93.56 342 VAL A C 1
ATOM 2597 O O . VAL A 1 342 ? -16.698 13.834 7.462 1.00 93.56 342 VAL A O 1
ATOM 2600 N N . ARG A 1 343 ? -15.572 12.920 5.752 1.00 87.81 343 ARG A N 1
ATOM 2601 C CA . ARG A 1 343 ? -16.661 13.047 4.771 1.00 87.81 343 ARG A CA 1
ATOM 2602 C C . ARG A 1 343 ? -17.086 11.718 4.178 1.00 87.81 343 ARG A C 1
ATOM 2604 O O . ARG A 1 343 ? -18.281 11.493 4.024 1.00 87.81 343 ARG A O 1
ATOM 2611 N N . ASP A 1 344 ? -16.114 10.881 3.839 1.00 84.19 344 ASP A N 1
ATOM 2612 C CA . ASP A 1 344 ? -16.344 9.709 2.990 1.00 84.19 344 ASP A CA 1
ATOM 2613 C C . ASP A 1 344 ? -16.407 8.392 3.786 1.00 84.19 344 ASP A C 1
ATOM 2615 O O . ASP A 1 344 ? -16.452 7.315 3.196 1.00 84.19 344 ASP A O 1
ATOM 2619 N N . GLU A 1 345 ? -16.429 8.463 5.120 1.00 86.25 345 GLU A N 1
ATOM 2620 C CA . GLU A 1 345 ? -16.399 7.299 6.012 1.00 86.25 345 GLU A CA 1
ATOM 2621 C C . GLU A 1 345 ? -17.492 7.384 7.095 1.00 86.25 345 GLU A C 1
ATOM 2623 O O . GLU A 1 345 ? -17.825 8.484 7.553 1.00 86.25 345 GLU A O 1
ATOM 2628 N N . PRO A 1 346 ? -18.046 6.241 7.542 1.00 88.50 346 PRO A N 1
ATOM 2629 C CA . PRO A 1 346 ? -18.999 6.206 8.645 1.00 88.50 346 PRO A CA 1
ATOM 2630 C C . PRO A 1 346 ? -18.298 6.566 9.963 1.00 88.50 346 PRO A C 1
ATOM 2632 O O . PRO A 1 346 ? -17.365 5.892 10.390 1.00 88.50 346 PRO A O 1
ATOM 2635 N N . VAL A 1 347 ? -18.751 7.643 10.608 1.00 95.19 347 VAL A N 1
ATOM 2636 C CA . VAL A 1 347 ? -18.143 8.186 11.844 1.00 95.19 347 VAL A CA 1
ATOM 2637 C C . VAL A 1 347 ? -19.081 8.156 13.045 1.00 95.19 347 VAL A C 1
ATOM 2639 O O . VAL A 1 347 ? -18.702 8.556 14.143 1.00 95.19 347 VAL A O 1
ATOM 2642 N N . GLU A 1 348 ? -20.325 7.745 12.827 1.00 93.81 348 GLU A N 1
ATOM 2643 C CA . GLU A 1 348 ? -21.415 7.930 13.780 1.00 93.81 348 GLU A CA 1
ATOM 2644 C C . GLU A 1 348 ? -21.256 7.078 15.039 1.00 93.81 348 GLU A C 1
ATOM 2646 O O . GLU A 1 348 ? -21.489 7.590 16.132 1.00 93.81 348 GLU A O 1
ATOM 2651 N N . ASP A 1 349 ? -20.750 5.850 14.908 1.00 93.81 349 ASP A N 1
ATOM 2652 C CA . ASP A 1 349 ? -20.404 4.999 16.054 1.00 93.81 349 ASP A CA 1
ATOM 2653 C C . ASP A 1 349 ? -19.373 5.689 16.961 1.00 93.81 349 ASP A C 1
ATOM 2655 O O . ASP A 1 349 ? -19.637 5.948 18.135 1.00 93.81 349 ASP A O 1
ATOM 2659 N N . LEU A 1 350 ? -18.233 6.106 16.394 1.00 95.06 350 LEU A N 1
ATOM 2660 C CA . LEU A 1 350 ? -17.171 6.805 17.131 1.00 95.06 350 LEU A CA 1
ATOM 2661 C C . LEU A 1 350 ? -17.651 8.138 17.719 1.00 95.06 350 LEU A C 1
ATOM 2663 O O . LEU A 1 350 ? -17.225 8.547 18.800 1.00 95.06 350 LEU 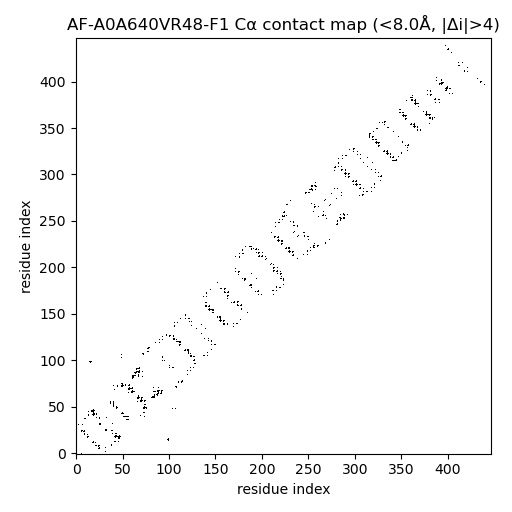A O 1
ATOM 2667 N N . ARG A 1 351 ? -18.552 8.838 17.021 1.00 95.75 351 ARG A N 1
ATOM 2668 C CA . ARG A 1 351 ? -19.151 10.081 17.514 1.00 95.75 351 ARG A CA 1
ATOM 2669 C C . ARG A 1 351 ? -20.039 9.819 18.727 1.00 95.75 351 ARG A C 1
ATOM 2671 O O . ARG A 1 351 ? -19.970 10.577 19.692 1.00 95.75 351 ARG A O 1
ATOM 2678 N N . ALA A 1 352 ? -20.848 8.764 18.694 1.00 95.69 352 ALA A N 1
ATOM 2679 C CA . ALA A 1 352 ? -21.694 8.370 19.812 1.00 95.69 352 ALA A CA 1
ATOM 2680 C C . ALA A 1 352 ? -20.865 7.900 21.018 1.00 95.69 352 ALA A C 1
ATOM 2682 O O . ALA A 1 352 ? -21.155 8.294 22.148 1.00 95.69 352 ALA A O 1
ATOM 2683 N N . GLU A 1 353 ? -19.781 7.153 20.791 1.00 95.19 353 GLU A N 1
ATOM 2684 C CA . GLU A 1 353 ? -18.815 6.787 21.836 1.00 95.19 353 GLU A CA 1
ATOM 2685 C C . GLU A 1 353 ? -18.169 8.018 22.486 1.00 95.19 353 GLU A C 1
ATOM 2687 O O . GLU A 1 353 ? -18.073 8.102 23.714 1.00 95.19 353 GLU A O 1
ATOM 2692 N N . ALA A 1 354 ? -17.787 9.015 21.684 1.00 97.06 354 ALA A N 1
ATOM 2693 C CA . ALA A 1 354 ? -17.255 10.275 22.193 1.00 97.06 354 ALA A CA 1
ATOM 2694 C C . ALA A 1 354 ? -18.270 11.020 23.076 1.00 97.06 354 ALA A C 1
ATOM 2696 O O . ALA A 1 354 ? -17.914 11.541 24.134 1.00 97.06 354 ALA A O 1
ATOM 2697 N N . LEU A 1 355 ? -19.540 11.054 22.662 1.00 96.62 355 LEU A N 1
ATOM 2698 C CA . LEU A 1 355 ? -20.627 11.670 23.429 1.00 96.62 355 LEU A CA 1
ATOM 2699 C C . LEU A 1 355 ? -20.865 10.937 24.755 1.00 96.62 355 LEU A C 1
ATOM 2701 O O . LEU A 1 355 ? -21.039 11.592 25.782 1.00 96.62 355 LEU A O 1
ATOM 2705 N N . LEU A 1 356 ? -20.787 9.602 24.764 1.00 95.31 356 LEU A N 1
ATOM 2706 C CA . LEU A 1 356 ? -20.851 8.811 25.996 1.00 95.31 356 LEU A CA 1
ATOM 2707 C C . LEU A 1 356 ? -19.717 9.160 26.968 1.00 95.31 356 LEU A C 1
ATOM 2709 O O . LEU A 1 356 ? -19.978 9.363 28.153 1.00 95.31 356 LEU A O 1
ATOM 2713 N N . GLN A 1 357 ? -18.471 9.273 26.491 1.00 95.12 357 GLN A N 1
ATOM 2714 C CA . GLN A 1 357 ? -17.340 9.685 27.336 1.00 95.12 357 GLN A CA 1
ATOM 2715 C C . GLN A 1 357 ? -17.500 11.115 27.878 1.00 95.12 357 GLN A C 1
ATOM 2717 O O . GLN A 1 357 ? -17.053 11.410 28.987 1.00 95.12 357 GLN A O 1
ATOM 2722 N N . LEU A 1 358 ? -18.145 12.001 27.113 1.00 95.75 358 LEU A N 1
ATOM 2723 C CA . LEU A 1 358 ? -18.446 13.370 27.536 1.00 95.75 358 LEU A CA 1
ATOM 2724 C C . LEU A 1 358 ? -19.610 13.441 28.545 1.00 95.75 358 LEU A C 1
ATOM 2726 O O . LEU A 1 358 ? -19.753 14.444 29.243 1.00 95.75 358 LEU A O 1
ATOM 2730 N N . GLY A 1 359 ? -20.415 12.379 28.648 1.00 94.31 359 GLY A N 1
ATOM 2731 C CA . GLY A 1 359 ? -21.622 12.314 29.475 1.00 94.31 359 GLY A CA 1
ATOM 2732 C C . GLY A 1 359 ? -22.895 12.800 28.774 1.00 94.31 359 GLY A C 1
ATOM 2733 O O . GLY A 1 359 ? -23.950 12.856 29.404 1.00 94.31 359 GLY A O 1
ATOM 2734 N N . GLU A 1 360 ? -22.834 13.101 27.475 1.00 96.38 360 GLU A N 1
ATOM 2735 C CA . GLU A 1 360 ? -23.968 13.541 26.649 1.00 96.38 360 GLU A CA 1
ATOM 2736 C C . GLU A 1 360 ? -24.805 12.336 26.176 1.00 96.38 360 GLU A C 1
ATOM 2738 O O . GLU A 1 360 ? -25.002 12.079 24.986 1.00 96.38 360 GLU A O 1
ATOM 2743 N N . ASN A 1 361 ? -25.300 11.555 27.140 1.00 95.50 361 ASN A N 1
ATOM 2744 C CA . ASN A 1 361 ? -25.933 10.251 26.909 1.00 95.50 361 ASN A CA 1
ATOM 2745 C C . ASN A 1 361 ? -27.203 10.335 26.045 1.00 95.50 361 ASN A C 1
ATOM 2747 O O . ASN A 1 361 ? -27.503 9.415 25.281 1.00 95.50 361 ASN A O 1
ATOM 2751 N N . ARG A 1 362 ? -27.949 11.446 26.140 1.00 95.62 362 ARG A N 1
ATOM 2752 C CA . ARG A 1 362 ? -29.151 11.681 25.328 1.00 95.62 362 ARG A CA 1
ATOM 2753 C C . ARG A 1 362 ? -28.811 11.880 23.853 1.00 95.62 362 ARG A C 1
ATOM 2755 O O . ARG A 1 362 ? -29.512 11.353 22.993 1.00 95.62 362 ARG A O 1
ATOM 2762 N N . GLU A 1 363 ? -27.753 12.630 23.556 1.00 95.50 363 GLU A N 1
ATOM 2763 C CA . GLU A 1 363 ? -27.298 12.817 22.177 1.00 95.50 363 GLU A CA 1
ATOM 2764 C C . GLU A 1 363 ? -26.715 11.516 21.623 1.00 95.50 363 GLU A C 1
ATOM 2766 O O . GLU A 1 363 ? -27.060 11.127 20.508 1.00 95.50 363 GLU A O 1
ATOM 2771 N N . ALA A 1 364 ? -25.923 10.794 22.426 1.00 95.56 364 ALA A N 1
ATOM 2772 C CA . ALA A 1 364 ? -25.403 9.479 22.058 1.00 95.56 364 ALA A CA 1
ATOM 2773 C C . ALA A 1 364 ? -26.529 8.498 21.685 1.00 95.56 364 ALA A C 1
ATOM 2775 O O . ALA A 1 364 ? -26.439 7.824 20.662 1.00 95.56 364 ALA A O 1
ATOM 2776 N N . PHE A 1 365 ? -27.627 8.473 22.455 1.00 95.00 365 PHE A N 1
ATOM 2777 C CA . PHE A 1 365 ? -28.816 7.677 22.135 1.00 95.00 365 PHE A CA 1
ATOM 2778 C C . PHE A 1 365 ? -29.367 7.975 20.737 1.00 95.00 365 PHE A C 1
ATOM 2780 O O . PHE A 1 365 ? -29.620 7.047 19.969 1.00 95.00 365 PHE A O 1
ATOM 2787 N N . GLU A 1 366 ? -29.568 9.251 20.395 1.00 95.19 366 GLU A N 1
ATOM 2788 C CA . GLU A 1 366 ? -30.128 9.617 19.090 1.00 95.19 366 GLU A CA 1
ATOM 2789 C C . GLU A 1 366 ? -29.196 9.211 17.944 1.00 95.19 366 GLU A C 1
ATOM 2791 O O . GLU A 1 366 ? -29.678 8.791 16.890 1.00 95.19 366 GLU A O 1
ATOM 2796 N N . VAL A 1 367 ? -27.877 9.286 18.158 1.00 95.31 367 VAL A N 1
ATOM 2797 C CA . VAL A 1 367 ? -26.889 8.842 17.169 1.00 95.31 367 VAL A CA 1
ATOM 2798 C C . VAL A 1 367 ? -26.935 7.322 16.997 1.00 95.31 367 VAL A C 1
ATOM 2800 O O . VAL A 1 367 ? -27.158 6.865 15.876 1.00 95.31 367 VAL A O 1
ATOM 2803 N N . PHE A 1 368 ? -26.838 6.537 18.078 1.00 95.38 368 PHE A N 1
ATOM 2804 C CA . PHE A 1 368 ? -26.922 5.068 18.017 1.00 95.38 368 PHE A CA 1
ATOM 2805 C C . PHE A 1 368 ? -28.242 4.579 17.412 1.00 95.38 368 PHE A C 1
ATOM 2807 O O . PHE A 1 368 ? -28.268 3.636 16.626 1.00 95.38 368 PHE A O 1
ATOM 2814 N N . ARG A 1 369 ? -29.351 5.264 17.704 1.00 93.88 369 ARG A N 1
ATOM 2815 C CA . ARG A 1 369 ? -30.645 4.975 17.079 1.00 93.88 369 ARG A CA 1
ATOM 2816 C C . ARG A 1 369 ? -30.643 5.265 15.577 1.00 93.88 369 ARG A C 1
ATOM 2818 O O . ARG A 1 369 ? -31.345 4.590 14.836 1.00 93.88 369 ARG A O 1
ATOM 2825 N N . SER A 1 370 ? -29.905 6.275 15.120 1.00 94.56 370 SER A N 1
ATOM 2826 C CA . SER A 1 370 ? -29.865 6.646 13.699 1.00 94.56 370 SER A CA 1
ATOM 2827 C C . SER A 1 370 ? -29.061 5.673 12.831 1.00 94.56 370 SER A C 1
ATOM 2829 O O . SER A 1 370 ? -29.263 5.642 11.619 1.00 94.56 370 SER A O 1
ATOM 2831 N N . ILE A 1 371 ? -28.198 4.872 13.460 1.00 95.00 371 ILE A N 1
ATOM 2832 C CA . ILE A 1 371 ? -27.381 3.819 12.837 1.00 95.00 371 ILE A CA 1
ATOM 2833 C C . ILE A 1 371 ? -27.842 2.401 13.205 1.00 95.00 371 ILE A C 1
ATOM 2835 O O . ILE A 1 371 ? -27.111 1.441 12.987 1.00 95.00 371 ILE A O 1
ATOM 2839 N N . ASP A 1 372 ? -29.055 2.265 13.751 1.00 93.56 372 ASP A N 1
ATOM 2840 C CA . ASP A 1 372 ? -29.677 0.989 14.129 1.00 93.56 372 ASP A CA 1
ATOM 2841 C C . ASP A 1 372 ? -28.875 0.150 15.160 1.00 93.56 372 ASP A C 1
ATOM 2843 O O . ASP A 1 372 ? -29.053 -1.065 15.270 1.00 93.56 372 ASP A O 1
ATOM 2847 N N . ALA A 1 373 ? -28.034 0.794 15.979 1.00 93.00 373 ALA A N 1
ATOM 2848 C CA . ALA A 1 373 ? -27.307 0.176 17.092 1.00 93.00 373 ALA A CA 1
ATOM 2849 C C . ALA A 1 373 ? -28.198 0.093 18.350 1.00 93.00 373 ALA A C 1
ATOM 2851 O O . ALA A 1 373 ? -28.072 0.868 19.300 1.00 93.00 373 ALA A O 1
ATOM 2852 N N . GLU A 1 374 ? -29.170 -0.826 18.335 1.00 90.69 374 GLU A N 1
ATOM 2853 C CA . GLU A 1 374 ? -30.242 -0.910 19.342 1.00 90.69 374 GLU A CA 1
ATOM 2854 C C . GLU A 1 374 ? -29.724 -1.147 20.773 1.00 90.69 374 GLU A C 1
ATOM 2856 O O . GLU A 1 374 ? -30.219 -0.533 21.721 1.00 90.69 374 GLU A O 1
ATOM 2861 N N . THR A 1 375 ? -28.699 -1.986 20.947 1.00 90.50 375 THR A N 1
ATOM 2862 C CA . THR A 1 375 ? -28.154 -2.317 22.277 1.00 90.50 375 THR A CA 1
ATOM 2863 C C . THR A 1 375 ? -27.497 -1.093 22.922 1.00 90.50 375 THR A C 1
ATOM 2865 O O . THR A 1 375 ? -27.755 -0.762 24.083 1.00 90.50 375 THR A O 1
ATOM 2868 N N . GLU A 1 376 ? -26.673 -0.390 22.154 1.00 93.06 376 GLU A N 1
ATOM 2869 C CA . GLU A 1 376 ? -25.951 0.815 22.544 1.00 93.06 376 GLU A CA 1
ATOM 2870 C C . GLU A 1 376 ? -26.911 1.987 22.754 1.00 93.06 376 GLU A C 1
ATOM 2872 O O . GLU A 1 376 ? -26.757 2.740 23.720 1.00 93.06 376 GLU A O 1
ATOM 2877 N N . ALA A 1 377 ? -27.956 2.100 21.928 1.00 92.56 377 ALA A N 1
ATOM 2878 C CA . ALA A 1 377 ? -29.030 3.066 22.121 1.00 92.56 377 ALA A CA 1
ATOM 2879 C C . ALA A 1 377 ? -29.749 2.809 23.455 1.00 92.56 377 ALA A C 1
ATOM 2881 O O . ALA A 1 377 ? -29.803 3.700 24.301 1.00 92.56 377 ALA A O 1
ATOM 2882 N N . ILE A 1 378 ? -30.222 1.586 23.716 1.00 90.44 378 ILE A N 1
ATOM 2883 C CA . ILE A 1 378 ? -30.883 1.241 24.987 1.00 90.44 378 ILE A CA 1
ATOM 2884 C C . ILE A 1 378 ? -29.997 1.593 26.187 1.00 90.44 378 ILE A C 1
ATOM 2886 O O . ILE A 1 378 ? -30.455 2.230 27.142 1.00 90.44 378 ILE A O 1
ATOM 2890 N N . ARG A 1 379 ? -28.710 1.238 26.120 1.00 90.06 379 ARG A N 1
ATOM 2891 C CA . ARG A 1 379 ? -27.736 1.576 27.161 1.00 90.06 379 ARG A CA 1
ATOM 2892 C C . ARG A 1 379 ? -27.584 3.088 27.340 1.00 90.06 379 ARG A C 1
ATOM 2894 O O . ARG A 1 379 ? -27.564 3.564 28.472 1.00 90.06 379 ARG A O 1
ATOM 2901 N N . SER A 1 380 ? -27.502 3.840 26.249 1.00 93.19 380 SER A N 1
ATOM 2902 C CA . SER A 1 380 ? -27.387 5.303 26.269 1.00 93.19 380 SER A CA 1
ATOM 2903 C C . SER A 1 380 ? -28.631 5.963 26.866 1.00 93.19 380 SER A C 1
ATOM 2905 O O . SER A 1 380 ? -28.509 6.840 27.715 1.00 93.19 380 SER A O 1
ATOM 2907 N N . ALA A 1 381 ? -29.832 5.489 26.517 1.00 91.94 381 ALA A N 1
ATOM 2908 C CA . ALA A 1 381 ? -31.089 5.970 27.093 1.00 91.94 381 ALA A CA 1
ATOM 2909 C C . ALA A 1 381 ? -31.172 5.704 28.602 1.00 91.94 381 ALA A C 1
ATOM 2911 O O . ALA A 1 381 ? -31.642 6.552 29.362 1.00 91.94 381 ALA A O 1
ATOM 2912 N N . TRP A 1 382 ? -30.690 4.537 29.041 1.00 88.69 382 TRP A N 1
ATOM 2913 C CA . TRP A 1 382 ? -30.576 4.211 30.459 1.00 88.69 382 TRP A CA 1
ATOM 2914 C C . TRP A 1 382 ? -29.629 5.174 31.185 1.00 88.69 382 TRP A C 1
ATOM 2916 O O . TRP A 1 382 ? -30.001 5.735 32.214 1.00 88.69 382 TRP A O 1
ATOM 2926 N N . LEU A 1 383 ? -28.437 5.417 30.628 1.00 91.00 383 LEU A N 1
ATOM 2927 C CA . LEU A 1 383 ? -27.446 6.351 31.179 1.00 91.00 383 LEU A CA 1
ATOM 2928 C C . LEU A 1 383 ? -27.907 7.818 31.149 1.00 91.00 383 LEU A C 1
ATOM 2930 O O . LEU A 1 383 ? -27.439 8.620 31.952 1.00 91.00 383 LEU A O 1
ATOM 2934 N N . ALA A 1 384 ? -28.813 8.177 30.241 1.00 92.75 384 ALA A N 1
ATOM 2935 C CA . ALA A 1 384 ? -29.427 9.500 30.182 1.00 92.75 384 ALA A CA 1
ATOM 2936 C C . ALA A 1 384 ? -30.509 9.721 31.254 1.00 92.75 384 ALA A C 1
ATOM 2938 O O . ALA A 1 384 ? -31.033 10.822 31.347 1.00 92.75 384 ALA A O 1
ATOM 2939 N N . GLU A 1 385 ? -30.889 8.687 32.016 1.00 89.38 385 GLU A N 1
ATOM 2940 C CA . GLU A 1 385 ? -32.018 8.697 32.965 1.00 89.38 385 GLU A CA 1
ATOM 2941 C C . GLU A 1 385 ? -33.399 8.974 32.320 1.00 89.38 385 GLU A C 1
ATOM 2943 O O . GLU A 1 385 ? -34.417 9.021 33.007 1.00 89.38 385 GLU A O 1
ATOM 2948 N N . GLU A 1 386 ? -33.468 9.057 30.987 1.00 87.88 386 GLU A N 1
ATOM 2949 C CA . GLU A 1 386 ? -34.675 9.351 30.195 1.00 87.88 386 GLU A CA 1
ATOM 2950 C C . GLU A 1 386 ? -35.251 8.108 29.488 1.00 87.88 386 GLU A C 1
ATOM 2952 O O . GLU A 1 386 ? -36.117 8.203 28.617 1.00 87.88 386 GLU A O 1
ATOM 2957 N N . TRP A 1 387 ? -34.799 6.910 29.864 1.00 85.81 387 TRP A N 1
ATOM 2958 C CA . TRP A 1 387 ? -35.204 5.638 29.253 1.00 85.81 387 TRP A CA 1
ATOM 2959 C C . TRP A 1 387 ? -36.725 5.403 29.234 1.00 85.81 387 TRP A C 1
ATOM 2961 O O . TRP A 1 387 ? -37.228 4.778 28.303 1.00 85.81 387 TRP A O 1
ATOM 2971 N N . ILE A 1 388 ? -37.478 5.953 30.198 1.00 86.69 388 ILE A N 1
ATOM 2972 C CA . ILE A 1 388 ? -38.952 5.883 30.226 1.00 86.69 388 ILE A CA 1
ATOM 2973 C C . ILE A 1 388 ? -39.583 6.649 29.057 1.00 86.69 388 ILE A C 1
ATOM 2975 O O . ILE A 1 388 ? -40.679 6.299 28.623 1.00 86.69 388 ILE A O 1
ATOM 2979 N N . GLU A 1 389 ? -38.964 7.716 28.568 1.00 87.44 389 GLU A N 1
ATOM 2980 C CA . GLU A 1 389 ? -39.486 8.517 27.454 1.00 87.44 389 GLU A CA 1
ATOM 2981 C C . GLU A 1 389 ? -38.915 8.065 26.113 1.00 87.44 389 GLU A C 1
ATOM 2983 O O . GLU A 1 389 ? -39.592 8.153 25.090 1.00 87.44 389 GLU A O 1
ATOM 2988 N N . LEU A 1 390 ? -37.678 7.578 26.140 1.00 86.88 390 LEU A N 1
ATOM 2989 C CA . LEU A 1 390 ? -36.893 7.263 24.958 1.00 86.88 390 LEU A CA 1
ATOM 2990 C C . LEU A 1 390 ? -37.161 5.897 24.352 1.00 86.88 390 LEU A C 1
ATOM 2992 O O . LEU A 1 390 ? -37.050 5.737 23.136 1.00 86.88 390 LEU A O 1
ATOM 2996 N N . LEU A 1 391 ? -37.467 4.915 25.194 1.00 87.00 391 LEU A N 1
ATOM 2997 C CA . LEU A 1 391 ? -37.559 3.529 24.769 1.00 87.00 391 LEU A CA 1
ATOM 2998 C C . LEU A 1 391 ? -39.012 3.127 24.481 1.00 87.00 391 LEU A C 1
ATOM 3000 O O . LEU A 1 391 ? -39.924 3.543 25.204 1.00 87.00 391 LEU A O 1
ATOM 3004 N N . PRO A 1 392 ? -39.255 2.322 23.432 1.00 85.56 392 PRO A N 1
ATOM 3005 C CA . PRO A 1 392 ? -40.573 1.759 23.166 1.00 85.56 392 PRO A CA 1
ATOM 3006 C C . PRO A 1 392 ? -40.992 0.765 24.260 1.00 85.56 392 PRO A C 1
ATOM 3008 O O . PRO A 1 392 ? -40.151 0.129 24.899 1.00 85.56 392 PRO A O 1
ATOM 3011 N N . SER A 1 393 ? -42.301 0.582 24.439 1.00 83.50 393 SER A N 1
ATOM 3012 C CA . SER A 1 393 ? -42.889 -0.350 25.418 1.00 83.50 393 SER A CA 1
ATOM 3013 C C . SER A 1 393 ? -42.538 -1.815 25.177 1.00 83.50 393 SER A C 1
ATOM 3015 O O . SER A 1 393 ? -42.640 -2.639 26.079 1.00 83.50 393 SER A O 1
ATOM 3017 N N . GLU A 1 394 ? -42.120 -2.144 23.962 1.00 85.56 394 GLU A N 1
ATOM 3018 C CA . GLU A 1 394 ? -41.708 -3.475 23.535 1.00 85.56 394 GLU A CA 1
ATOM 3019 C C . GLU A 1 394 ? -40.226 -3.759 23.827 1.00 85.56 394 GLU A C 1
ATOM 3021 O O . GLU A 1 394 ? -39.763 -4.871 23.573 1.00 85.56 394 GLU A O 1
ATOM 3026 N N . THR A 1 395 ? -39.477 -2.780 24.353 1.00 84.50 395 THR A N 1
ATOM 3027 C CA . THR A 1 395 ? -38.049 -2.948 24.654 1.00 84.50 395 THR A CA 1
ATOM 3028 C C . THR A 1 395 ? -37.856 -4.108 25.634 1.00 84.50 395 THR A C 1
ATOM 3030 O O . THR A 1 395 ? -38.452 -4.079 26.717 1.00 84.50 395 THR A O 1
ATOM 3033 N N . PRO A 1 396 ? -37.016 -5.113 25.317 1.00 82.69 396 PRO A N 1
ATOM 3034 C CA . PRO A 1 396 ? -36.794 -6.251 26.201 1.00 82.69 396 PRO A CA 1
ATOM 3035 C C . PRO A 1 396 ? -36.413 -5.809 27.617 1.00 82.69 396 PRO A C 1
ATOM 3037 O O . PRO A 1 396 ? -35.521 -4.978 27.790 1.00 82.69 396 PRO A O 1
ATOM 3040 N N . VAL A 1 397 ? -37.082 -6.378 28.626 1.00 81.81 397 VAL A N 1
ATOM 3041 C CA . VAL A 1 397 ? -36.940 -6.066 30.064 1.00 81.81 397 VAL A CA 1
ATOM 3042 C C . VAL A 1 397 ? -37.385 -4.646 30.448 1.00 81.81 397 VAL A C 1
ATOM 3044 O O . VAL A 1 397 ? -38.241 -4.486 31.315 1.00 81.81 397 VAL A O 1
ATOM 3047 N N . LEU A 1 398 ? -36.844 -3.604 29.812 1.00 84.75 398 LEU A N 1
ATOM 3048 C CA . LEU A 1 398 ? -37.111 -2.208 30.173 1.00 84.75 398 LEU A CA 1
ATOM 3049 C C . LEU A 1 398 ? -38.535 -1.746 29.839 1.00 84.75 398 LEU A C 1
ATOM 3051 O O . LEU A 1 398 ? -39.050 -0.869 30.527 1.00 84.75 398 LEU A O 1
ATOM 3055 N N . GLY A 1 399 ? -39.190 -2.343 28.843 1.00 84.25 399 GLY A N 1
ATOM 3056 C CA . GLY A 1 399 ? -40.568 -2.025 28.465 1.00 84.25 399 GLY A CA 1
ATOM 3057 C C . GLY A 1 399 ? -41.594 -2.386 29.546 1.00 84.25 399 GLY A C 1
ATOM 3058 O O . GLY A 1 399 ? -42.467 -1.583 29.884 1.00 84.25 399 GLY A O 1
ATOM 3059 N N . GLU A 1 400 ? -41.442 -3.550 30.185 1.00 83.56 400 GLU A N 1
ATOM 3060 C CA . GLU A 1 400 ? -42.296 -3.949 31.312 1.00 83.56 400 GLU A CA 1
ATOM 3061 C C . GLU A 1 400 ? -42.095 -3.017 32.515 1.00 83.56 400 GLU A C 1
ATOM 3063 O O . GLU A 1 400 ? -43.062 -2.576 33.136 1.00 83.56 400 GLU A O 1
ATOM 3068 N N . ILE A 1 401 ? -40.852 -2.619 32.796 1.00 84.69 401 ILE A N 1
ATOM 3069 C CA . ILE A 1 401 ? -40.545 -1.674 33.881 1.00 84.69 401 ILE A CA 1
ATOM 3070 C C . ILE A 1 401 ? -41.077 -0.280 33.552 1.00 84.69 401 ILE A C 1
ATOM 3072 O O . ILE A 1 401 ? -41.589 0.399 34.436 1.00 84.69 401 ILE A O 1
ATOM 3076 N N . GLN A 1 402 ? -40.999 0.153 32.293 1.00 86.12 402 GLN A N 1
ATOM 3077 C CA . GLN A 1 402 ? -41.590 1.409 31.839 1.00 86.12 402 GLN A CA 1
ATOM 3078 C C . GLN A 1 402 ? -43.105 1.407 32.078 1.00 86.12 402 GLN A C 1
ATOM 3080 O O . GLN A 1 402 ? -43.649 2.412 32.540 1.00 86.12 402 GLN A O 1
ATOM 3085 N N . SER A 1 403 ? -43.783 0.285 31.804 1.00 82.50 403 SER A N 1
ATOM 3086 C CA . SER A 1 403 ? -45.218 0.139 32.066 1.00 82.50 403 SER A CA 1
ATOM 3087 C C . SER A 1 403 ? -45.538 0.226 33.563 1.00 82.50 403 SER A C 1
ATOM 3089 O O . SER A 1 403 ? -46.406 1.010 33.948 1.00 82.50 403 SER A O 1
ATOM 3091 N N . LEU A 1 404 ? -44.752 -0.454 34.407 1.00 83.25 404 LEU A N 1
ATOM 3092 C CA . LEU A 1 404 ? -44.867 -0.414 35.865 1.00 83.25 404 LEU A CA 1
ATOM 3093 C C . LEU A 1 404 ? -44.589 0.990 36.430 1.00 83.25 404 LEU A C 1
ATOM 3095 O O . LEU A 1 404 ? -45.294 1.464 37.313 1.00 83.25 404 LEU A O 1
ATOM 3099 N N . ALA A 1 405 ? -43.580 1.690 35.906 1.00 80.56 405 ALA A N 1
ATOM 3100 C CA . ALA A 1 405 ? -43.210 3.036 36.342 1.00 80.56 405 ALA A CA 1
ATOM 3101 C C . ALA A 1 405 ? -44.251 4.100 35.952 1.00 80.56 405 ALA A C 1
ATOM 3103 O O . ALA A 1 405 ? -44.367 5.128 36.620 1.00 80.56 405 ALA A O 1
ATOM 3104 N N . ARG A 1 406 ? -45.005 3.868 34.870 1.00 81.19 406 ARG A N 1
ATOM 3105 C CA . ARG A 1 406 ? -46.104 4.738 34.418 1.00 81.19 406 ARG A CA 1
ATOM 3106 C C . ARG A 1 406 ? -47.441 4.404 35.086 1.00 81.19 406 ARG A C 1
ATOM 3108 O O . ARG A 1 406 ? -48.378 5.202 34.984 1.00 81.19 406 ARG A O 1
ATOM 3115 N N . GLU A 1 407 ? -47.547 3.255 35.748 1.00 77.19 407 GLU A N 1
ATOM 3116 C CA . GLU A 1 407 ? -48.772 2.822 36.407 1.00 77.19 407 GLU A CA 1
ATOM 3117 C C . GLU A 1 407 ? -49.130 3.782 37.550 1.00 77.19 407 GLU A C 1
ATOM 3119 O O . GLU A 1 407 ? -48.369 4.021 38.488 1.00 77.19 407 GLU A O 1
ATOM 3124 N N . THR A 1 408 ? -50.302 4.407 37.443 1.00 66.44 408 THR A N 1
ATOM 3125 C CA . THR A 1 408 ? -50.764 5.383 38.430 1.00 66.44 408 THR A CA 1
ATOM 3126 C C . THR A 1 408 ? -51.528 4.645 39.520 1.00 66.44 408 THR A C 1
ATOM 3128 O O . THR A 1 408 ? -52.621 4.139 39.272 1.00 66.44 408 THR A O 1
ATOM 3131 N N . ILE A 1 409 ? -50.978 4.599 40.735 1.00 66.56 409 ILE A N 1
ATOM 3132 C CA . ILE A 1 409 ? -51.641 3.961 41.881 1.00 66.56 409 ILE A CA 1
ATOM 3133 C C . ILE A 1 409 ? -52.909 4.759 42.214 1.00 66.56 409 ILE A C 1
ATOM 3135 O O . ILE A 1 409 ? -52.845 5.875 42.740 1.00 66.56 409 ILE A O 1
ATOM 3139 N N . ALA A 1 410 ? -54.074 4.208 41.872 1.00 63.34 410 ALA A N 1
ATOM 3140 C CA . ALA A 1 410 ? -55.352 4.831 42.179 1.00 63.34 410 ALA A CA 1
ATOM 3141 C C . ALA A 1 410 ? -55.615 4.778 43.697 1.00 63.34 410 ALA A C 1
ATOM 3143 O O . ALA A 1 410 ? -55.399 3.740 44.327 1.00 63.34 410 ALA A O 1
ATOM 3144 N N . PRO A 1 411 ? -56.099 5.867 44.322 1.00 64.69 411 PRO A N 1
ATOM 3145 C CA . PRO A 1 411 ? -56.433 5.846 45.739 1.00 64.69 411 PRO A CA 1
ATOM 3146 C C . PRO A 1 411 ? -57.579 4.864 46.005 1.00 64.69 411 PRO A C 1
ATOM 3148 O O . PRO A 1 411 ? -58.605 4.891 45.324 1.00 64.69 411 PRO A O 1
ATOM 3151 N N . LEU A 1 412 ? -57.412 4.026 47.031 1.00 64.31 412 LEU A N 1
ATOM 3152 C CA . LEU A 1 412 ? -58.410 3.046 47.461 1.00 64.31 412 LEU A CA 1
ATOM 3153 C C . LEU A 1 412 ? -59.741 3.740 47.779 1.00 64.31 412 LEU A C 1
ATOM 3155 O O . LEU A 1 412 ? -59.859 4.471 48.767 1.00 64.31 412 LEU A O 1
ATOM 3159 N N . ASN A 1 413 ? -60.757 3.497 46.951 1.00 62.22 413 ASN A N 1
ATOM 3160 C CA . ASN A 1 413 ? -62.079 4.079 47.127 1.00 62.22 413 ASN A CA 1
ATOM 3161 C C . ASN A 1 413 ? -62.975 3.090 47.884 1.00 62.22 413 ASN A C 1
ATOM 3163 O O . ASN A 1 413 ? -63.330 2.028 47.379 1.00 62.22 413 ASN A O 1
ATOM 3167 N N . ALA A 1 414 ? -63.357 3.430 49.118 1.00 59.75 414 ALA A N 1
ATOM 3168 C CA . ALA A 1 414 ? -64.126 2.538 49.995 1.00 59.75 414 ALA A CA 1
ATOM 3169 C C . ALA A 1 414 ? -65.525 2.168 49.451 1.00 59.75 414 ALA A C 1
ATOM 3171 O O . ALA A 1 414 ? -66.160 1.250 49.968 1.00 59.75 414 ALA A O 1
ATOM 3172 N N . ALA A 1 415 ? -66.004 2.878 48.424 1.00 64.56 415 ALA A N 1
ATOM 3173 C CA . ALA A 1 415 ? -67.287 2.639 47.771 1.00 64.56 415 ALA A CA 1
ATOM 3174 C C . ALA A 1 415 ? -67.292 1.413 46.834 1.00 64.56 415 ALA A C 1
ATOM 3176 O O . ALA A 1 415 ? -68.362 0.850 46.619 1.00 64.56 415 ALA A O 1
ATOM 3177 N N . ASP A 1 416 ? -66.127 0.969 46.348 1.00 59.62 416 ASP A N 1
ATOM 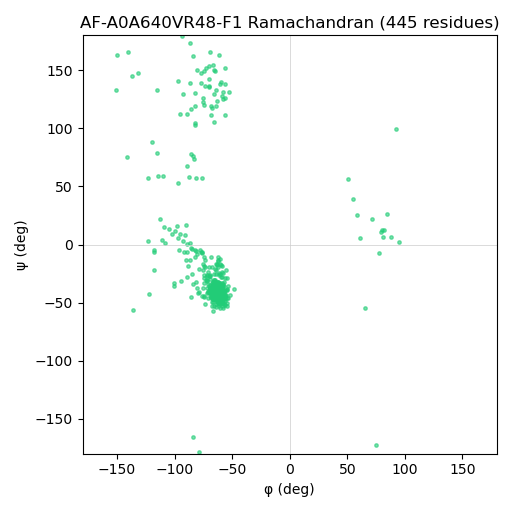3178 C CA . ASP A 1 416 ? -66.007 -0.074 45.313 1.00 59.62 416 ASP A CA 1
ATOM 3179 C C . ASP A 1 416 ? -65.679 -1.475 45.871 1.00 59.62 416 ASP A C 1
ATOM 3181 O O . ASP A 1 416 ? -65.387 -2.393 45.119 1.00 59.62 416 ASP A O 1
ATOM 3185 N N . GLY A 1 417 ? -65.767 -1.676 47.193 1.00 72.38 417 GLY A N 1
ATOM 3186 C CA . GLY A 1 417 ? -65.509 -2.972 47.837 1.00 72.38 417 GLY A CA 1
ATOM 3187 C C . GLY A 1 417 ? -64.055 -3.138 48.295 1.00 72.38 417 GLY A C 1
ATOM 3188 O O . GLY A 1 417 ? -63.167 -3.510 47.536 1.00 72.38 417 GLY A O 1
ATOM 3189 N N . MET A 1 418 ? -63.808 -2.921 49.594 1.00 72.44 418 MET A N 1
ATOM 3190 C CA . MET A 1 418 ? -62.459 -2.958 50.193 1.00 72.44 418 MET A CA 1
ATOM 3191 C C . MET A 1 418 ? -61.686 -4.270 49.979 1.00 72.44 418 MET A C 1
ATOM 3193 O O . MET A 1 418 ? -60.460 -4.244 49.986 1.00 72.44 418 MET A O 1
ATOM 3197 N N . LEU A 1 419 ? -62.370 -5.412 49.841 1.00 79.38 419 LEU A N 1
ATOM 3198 C CA . LEU A 1 419 ? -61.705 -6.706 49.665 1.00 79.38 419 LEU A CA 1
ATOM 3199 C C . LEU A 1 419 ? -61.170 -6.883 48.238 1.00 79.38 419 LEU A C 1
ATOM 3201 O O . LEU A 1 419 ? -60.035 -7.316 48.083 1.00 79.38 419 LEU A O 1
ATOM 3205 N N . GLU A 1 420 ? -61.955 -6.526 47.220 1.00 78.44 420 GLU A N 1
ATOM 3206 C CA . GLU A 1 420 ? -61.530 -6.602 45.813 1.00 78.44 420 GLU A CA 1
ATOM 3207 C C . GLU A 1 420 ? -60.373 -5.638 45.544 1.00 78.44 420 GLU A C 1
ATOM 3209 O O . GLU A 1 420 ? -59.370 -6.035 44.956 1.00 78.44 420 GLU A O 1
ATOM 3214 N N . ALA A 1 421 ? -60.445 -4.421 46.088 1.00 74.62 421 ALA A N 1
ATOM 3215 C CA . ALA A 1 421 ? -59.353 -3.456 46.000 1.00 74.62 421 ALA A CA 1
ATOM 3216 C C . ALA A 1 421 ? -58.067 -3.942 46.706 1.00 74.62 421 ALA A C 1
ATOM 3218 O O . ALA A 1 421 ? -56.968 -3.751 46.195 1.00 74.62 421 ALA A O 1
ATOM 3219 N N . ALA A 1 422 ? -58.187 -4.610 47.861 1.00 78.69 422 ALA A N 1
ATOM 3220 C CA . ALA A 1 422 ? -57.033 -5.166 48.571 1.00 78.69 422 ALA A CA 1
ATOM 3221 C C . ALA A 1 422 ? -56.410 -6.381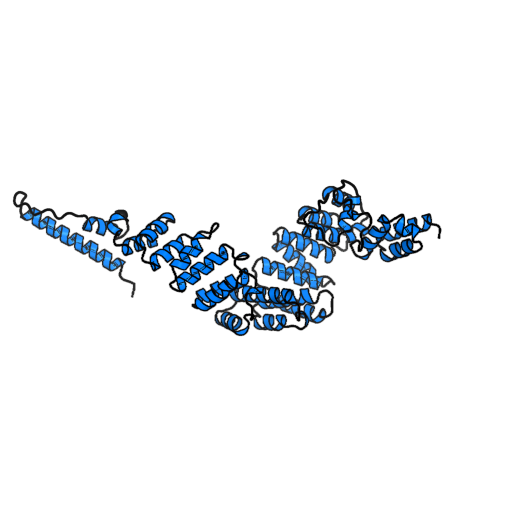 47.858 1.00 78.69 422 ALA A C 1
ATOM 3223 O O . ALA A 1 422 ? -55.196 -6.558 47.923 1.00 78.69 422 ALA A O 1
ATOM 3224 N N . ILE A 1 423 ? -57.218 -7.215 47.193 1.00 82.25 423 ILE A N 1
ATOM 3225 C CA . ILE A 1 423 ? -56.726 -8.344 46.387 1.00 82.25 423 ILE A CA 1
ATOM 3226 C C . ILE A 1 423 ? -55.944 -7.822 45.176 1.00 82.25 423 ILE A C 1
ATOM 3228 O O . ILE A 1 423 ? -54.816 -8.260 44.965 1.00 82.25 423 ILE A O 1
ATOM 3232 N N . ALA A 1 424 ? -56.497 -6.841 44.455 1.00 80.62 424 ALA A N 1
ATOM 3233 C CA . ALA A 1 424 ? -55.836 -6.222 43.306 1.00 80.62 424 ALA A CA 1
ATOM 3234 C C . ALA A 1 424 ? -54.480 -5.596 43.682 1.00 80.62 424 ALA A C 1
ATOM 3236 O O . ALA A 1 424 ? -53.497 -5.777 42.973 1.00 80.62 424 ALA A O 1
ATOM 3237 N N . GLU A 1 425 ? -54.385 -4.933 44.838 1.00 81.56 425 GLU A N 1
ATOM 3238 C CA . GLU A 1 425 ? -53.125 -4.329 45.296 1.00 81.56 425 GLU A CA 1
ATOM 3239 C C . GLU A 1 425 ? -52.045 -5.378 45.628 1.00 81.56 425 GLU A C 1
ATOM 3241 O O . GLU A 1 425 ? -50.856 -5.173 45.373 1.00 81.56 425 GLU A O 1
ATOM 3246 N N . VAL A 1 426 ? -52.440 -6.530 46.184 1.00 85.38 426 VAL A N 1
ATOM 3247 C CA . VAL A 1 426 ? -51.508 -7.640 46.449 1.00 85.38 426 VAL A CA 1
ATOM 3248 C C . VAL A 1 426 ? -51.019 -8.272 45.147 1.00 85.38 426 VAL A C 1
ATOM 3250 O O . VAL A 1 426 ? -49.829 -8.573 45.046 1.00 85.38 426 VAL A O 1
ATOM 3253 N N . GLU A 1 427 ? -51.898 -8.445 44.157 1.00 84.31 427 GLU A N 1
ATOM 3254 C CA . GLU A 1 427 ? -51.524 -8.930 42.822 1.00 84.31 427 GLU A CA 1
ATOM 3255 C C . GLU A 1 427 ? -50.577 -7.947 42.119 1.00 84.31 427 GLU A C 1
ATOM 3257 O O . GLU A 1 427 ? -49.509 -8.359 41.667 1.00 84.31 427 GLU A O 1
ATOM 3262 N N . ASN A 1 428 ? -50.881 -6.644 42.141 1.00 83.19 428 ASN A N 1
ATOM 3263 C CA . ASN A 1 428 ? -50.014 -5.594 41.597 1.00 83.19 428 ASN A CA 1
ATOM 3264 C C . ASN A 1 428 ? -48.634 -5.583 42.270 1.00 83.19 428 ASN A C 1
ATOM 3266 O O . ASN A 1 428 ? -47.609 -5.529 41.592 1.00 83.19 428 ASN A O 1
ATOM 3270 N N . SER A 1 429 ? -48.576 -5.710 43.602 1.00 85.50 429 SER A N 1
ATOM 3271 C CA . SER A 1 429 ? -47.298 -5.824 44.314 1.00 85.50 429 SER A CA 1
ATOM 3272 C C . SER A 1 429 ? -46.535 -7.104 43.961 1.00 85.50 429 SER A C 1
ATOM 3274 O O . SER A 1 429 ? -45.303 -7.092 44.032 1.00 85.50 429 SER A O 1
ATOM 3276 N N . GLY A 1 430 ? -47.229 -8.205 43.661 1.00 88.19 430 GLY A N 1
ATOM 3277 C CA . GLY A 1 430 ? -46.625 -9.455 43.1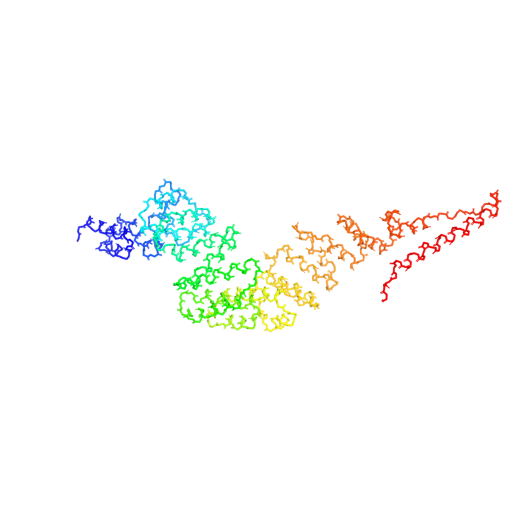98 1.00 88.19 430 GLY A CA 1
ATOM 3278 C C . GLY A 1 430 ? -45.973 -9.280 41.830 1.00 88.19 430 GLY A C 1
ATOM 3279 O O . GLY A 1 430 ? -44.771 -9.510 41.704 1.00 88.19 430 GLY A O 1
ATOM 3280 N N . ASN A 1 431 ? -46.738 -8.762 40.867 1.00 86.00 431 ASN A N 1
ATOM 3281 C CA . ASN A 1 431 ? -46.276 -8.480 39.508 1.00 86.00 431 ASN A CA 1
ATOM 3282 C C . ASN A 1 431 ? -45.085 -7.510 39.515 1.00 86.00 431 ASN A C 1
ATOM 3284 O O . ASN A 1 431 ? -44.053 -7.791 38.917 1.00 86.00 431 ASN A O 1
ATOM 3288 N N . ALA A 1 432 ? -45.169 -6.419 40.285 1.00 86.12 432 ALA A N 1
ATOM 3289 C CA . ALA A 1 432 ? -44.082 -5.450 40.412 1.00 86.12 432 ALA A CA 1
ATOM 3290 C C . ALA A 1 432 ? -42.771 -6.086 40.908 1.00 86.12 432 ALA A C 1
ATOM 3292 O O . ALA A 1 432 ? -41.688 -5.749 40.429 1.00 86.12 432 ALA A O 1
ATOM 3293 N N . ARG A 1 433 ? -42.849 -7.014 41.874 1.00 88.38 433 ARG A N 1
ATOM 3294 C CA . ARG A 1 433 ? -41.665 -7.724 42.383 1.00 88.38 433 ARG A CA 1
ATOM 3295 C C . ARG A 1 433 ? -41.076 -8.667 41.343 1.00 88.38 433 ARG A C 1
ATOM 3297 O O . ARG A 1 433 ? -39.858 -8.705 41.230 1.00 88.38 433 ARG A O 1
ATOM 3304 N N . GLU A 1 434 ? -41.910 -9.383 40.596 1.00 88.75 434 GLU A N 1
ATOM 3305 C CA . GLU A 1 434 ? -41.471 -10.291 39.530 1.00 88.75 434 GLU A CA 1
ATOM 3306 C C . GLU A 1 434 ? -40.771 -9.531 38.389 1.00 88.75 434 GLU A C 1
ATOM 3308 O O . GLU A 1 434 ? -39.681 -9.918 37.957 1.00 88.75 434 GLU A O 1
ATOM 3313 N N . THR A 1 435 ? -41.321 -8.387 37.968 1.00 86.69 435 THR A N 1
ATOM 3314 C CA . THR A 1 435 ? -40.696 -7.511 36.963 1.00 86.69 435 THR A CA 1
ATOM 3315 C C . THR A 1 435 ? -39.344 -6.967 37.444 1.00 86.69 435 THR A C 1
ATOM 3317 O O . THR A 1 435 ? -38.357 -6.997 36.707 1.00 86.69 435 THR A O 1
ATOM 3320 N N . LEU A 1 436 ? -39.252 -6.514 38.701 1.00 86.88 436 LEU A N 1
ATOM 3321 C CA . LEU A 1 436 ? -37.989 -6.043 39.285 1.00 86.88 436 LEU A CA 1
ATOM 3322 C C . LEU A 1 436 ? -36.961 -7.171 39.465 1.00 86.88 436 LEU A C 1
ATOM 3324 O O . LEU A 1 436 ? -35.764 -6.945 39.290 1.00 86.88 436 LEU A O 1
ATOM 3328 N N . GLU A 1 437 ? -37.400 -8.383 39.804 1.00 89.19 437 GLU A N 1
ATOM 3329 C CA . GLU A 1 437 ? -36.524 -9.553 39.898 1.00 89.19 437 GLU A CA 1
ATOM 3330 C C . GLU A 1 437 ? -35.948 -9.925 38.526 1.00 89.19 437 GLU A C 1
ATOM 3332 O O . GLU A 1 437 ? -34.745 -10.168 38.412 1.00 89.19 437 GLU A O 1
ATOM 3337 N N . THR A 1 438 ? -36.770 -9.868 37.477 1.00 86.75 438 THR A N 1
ATOM 3338 C CA . THR A 1 438 ? -36.348 -10.098 36.087 1.00 86.75 438 THR A CA 1
ATOM 3339 C C . THR A 1 438 ? -35.286 -9.086 35.642 1.00 86.75 438 THR A C 1
ATOM 3341 O O . THR A 1 438 ? -34.266 -9.481 35.074 1.00 86.75 438 THR A O 1
ATOM 3344 N N . LEU A 1 439 ? -35.450 -7.798 35.978 1.00 84.56 439 LEU A N 1
ATOM 3345 C CA . LEU A 1 439 ? -34.427 -6.769 35.738 1.00 84.56 439 LEU A CA 1
ATOM 3346 C C . LEU A 1 439 ? -33.108 -7.084 36.449 1.00 84.56 439 LEU A C 1
ATOM 3348 O O . LEU A 1 439 ? -32.027 -6.987 35.872 1.00 84.56 439 LEU A O 1
ATOM 3352 N N . LEU A 1 440 ? -33.175 -7.431 37.733 1.00 85.56 440 LEU A N 1
ATOM 3353 C CA . LEU A 1 440 ? -31.971 -7.706 38.515 1.00 85.56 440 LEU A CA 1
ATOM 3354 C C . LEU A 1 440 ? -31.213 -8.919 37.966 1.00 85.56 440 LEU A C 1
ATOM 3356 O O . LEU A 1 440 ? -29.983 -8.923 37.974 1.00 85.56 440 LEU A O 1
ATOM 3360 N N . GLN A 1 441 ? -31.931 -9.921 37.458 1.00 86.69 441 GLN A N 1
ATOM 3361 C CA . GLN A 1 441 ? -31.336 -11.075 36.789 1.00 86.69 441 GLN A CA 1
ATOM 3362 C C . GLN A 1 441 ? -30.725 -10.713 35.430 1.00 86.69 441 GLN A C 1
ATOM 3364 O O . GLN A 1 441 ? -29.677 -11.256 35.090 1.00 86.69 441 GLN A O 1
ATOM 3369 N N . SER A 1 442 ? -31.319 -9.783 34.674 1.00 77.75 442 SER A N 1
ATOM 3370 C CA . SER A 1 442 ? -30.789 -9.368 33.368 1.00 77.75 442 SER A CA 1
ATOM 3371 C C . SER A 1 442 ? -29.547 -8.478 33.467 1.00 77.75 442 SER A C 1
ATOM 3373 O O . SER A 1 442 ? -28.739 -8.452 32.545 1.00 77.75 442 SER A O 1
ATOM 3375 N N . VAL A 1 443 ? -29.385 -7.741 34.571 1.00 70.00 443 VAL A N 1
ATOM 3376 C CA . VAL A 1 443 ? -28.217 -6.874 34.828 1.00 70.00 443 VAL A CA 1
ATOM 3377 C C . VAL A 1 443 ? -27.094 -7.624 35.571 1.00 70.00 443 VAL A C 1
ATOM 3379 O O . VAL A 1 443 ? -25.956 -7.156 35.630 1.00 70.00 443 VAL A O 1
ATOM 3382 N N . ALA A 1 444 ? -27.374 -8.805 36.131 1.00 54.16 444 ALA A N 1
ATOM 3383 C CA . ALA A 1 444 ? -26.373 -9.617 36.813 1.00 54.16 444 ALA A CA 1
ATOM 3384 C C . ALA A 1 444 ? -25.336 -10.178 35.821 1.00 54.16 444 ALA A C 1
ATOM 3386 O O . ALA A 1 444 ? -25.625 -11.061 35.016 1.00 54.16 444 ALA A O 1
ATOM 3387 N N . VAL A 1 445 ? -24.098 -9.686 35.919 1.00 40.88 445 VAL A N 1
ATOM 3388 C CA . VAL A 1 445 ? -22.943 -10.213 35.178 1.00 40.88 445 VAL A CA 1
ATOM 3389 C C . VAL A 1 445 ? -22.765 -11.706 35.513 1.00 40.88 445 VAL A C 1
ATOM 3391 O O . VAL A 1 445 ? -22.772 -12.050 36.703 1.00 40.88 445 VAL A O 1
ATOM 3394 N N . PRO A 1 446 ? -22.600 -12.610 34.524 1.00 37.16 446 PRO A N 1
ATOM 3395 C CA . PRO A 1 446 ? -22.262 -14.001 34.807 1.00 37.16 446 PRO A CA 1
ATOM 3396 C C . PRO A 1 446 ? -20.943 -14.047 35.590 1.00 37.16 446 PRO A C 1
ATOM 3398 O O . PRO A 1 446 ? -19.965 -13.409 35.205 1.00 37.16 446 PRO A O 1
ATOM 3401 N N . ARG A 1 447 ? -20.957 -14.746 36.730 1.00 35.19 447 ARG A N 1
A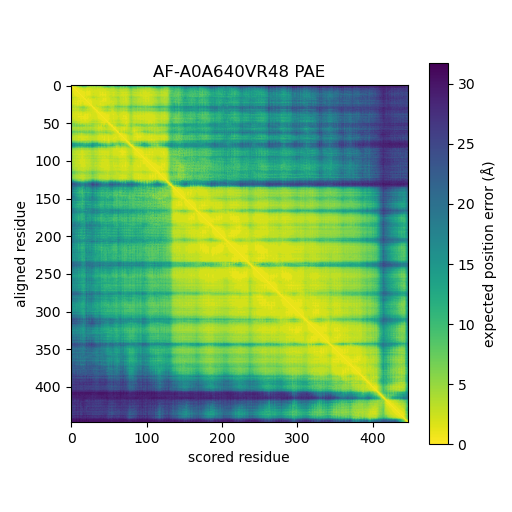TOM 3402 C CA . ARG A 1 447 ? -19.791 -14.904 37.612 1.00 35.19 447 ARG A CA 1
ATOM 3403 C C . ARG A 1 447 ? -18.652 -15.676 36.971 1.00 35.19 447 ARG A C 1
ATOM 3405 O O . ARG A 1 447 ? -18.949 -16.682 36.288 1.00 35.19 447 ARG A O 1
#

Secondary structure (DSSP, 8-state):
--HHHHHHHHHHHHHTT-HHHHHHHHHT-HHHHHH-HHHHHHHHHHHHSS-SS--SGGGGSSSSSTHHHHHHHH-SS--TT----HHHHHHHHHTS-HHHHHHHHHHHHHHHHHTT-HHHHHHHHHT----TT---HHHHHHHHHHHHHTT-HHHHHHHHHHHHHHT-TTHHHHHHHHHHHHHHTTPPPPHHHHHHHHHHHHHTTTSTTHHHHHHHHHHHHHHTT-HHHHHHHHTSGGGTT-HHHHHHHHHHHHHHHHHHS-HHHHHHHHHHH--S-GGGS-HHHHHHHHHHHHHTT-HHHHHHHHHTS-GGG--HHHHHHHHHHHHHTT-HHHHHHHHTT--SS--HHHHHHHHHHHT-HHHHHHHHHHTT-HHHHHHHHHHTT-HHHHS-TTSTTHHHHHHHHH-------GGG-HHHHHHHHHHHHHHHHHHHHHHHHHH----

pLDDT: mean 89.21, std 9.08, range [35.19, 98.38]

Organism: NCBI:txid2602289

Radius of gyration: 35.44 Å; Cα contacts (8 Å, |Δi|>4): 588; chains: 1; bounding box: 98×41×103 Å

Sequence (447 aa):
MNAEVAIKLARLYIYFGFGAEAKQTLSLSEALTSTHPELVDLADIMEHGYARNPRFVHRFSDCASPLALWAAMAAQTFPADQVLNEQATLRALASLPSHLKRFIAPILSKRLADHGSLDSAAIALRNIEWDQSGETAGAQLAEAKIENKSGNSETAESILLNVIETNTAETPQATIALIDTLVSEGETVPADLALLVETYAFENRKGPLAKELLRAHVIASAYSGQFEKAFQASQSEISHGDDDLLADMQSHIFVALSRLADDISFLDGFFDHLPSSPSSLTPAAIEGVSKRLLELGFPNDANELMSSVPVGKQGDRHKLTQAEIYLALDQPQAAITTLALVRDEPVEDLRAEALLQLGENREAFEVFRSIDAETEAIRSAWLAEEWIELLPSETPVLGEIQSLARETIAPLNAADGMLEAAIAEVENSGNARETLETLLQSVAVPR

Nearest PDB structures (foldseek):
  8any-assembly1_A5  TM=3.494E-01  e=8.708E-02  Homo sapiens
  9hmf-assembly1_L  TM=2.397E-01  e=2.726E-02  Campylobacter jejuni
  4m59-assembly1_A  TM=3.261E-01  e=1.586E-01  Zea mays
  4oe1-assembly1_A  TM=3.261E-01  e=1.709E-01  Zea mays
  3ly8-assembly1_A-2  TM=3.221E-01  e=4.622E+00  Escherichia coli str. K-12 substr. MG1655